Protein AF-A0A820VXM0-F1 (afdb_monomer_lite)

Secondary structure (DSSP, 8-state):
-HHHHTT--TTS-HHHHHHHHHHHTTGGGSTTGGG----EEEEEEETTTTEEEEEEE--HHHHHHHTTTT--GGG---HHHHHHHHHHHHTTS---TTSPPPPTTHHHHHTT---TTHHHHHHHHHHHHHHH-HHHHHHHHHHHHHHHHTSSS---EEEEEEEHHHHT-HHHHHHHTTT-S-GGGHHHHHHHHHH-GGG---SGGGG-EEEEEEEEE-----SSTT--GGGHHHHHHH-HHHHHHHHHHHHHHHHTTPPPSS-HHHHHHHHHHHHHHHTSTTHHHHEEEEEEES-TTT----GGGSHHHHHHHHHHHHH-TT-EEEE--SSS-----TTSTTHHHHHHHHHHHHHHHHHHHHHH-S-EEES--HHHHHHHT----TT-TTHHHHHHHHHHHHHHHTTS-BTTS----------

Sequence (423 aa):
NLAKGLGLKENQPRDMKQAIIEEKLGVYKTRDWEKYTFFKHWIIFDARKQKLHIVYGMQANDLRMLIGGAKPIDQLTDPTQRDARAHIMNAFSMMNADGSEPRSIDFHSFRGNFTPEFDPRRFALKDSIYAQRLDLLAFLLRNVLYRFSTCLPQINYCEFSVGCGDLSRPWVFAVLTTFSNDKKFNKFHYLVNQNFPWLKTNGFEKSIDYRFLAGFNRRVSPISSACSTDKSLDFLNEAPSYAIHLILREFYQSKNQRETIIFTEQVKQLKKLEKASKNTDDFYHWVVGLDLLGDELGYPYCPFVACEFLRFIRDARQANSAFGTRIHSGENVPFARPELPGYHLFAAHMYILYRCLAFLKKELGSNIRVGHGIAFDKLLSIKNYKFRKSSVLVAEIQANAKKVFSSIPFEPGEVKFGTENST

Foldseek 3Di:
DLLLLLPHDPPDDPVVSVVVSCVQLVLVVDPCSVVDPQWDWDWAQQQLVRDTDTDIGGDPVSLCVSLVHPDDLVPDPDPSNQSSVLSVLLLADPAPNSNHRDDPVVVVVVQLVCALSSVCSSCVVVSVCCRRDLLVVLVVLVVVLLVQCPDVVRAQEEEEEDALSLLLDPVSVLSNCLLDPDPVSVVSVVVSCVVPVVSDDPCSSVRHDYAYAHEDELDWDPLDPVADLVCLLVCCLVPLVVVLVLLVVQLVCQVVVHFHDTCVVVLVSVVSSVVSCVVDPCSCVRHQEHEYDHDLLSGLADPCSHNSNLVVQVVSCVVPVLRAYEYAAQRNQDDDALVDSCNLSSLSSNLNNLVSLQSCCVSPPARYEYEQNNRVLVLLPDDDNVPDPSVVSSVVCNVCVCVRCVRYYYPPDPSPPDPPPPD

pLDDT: mean 82.54, std 14.02, range [33.38, 98.56]

Structure (mmCIF, N/CA/C/O backbone):
data_AF-A0A820VXM0-F1
#
_entry.id   AF-A0A820VXM0-F1
#
loop_
_atom_site.group_PDB
_atom_site.id
_atom_site.type_symbol
_atom_site.label_atom_id
_atom_site.label_alt_id
_atom_site.label_comp_id
_atom_site.label_asym_id
_atom_site.label_entity_id
_atom_site.label_seq_id
_atom_site.pdbx_PDB_ins_code
_atom_site.Cartn_x
_atom_site.Cartn_y
_atom_site.Cartn_z
_atom_site.occupancy
_atom_site.B_iso_or_equiv
_atom_site.auth_seq_id
_atom_site.auth_comp_id
_atom_site.auth_asym_id
_atom_site.auth_atom_id
_atom_site.pdbx_PDB_model_num
ATOM 1 N N . ASN A 1 1 ? 15.151 9.382 -9.408 1.00 66.81 1 ASN A N 1
ATOM 2 C CA . ASN A 1 1 ? 14.893 8.107 -8.699 1.00 66.81 1 ASN A CA 1
ATOM 3 C C . ASN A 1 1 ? 16.127 7.520 -8.034 1.00 66.81 1 ASN A C 1
ATOM 5 O O . ASN A 1 1 ? 16.028 7.183 -6.865 1.00 66.81 1 ASN A O 1
ATOM 9 N N . LEU A 1 2 ? 17.287 7.470 -8.699 1.00 71.88 2 LEU A N 1
ATOM 10 C CA . LEU A 1 2 ? 18.528 6.963 -8.093 1.00 71.88 2 LEU A CA 1
ATOM 11 C C . LEU A 1 2 ? 18.945 7.698 -6.814 1.00 71.88 2 LEU A C 1
ATOM 13 O O . LEU A 1 2 ? 19.203 7.040 -5.817 1.00 71.88 2 LEU A O 1
ATOM 17 N N . ALA A 1 3 ? 18.868 9.033 -6.792 1.00 71.94 3 ALA A N 1
ATOM 18 C CA . ALA A 1 3 ? 19.084 9.823 -5.575 1.00 71.94 3 ALA A CA 1
ATOM 19 C C . ALA A 1 3 ? 18.262 9.299 -4.383 1.00 71.94 3 ALA A C 1
ATOM 21 O O . ALA A 1 3 ? 18.796 9.040 -3.309 1.00 71.94 3 ALA A O 1
ATOM 22 N N . LYS A 1 4 ? 16.963 9.075 -4.610 1.00 71.00 4 LYS A N 1
ATOM 23 C CA . LYS A 1 4 ? 16.047 8.540 -3.605 1.00 71.00 4 LYS A CA 1
ATOM 24 C C . LYS A 1 4 ? 16.422 7.111 -3.211 1.00 71.00 4 LYS A C 1
ATOM 26 O O . LYS A 1 4 ? 16.485 6.838 -2.026 1.00 71.00 4 LYS A O 1
ATOM 31 N N . GLY A 1 5 ? 16.744 6.231 -4.162 1.00 69.00 5 GLY A N 1
ATOM 32 C CA . GLY A 1 5 ? 17.221 4.871 -3.864 1.00 69.00 5 GLY A CA 1
ATOM 33 C C . GLY A 1 5 ? 18.511 4.837 -3.035 1.00 69.00 5 GLY A C 1
ATOM 34 O O . GLY A 1 5 ? 18.676 3.964 -2.193 1.00 69.00 5 GLY A O 1
ATOM 35 N N . LEU A 1 6 ? 19.378 5.838 -3.203 1.00 73.56 6 LEU A N 1
ATOM 36 C CA . LEU A 1 6 ? 20.615 6.017 -2.436 1.00 73.56 6 LEU A CA 1
ATOM 37 C C . LEU A 1 6 ? 20.422 6.799 -1.122 1.00 73.56 6 LEU A C 1
ATOM 39 O O . LEU A 1 6 ? 21.407 7.147 -0.464 1.00 73.56 6 LEU A O 1
ATOM 43 N N . GLY A 1 7 ? 19.176 7.079 -0.728 1.00 70.94 7 GLY A N 1
ATOM 44 C CA . GLY A 1 7 ? 18.839 7.722 0.544 1.00 70.94 7 GLY A CA 1
ATOM 45 C C . GLY A 1 7 ? 19.026 9.240 0.585 1.00 70.94 7 GLY A C 1
ATOM 46 O O . GLY A 1 7 ? 19.079 9.806 1.674 1.00 70.94 7 GLY A O 1
ATOM 47 N N . LEU A 1 8 ? 19.122 9.909 -0.567 1.00 76.19 8 LEU A N 1
ATOM 48 C CA . LEU A 1 8 ? 19.232 11.368 -0.639 1.00 76.19 8 LEU A CA 1
ATOM 49 C C . LEU A 1 8 ? 17.885 12.049 -0.394 1.00 76.19 8 LEU A C 1
ATOM 51 O O . LEU A 1 8 ? 16.843 11.575 -0.857 1.00 76.19 8 LEU A O 1
ATOM 55 N N . LYS A 1 9 ? 17.911 13.186 0.310 1.00 76.19 9 LYS A N 1
ATOM 56 C CA . LYS A 1 9 ? 16.701 13.952 0.635 1.00 76.19 9 LYS A CA 1
ATOM 57 C C . LYS A 1 9 ? 16.201 14.704 -0.599 1.00 76.19 9 LYS A C 1
ATOM 59 O O . LYS A 1 9 ? 16.985 15.234 -1.387 1.00 76.19 9 LYS A O 1
ATOM 64 N N . GLU A 1 10 ? 14.882 14.795 -0.766 1.00 70.69 10 GLU A N 1
ATOM 65 C CA . GLU A 1 10 ? 14.274 15.443 -1.938 1.00 70.69 10 GLU A CA 1
ATOM 66 C C . GLU A 1 10 ? 14.559 16.954 -2.010 1.00 70.69 10 GLU A C 1
ATOM 68 O O . GLU A 1 10 ? 14.603 17.500 -3.110 1.00 70.69 10 GLU A O 1
ATOM 73 N N . ASN A 1 11 ? 14.857 17.613 -0.889 1.00 78.38 11 ASN A N 1
ATOM 74 C CA . ASN A 1 11 ? 15.167 19.044 -0.818 1.00 78.38 11 ASN A CA 1
ATOM 75 C C . ASN A 1 11 ? 16.650 19.401 -1.041 1.00 78.38 11 ASN A C 1
ATOM 77 O O . ASN A 1 11 ? 16.975 20.583 -1.088 1.00 78.38 11 ASN A O 1
ATOM 81 N N . GLN A 1 12 ? 17.553 18.424 -1.195 1.00 80.00 12 GLN A N 1
ATOM 82 C CA . GLN A 1 12 ? 18.961 18.733 -1.473 1.00 80.00 12 GLN A CA 1
ATOM 83 C C . GLN A 1 12 ? 19.131 19.383 -2.864 1.00 80.00 12 GLN A C 1
ATOM 85 O O . GLN A 1 12 ? 18.441 18.964 -3.811 1.00 80.00 12 GLN A O 1
ATOM 90 N N . PRO A 1 13 ? 20.055 20.357 -3.010 1.00 85.75 13 PRO A N 1
ATOM 91 C CA . PRO A 1 13 ? 20.428 20.935 -4.299 1.00 85.75 13 PRO A CA 1
ATOM 92 C C . PRO A 1 13 ? 20.813 19.869 -5.336 1.00 85.75 13 PRO A C 1
ATOM 94 O O . PRO A 1 13 ? 21.270 18.775 -4.991 1.00 85.75 13 PRO A O 1
ATOM 97 N N . ARG A 1 14 ? 20.565 20.148 -6.623 1.00 79.19 14 ARG A N 1
ATOM 98 C CA . ARG A 1 14 ? 20.752 19.168 -7.711 1.00 79.19 14 ARG A CA 1
ATOM 99 C C . ARG A 1 14 ? 22.214 18.740 -7.843 1.00 79.19 14 ARG A C 1
ATOM 101 O O . ARG A 1 14 ? 22.479 17.552 -7.980 1.00 79.19 14 ARG A O 1
ATOM 108 N N . ASP A 1 15 ? 23.114 19.706 -7.801 1.00 80.88 15 ASP A N 1
ATOM 109 C CA . ASP A 1 15 ? 24.568 19.556 -7.771 1.00 80.88 15 ASP A CA 1
ATOM 110 C C . ASP A 1 15 ? 25.027 18.724 -6.569 1.00 80.88 15 ASP A C 1
ATOM 112 O O . ASP A 1 15 ? 25.755 17.754 -6.747 1.00 80.88 15 ASP A O 1
ATOM 116 N N . MET A 1 16 ? 24.503 18.996 -5.369 1.00 83.25 16 MET A N 1
ATOM 117 C CA . MET A 1 16 ? 24.815 18.199 -4.177 1.00 83.25 16 MET A CA 1
ATOM 118 C C . MET A 1 16 ? 24.350 16.745 -4.324 1.00 83.25 16 MET A C 1
ATOM 120 O O . MET A 1 16 ? 25.091 15.812 -4.019 1.00 83.25 16 MET A O 1
ATOM 124 N N . LYS A 1 17 ? 23.123 16.524 -4.817 1.00 80.81 17 LYS A N 1
ATOM 125 C CA . LYS A 1 17 ? 22.623 15.164 -5.068 1.00 80.81 17 LYS A CA 1
ATOM 126 C C . LYS A 1 17 ? 23.487 14.434 -6.084 1.00 80.81 17 LYS A C 1
ATOM 128 O O . LYS A 1 17 ? 23.741 13.246 -5.911 1.00 80.81 17 LYS A O 1
ATOM 133 N N . GLN A 1 18 ? 23.891 15.139 -7.137 1.00 80.69 18 GLN A N 1
ATOM 134 C CA . GLN A 1 18 ? 24.733 14.592 -8.185 1.00 80.69 18 GLN A CA 1
ATOM 135 C C . GLN A 1 18 ? 26.096 14.183 -7.626 1.00 80.69 18 GLN A C 1
ATOM 137 O O . GLN A 1 18 ? 26.481 13.031 -7.799 1.00 80.69 18 GLN A O 1
ATOM 142 N N . ALA A 1 19 ? 26.745 15.069 -6.869 1.00 81.44 19 ALA A N 1
ATOM 143 C CA . ALA A 1 19 ? 28.029 14.794 -6.237 1.00 81.44 19 ALA A CA 1
ATOM 144 C C . ALA A 1 19 ? 27.968 13.556 -5.329 1.00 81.44 19 ALA A C 1
ATOM 146 O O . ALA A 1 19 ? 28.808 12.671 -5.446 1.00 81.44 19 ALA A O 1
ATOM 147 N N . ILE A 1 20 ? 26.930 13.429 -4.491 1.00 82.06 20 ILE A N 1
ATOM 148 C CA . ILE A 1 20 ? 26.794 12.265 -3.601 1.00 82.06 20 ILE A CA 1
ATOM 149 C C . ILE A 1 20 ? 26.476 10.980 -4.382 1.00 82.06 20 ILE A C 1
ATOM 151 O O . ILE A 1 20 ? 26.952 9.907 -4.017 1.00 82.06 20 ILE A O 1
ATOM 155 N N . ILE A 1 21 ? 25.655 11.042 -5.441 1.00 81.56 21 ILE A N 1
ATOM 156 C CA . ILE A 1 21 ? 25.411 9.871 -6.303 1.00 81.56 21 ILE A CA 1
ATOM 157 C C . ILE A 1 21 ? 26.732 9.395 -6.902 1.00 81.56 21 ILE A C 1
ATOM 159 O O . ILE A 1 21 ? 27.048 8.211 -6.833 1.00 81.56 21 ILE A O 1
ATOM 163 N N . GLU A 1 22 ? 27.487 10.308 -7.498 1.00 81.81 22 GLU A N 1
ATOM 164 C CA . GLU A 1 22 ? 28.736 9.987 -8.173 1.00 81.81 22 GLU A CA 1
ATOM 165 C C . GLU A 1 22 ? 29.823 9.532 -7.186 1.00 81.81 22 GLU A C 1
ATOM 167 O O . GLU A 1 22 ? 30.558 8.599 -7.498 1.00 81.81 22 GLU A O 1
ATOM 172 N N . GLU A 1 23 ? 29.869 10.083 -5.969 1.00 81.62 23 GLU A N 1
ATOM 173 C CA . GLU A 1 23 ? 30.711 9.587 -4.873 1.00 81.62 23 GLU A CA 1
ATOM 174 C C . GLU A 1 23 ? 30.344 8.146 -4.484 1.00 81.62 23 GLU A C 1
ATOM 176 O O . GLU A 1 23 ? 31.212 7.272 -4.475 1.00 81.62 23 GLU A O 1
ATOM 181 N N . LYS A 1 24 ? 29.057 7.870 -4.223 1.00 80.56 24 LYS A N 1
ATOM 182 C CA . LYS A 1 24 ? 28.563 6.535 -3.829 1.00 80.56 24 LYS A CA 1
ATOM 183 C C . LYS A 1 24 ? 28.749 5.474 -4.906 1.00 80.56 24 LYS A C 1
ATOM 185 O O . LYS A 1 24 ? 28.864 4.294 -4.596 1.00 80.56 24 LYS A O 1
ATOM 190 N N . LEU A 1 25 ? 28.733 5.879 -6.170 1.00 80.69 25 LEU A N 1
ATOM 191 C CA . LEU A 1 25 ? 28.999 4.994 -7.303 1.00 80.69 25 LEU A CA 1
ATOM 192 C C . LEU A 1 25 ? 30.482 4.987 -7.707 1.00 80.69 25 LEU A C 1
ATOM 194 O O . LEU A 1 25 ? 30.841 4.300 -8.657 1.00 80.69 25 LEU A O 1
ATOM 198 N N . GLY A 1 26 ? 31.318 5.771 -7.014 1.00 72.19 26 GLY A N 1
ATOM 199 C CA . GLY A 1 26 ? 32.739 5.989 -7.287 1.00 72.19 26 GLY A CA 1
ATOM 200 C C . GLY A 1 26 ? 33.057 6.421 -8.719 1.00 72.19 26 GLY A C 1
ATOM 201 O O . GLY A 1 26 ? 34.141 6.147 -9.226 1.00 72.19 26 GLY A O 1
ATOM 202 N N . VAL A 1 27 ? 32.134 7.141 -9.354 1.00 73.56 27 VAL A N 1
ATOM 203 C CA . VAL A 1 27 ? 32.252 7.627 -10.735 1.00 73.56 27 VAL A CA 1
ATOM 204 C C . VAL A 1 27 ? 33.364 8.681 -10.881 1.00 73.56 27 VAL A C 1
ATOM 206 O O . VAL A 1 27 ? 33.995 8.757 -11.929 1.00 73.56 27 VAL A O 1
ATOM 209 N N . TYR A 1 28 ? 33.691 9.426 -9.818 1.00 67.81 28 TYR A N 1
ATOM 210 C CA . TYR A 1 28 ? 34.787 10.411 -9.822 1.00 67.81 28 TYR A CA 1
ATOM 211 C C . TYR A 1 28 ? 36.195 9.827 -9.606 1.00 67.81 28 TYR A C 1
ATOM 213 O O . TYR A 1 28 ? 37.180 10.553 -9.724 1.00 67.81 28 TYR A O 1
ATOM 221 N N . LYS A 1 29 ? 36.336 8.547 -9.232 1.00 57.31 29 LYS A N 1
ATOM 222 C CA . LYS A 1 29 ? 37.624 8.007 -8.747 1.00 57.31 29 LYS A CA 1
ATOM 223 C C . LYS A 1 29 ? 38.599 7.576 -9.856 1.00 57.31 29 LYS A C 1
ATOM 225 O O . LYS A 1 29 ? 39.729 7.206 -9.545 1.00 57.31 29 LYS A O 1
ATOM 230 N N . THR A 1 30 ? 38.221 7.625 -11.136 1.00 56.09 30 THR A N 1
ATOM 231 C CA . THR A 1 30 ? 39.072 7.158 -12.252 1.00 56.09 30 THR A CA 1
ATOM 232 C C . THR A 1 30 ? 39.671 8.315 -13.053 1.00 56.09 30 THR A C 1
ATOM 234 O O . THR A 1 30 ? 38.937 9.215 -13.441 1.00 56.09 30 THR A O 1
ATOM 237 N N . ARG A 1 31 ? 40.974 8.266 -13.378 1.00 54.16 31 ARG A N 1
ATOM 238 C CA . ARG A 1 31 ? 41.710 9.318 -14.125 1.00 54.16 31 ARG A CA 1
ATOM 239 C C . ARG A 1 31 ? 41.143 9.663 -15.519 1.00 54.16 31 ARG A C 1
ATOM 241 O O . ARG A 1 31 ? 41.445 10.738 -16.014 1.00 54.16 31 ARG A O 1
ATOM 248 N N . ASP A 1 32 ? 40.303 8.811 -16.112 1.00 57.62 32 ASP A N 1
ATOM 249 C CA . ASP A 1 32 ? 39.728 8.985 -17.462 1.00 57.62 32 ASP A CA 1
ATOM 250 C C . ASP A 1 32 ? 38.279 9.528 -17.483 1.00 57.62 32 ASP A C 1
ATOM 252 O O . ASP A 1 32 ? 37.588 9.437 -18.502 1.00 57.62 32 ASP A O 1
ATOM 256 N N . TRP A 1 33 ? 37.775 10.073 -16.369 1.00 53.28 33 TRP A N 1
ATOM 257 C CA . TRP A 1 33 ? 36.359 10.454 -16.220 1.00 53.28 33 TRP A CA 1
ATOM 258 C C . TRP A 1 33 ? 35.885 11.542 -17.201 1.00 53.28 33 TRP A C 1
ATOM 260 O O . TRP A 1 33 ? 34.719 11.538 -17.593 1.00 53.28 33 TRP A O 1
ATOM 270 N N . GLU A 1 34 ? 36.782 12.407 -17.688 1.00 51.19 34 GLU A N 1
ATOM 271 C CA . GLU A 1 34 ? 36.465 13.412 -18.716 1.00 51.19 34 GLU A CA 1
ATOM 272 C C . GLU A 1 34 ? 35.948 12.784 -20.027 1.00 51.19 34 GLU A C 1
ATOM 274 O O . GLU A 1 34 ? 35.216 13.428 -20.779 1.00 51.19 34 GLU A O 1
ATOM 279 N N . LYS A 1 35 ? 36.261 11.504 -20.291 1.00 55.00 35 LYS A N 1
ATOM 280 C CA . LYS A 1 35 ? 35.782 10.766 -21.473 1.00 55.00 35 LYS A CA 1
ATOM 281 C C . LYS A 1 35 ? 34.439 10.055 -21.266 1.00 55.00 35 LYS A C 1
ATOM 283 O O . LYS A 1 35 ? 33.791 9.715 -22.257 1.00 55.00 35 LYS A O 1
ATOM 288 N N . TYR A 1 36 ? 33.985 9.850 -20.027 1.00 57.88 36 TYR A N 1
ATOM 289 C CA . TYR A 1 36 ? 32.788 9.056 -19.719 1.00 57.88 36 TYR A CA 1
ATOM 290 C C . TYR A 1 36 ? 31.790 9.837 -18.859 1.00 57.88 36 TYR A C 1
ATOM 292 O O . TYR A 1 36 ? 31.763 9.752 -17.636 1.00 57.88 36 TYR A O 1
ATOM 300 N N . THR A 1 37 ? 30.886 10.563 -19.517 1.00 65.00 37 THR A N 1
ATOM 301 C CA . THR A 1 37 ? 29.700 11.126 -18.859 1.00 65.00 37 THR A CA 1
ATOM 302 C C . THR A 1 37 ? 28.669 10.019 -18.612 1.00 65.00 37 THR A C 1
ATOM 304 O O . THR A 1 37 ? 27.859 9.708 -19.482 1.00 65.00 37 THR A O 1
ATOM 307 N N . PHE A 1 38 ? 28.689 9.399 -17.428 1.00 70.44 38 PHE A N 1
ATOM 308 C CA . PHE A 1 38 ? 27.738 8.335 -17.063 1.00 70.44 38 PHE A CA 1
ATOM 309 C C . PHE A 1 38 ? 26.290 8.835 -16.964 1.00 70.44 38 PHE A C 1
ATOM 311 O O . PHE A 1 38 ? 25.352 8.109 -17.293 1.00 70.44 38 PHE A O 1
ATOM 318 N N . PHE A 1 39 ? 26.094 10.082 -16.528 1.00 79.62 39 PHE A N 1
ATOM 319 C CA . PHE A 1 39 ? 24.773 10.691 -16.398 1.00 79.62 39 PHE A CA 1
ATOM 320 C C . PHE A 1 39 ? 24.486 11.660 -17.546 1.00 79.62 39 PHE A C 1
ATOM 322 O O . PHE A 1 39 ? 25.262 12.573 -17.821 1.00 79.62 39 PHE A O 1
ATOM 329 N N . LYS A 1 40 ? 23.346 11.467 -18.216 1.00 84.38 40 LYS A N 1
ATOM 330 C CA . LYS A 1 40 ? 22.876 12.277 -19.350 1.00 84.38 40 LYS A CA 1
ATOM 331 C C . LYS A 1 40 ? 21.362 12.460 -19.292 1.00 84.38 40 LYS A C 1
ATOM 333 O O . LYS A 1 40 ? 20.665 11.784 -18.531 1.00 84.38 40 LYS A O 1
ATOM 338 N N . HIS A 1 41 ? 20.845 13.379 -20.105 1.00 86.19 41 HIS A N 1
ATOM 339 C CA . HIS A 1 41 ? 19.412 13.445 -20.370 1.00 86.19 41 HIS A CA 1
ATOM 340 C C . HIS A 1 41 ? 19.030 12.363 -21.388 1.00 86.19 41 HIS A C 1
ATOM 342 O O . HIS A 1 41 ? 19.664 12.233 -22.431 1.00 86.19 41 HIS A O 1
ATOM 348 N N . TRP A 1 42 ? 17.984 11.606 -21.077 1.00 86.69 42 TRP A N 1
ATOM 349 C CA . TRP A 1 42 ? 17.432 10.530 -21.891 1.00 86.69 42 TRP A CA 1
ATOM 350 C C . TRP A 1 42 ? 15.962 10.797 -22.162 1.00 86.69 42 TRP A C 1
ATOM 352 O O . TRP A 1 42 ? 15.241 11.259 -21.276 1.00 86.69 42 TRP A O 1
ATOM 362 N N . ILE A 1 43 ? 15.509 10.449 -23.362 1.00 89.88 43 ILE A N 1
ATOM 363 C CA . ILE A 1 43 ? 14.085 10.347 -23.664 1.00 89.88 43 ILE A CA 1
ATOM 364 C C . ILE A 1 43 ? 13.676 8.906 -23.382 1.00 89.88 43 ILE A C 1
ATOM 366 O O . ILE A 1 43 ? 14.201 7.976 -23.988 1.00 89.88 43 ILE A O 1
ATOM 370 N N . ILE A 1 44 ? 12.751 8.726 -22.448 1.00 89.00 44 ILE A N 1
ATOM 371 C CA . ILE A 1 44 ? 12.200 7.419 -22.093 1.00 89.00 44 ILE A CA 1
ATOM 372 C C . ILE A 1 44 ? 10.704 7.394 -22.373 1.00 89.00 44 ILE A C 1
ATOM 374 O O . ILE A 1 44 ? 10.028 8.418 -22.270 1.00 89.00 44 ILE A O 1
ATOM 378 N N . PHE A 1 45 ? 10.171 6.214 -22.671 1.00 89.75 45 PHE A N 1
ATOM 379 C CA . PHE A 1 45 ? 8.732 5.984 -22.666 1.00 89.75 45 PHE A CA 1
ATOM 380 C C . PHE A 1 45 ? 8.307 5.455 -21.291 1.00 89.75 45 PHE A C 1
ATOM 382 O O . PHE A 1 45 ? 8.733 4.381 -20.874 1.00 89.75 45 PHE A O 1
ATOM 389 N N . ASP A 1 46 ? 7.482 6.215 -20.569 1.00 90.75 46 ASP A N 1
ATOM 390 C CA . ASP A 1 46 ? 6.822 5.759 -19.342 1.00 90.75 46 ASP A CA 1
ATOM 391 C C . ASP A 1 46 ? 5.588 4.950 -19.754 1.00 90.75 46 ASP A C 1
ATOM 393 O O . ASP A 1 46 ? 4.525 5.501 -20.044 1.00 90.75 46 ASP A O 1
ATOM 397 N N . ALA A 1 47 ? 5.739 3.629 -19.805 1.00 88.94 47 ALA A N 1
ATOM 398 C CA . ALA A 1 47 ? 4.683 2.679 -20.118 1.00 88.94 47 ALA A CA 1
ATOM 399 C C . ALA A 1 47 ? 3.509 2.735 -19.123 1.00 88.94 47 ALA A C 1
ATOM 401 O O . ALA A 1 47 ? 2.374 2.470 -19.515 1.00 88.94 47 ALA A O 1
ATOM 402 N N . ARG A 1 48 ? 3.710 3.127 -17.855 1.00 88.19 48 ARG A N 1
ATOM 403 C CA . ARG A 1 48 ? 2.592 3.331 -16.907 1.00 88.19 48 ARG A CA 1
ATOM 404 C C . ARG A 1 48 ? 1.760 4.566 -17.264 1.00 88.19 48 ARG A C 1
ATOM 406 O O . ARG A 1 48 ? 0.552 4.574 -17.022 1.00 88.19 48 ARG A O 1
ATOM 413 N N . LYS A 1 49 ? 2.375 5.615 -17.813 1.00 89.19 49 LYS A N 1
ATOM 414 C CA . LYS A 1 49 ? 1.695 6.866 -18.202 1.00 89.19 49 LYS A CA 1
ATOM 415 C C . LYS A 1 49 ? 1.355 6.964 -19.687 1.00 89.19 49 LYS A C 1
ATOM 417 O O . LYS A 1 49 ? 0.588 7.856 -20.038 1.00 89.19 49 LYS A O 1
ATOM 422 N N . GLN A 1 50 ? 1.903 6.077 -20.518 1.00 91.50 50 GLN A N 1
ATOM 423 C CA . GLN A 1 50 ? 1.823 6.103 -21.982 1.00 91.50 50 GLN A CA 1
ATOM 424 C C . GLN A 1 50 ? 2.331 7.432 -22.568 1.00 91.50 50 GLN A C 1
ATOM 426 O O . GLN A 1 50 ? 1.687 8.042 -23.418 1.00 91.50 50 GLN A O 1
ATOM 431 N N . LYS A 1 51 ? 3.467 7.929 -22.056 1.00 94.00 51 LYS A N 1
ATOM 432 C CA . LYS A 1 51 ? 4.039 9.232 -22.438 1.00 94.00 51 LYS A CA 1
ATOM 433 C C . LYS A 1 51 ? 5.558 9.188 -22.513 1.00 94.00 51 LYS A C 1
ATOM 435 O O . LYS A 1 51 ? 6.205 8.472 -21.751 1.00 94.00 51 LYS A O 1
ATOM 440 N N . LEU A 1 52 ? 6.120 10.002 -23.404 1.00 93.50 52 LEU A N 1
ATOM 441 C CA . LEU A 1 52 ? 7.555 10.266 -23.437 1.00 93.50 52 LEU A CA 1
ATOM 442 C C . LEU A 1 52 ? 7.931 11.265 -22.335 1.00 93.50 52 LEU A C 1
ATOM 444 O O . LEU A 1 52 ? 7.226 12.248 -22.107 1.00 93.50 52 LEU A O 1
ATOM 448 N N . HIS A 1 53 ? 9.048 11.011 -21.662 1.00 89.81 53 HIS A N 1
ATOM 449 C CA . HIS A 1 53 ? 9.606 11.869 -20.623 1.00 89.81 53 HIS A CA 1
ATOM 450 C C . HIS A 1 53 ? 11.094 12.091 -20.861 1.00 89.81 53 HIS A C 1
ATOM 452 O O . HIS A 1 53 ? 11.818 11.155 -21.196 1.00 89.81 53 HIS A O 1
ATOM 458 N N . ILE A 1 54 ? 11.554 13.316 -20.610 1.00 88.31 54 ILE A N 1
ATOM 459 C CA . ILE A 1 54 ? 12.980 13.605 -20.487 1.00 88.31 54 ILE A CA 1
ATOM 460 C C . ILE A 1 54 ? 13.377 13.341 -19.037 1.00 88.31 54 ILE A C 1
ATOM 462 O O . ILE A 1 54 ? 12.811 13.924 -18.111 1.00 88.31 54 ILE A O 1
ATOM 466 N N . VAL A 1 55 ? 14.342 12.451 -18.835 1.00 84.69 55 VAL A N 1
ATOM 467 C CA . VAL A 1 55 ? 14.882 12.106 -17.517 1.00 84.69 55 VAL A CA 1
ATOM 468 C C . VAL A 1 55 ? 16.389 12.268 -17.503 1.00 84.69 55 VAL A C 1
ATOM 470 O O . VAL A 1 55 ? 17.043 12.089 -18.520 1.00 84.69 55 VAL A O 1
ATOM 473 N N . TYR A 1 56 ? 16.953 12.583 -16.342 1.00 82.50 56 TYR A N 1
ATOM 474 C CA . TYR A 1 56 ? 18.399 12.615 -16.144 1.00 82.50 56 TYR A CA 1
ATOM 475 C C . TYR A 1 56 ? 18.843 11.337 -15.423 1.00 82.50 56 TYR A C 1
ATOM 477 O O . TYR A 1 56 ? 18.330 11.026 -14.343 1.00 82.50 56 TYR A O 1
ATOM 485 N N . GLY A 1 57 ? 19.742 10.568 -16.035 1.00 82.75 57 GLY A N 1
ATOM 486 C CA . GLY A 1 57 ? 20.113 9.235 -15.561 1.00 82.75 57 GLY A CA 1
ATOM 487 C C . GLY A 1 57 ? 21.239 8.595 -16.370 1.00 82.75 57 GLY A C 1
ATOM 488 O O . GLY A 1 57 ? 21.849 9.243 -17.216 1.00 82.75 57 GLY A O 1
ATOM 489 N N . MET A 1 58 ? 21.487 7.313 -16.119 1.00 81.88 58 MET A N 1
ATOM 490 C CA . MET A 1 58 ? 22.511 6.508 -16.794 1.00 81.88 58 MET A CA 1
ATOM 491 C C . MET A 1 58 ? 21.886 5.314 -17.521 1.00 81.88 58 MET A C 1
ATOM 493 O O . MET A 1 58 ? 20.790 4.880 -17.147 1.00 81.88 58 MET A O 1
ATOM 497 N N . GLN A 1 59 ? 22.562 4.763 -18.534 1.00 80.19 59 GLN A N 1
ATOM 498 C CA . GLN A 1 59 ? 22.059 3.561 -19.198 1.00 80.19 59 GLN A CA 1
ATOM 499 C C . GLN A 1 59 ? 22.218 2.324 -18.309 1.00 80.19 59 GLN A C 1
ATOM 501 O O . GLN A 1 59 ? 23.100 2.233 -17.455 1.00 80.19 59 GLN A O 1
ATOM 506 N N . ALA A 1 60 ? 21.381 1.316 -18.556 1.00 76.75 60 ALA A N 1
ATOM 507 C CA . ALA A 1 60 ? 21.473 0.039 -17.854 1.00 76.75 60 ALA A CA 1
ATOM 508 C C . ALA A 1 60 ? 22.808 -0.685 -18.113 1.00 76.75 60 ALA A C 1
ATOM 510 O O . ALA A 1 60 ? 23.292 -1.386 -17.229 1.00 76.75 60 ALA A O 1
ATOM 511 N N . ASN A 1 61 ? 23.406 -0.522 -19.299 1.00 77.19 61 ASN A N 1
ATOM 512 C CA . ASN A 1 61 ? 24.703 -1.122 -19.625 1.00 77.19 61 ASN A CA 1
ATOM 513 C C . ASN A 1 61 ? 25.836 -0.487 -18.817 1.00 77.19 61 ASN A C 1
ATOM 515 O O . ASN A 1 61 ? 26.632 -1.213 -18.228 1.00 77.19 61 ASN A O 1
ATOM 519 N N . ASP A 1 62 ? 25.836 0.840 -18.699 1.00 79.19 62 ASP A N 1
ATOM 520 C CA . ASP A 1 62 ? 26.798 1.565 -17.870 1.00 79.19 62 ASP A CA 1
ATOM 521 C C . ASP A 1 62 ? 26.675 1.142 -16.399 1.00 79.19 62 ASP A C 1
ATOM 523 O O . ASP A 1 62 ? 27.668 0.852 -15.736 1.00 79.19 62 ASP A O 1
ATOM 527 N N . LEU A 1 63 ? 25.439 1.009 -15.901 1.00 78.12 63 LEU A N 1
ATOM 528 C CA . LEU A 1 63 ? 25.175 0.524 -14.545 1.00 78.12 63 LEU A CA 1
ATOM 529 C C . LEU A 1 63 ? 25.697 -0.905 -14.343 1.00 78.12 63 LEU A C 1
ATOM 531 O O . LEU A 1 63 ? 26.291 -1.199 -13.311 1.00 78.12 63 LEU A O 1
ATOM 535 N N . ARG A 1 64 ? 25.501 -1.791 -15.331 1.00 75.81 64 ARG A N 1
ATOM 536 C CA . ARG A 1 64 ? 26.010 -3.174 -15.311 1.00 75.81 64 ARG A CA 1
ATOM 537 C C . ARG A 1 64 ? 27.533 -3.228 -15.282 1.00 75.81 64 ARG A C 1
ATOM 539 O O . ARG A 1 64 ? 28.084 -4.069 -14.576 1.00 75.81 64 ARG A O 1
ATOM 546 N N . MET A 1 65 ? 28.194 -2.355 -16.037 1.00 76.00 65 MET A N 1
ATOM 547 C CA . MET A 1 65 ? 29.649 -2.235 -16.020 1.00 76.00 65 MET A CA 1
ATOM 548 C C . MET A 1 65 ? 30.149 -1.781 -14.645 1.00 76.00 65 MET A C 1
ATOM 550 O O . MET A 1 65 ? 31.054 -2.410 -14.104 1.00 76.00 65 MET A O 1
ATOM 554 N N . LEU A 1 66 ? 29.513 -0.765 -14.045 1.00 73.69 66 LEU A N 1
ATOM 555 C CA . LEU A 1 66 ? 29.893 -0.253 -12.721 1.00 73.69 66 LEU A CA 1
ATOM 556 C C . LEU A 1 66 ? 29.749 -1.293 -11.598 1.00 73.69 66 LEU A C 1
ATOM 558 O O . LEU A 1 66 ? 30.541 -1.286 -10.665 1.00 73.69 66 LEU A O 1
ATOM 562 N N . ILE A 1 67 ? 28.785 -2.214 -11.681 1.00 76.12 67 ILE A N 1
ATOM 563 C CA . ILE A 1 67 ? 28.601 -3.280 -10.671 1.00 76.12 67 ILE A CA 1
ATOM 564 C C . ILE A 1 67 ? 29.418 -4.555 -10.947 1.00 76.12 67 ILE A C 1
ATOM 566 O O . ILE A 1 67 ? 29.172 -5.586 -10.312 1.00 76.12 67 ILE A O 1
ATOM 570 N N . GLY A 1 68 ? 30.339 -4.513 -11.920 1.00 69.88 68 GLY A N 1
ATOM 571 C CA . GLY A 1 68 ? 31.198 -5.641 -12.299 1.00 69.88 68 GLY A CA 1
ATOM 572 C C . GLY A 1 68 ? 30.471 -6.794 -13.008 1.00 69.88 68 GLY A C 1
ATOM 573 O O . GLY A 1 68 ? 30.973 -7.919 -13.052 1.00 69.88 68 GLY A O 1
ATOM 574 N N . GLY A 1 69 ? 29.281 -6.542 -13.565 1.00 67.44 69 GLY A N 1
ATOM 575 C CA . GLY A 1 69 ? 28.471 -7.541 -14.264 1.00 67.44 69 GLY A CA 1
ATOM 576 C C . GLY A 1 69 ? 27.947 -8.665 -13.358 1.00 67.44 69 GLY A C 1
ATOM 577 O O . GLY A 1 69 ? 27.445 -8.429 -12.257 1.00 67.44 69 GLY A O 1
ATOM 578 N N . ALA A 1 70 ? 28.027 -9.909 -13.843 1.00 61.81 70 ALA A N 1
ATOM 579 C CA . ALA A 1 70 ? 27.527 -11.101 -13.146 1.00 61.81 70 ALA A CA 1
ATOM 580 C C . ALA A 1 70 ? 28.469 -11.631 -12.046 1.00 61.81 70 ALA A C 1
ATOM 582 O O . ALA A 1 70 ? 28.158 -12.647 -11.429 1.00 61.81 70 ALA A O 1
ATOM 583 N N . LYS A 1 71 ? 29.607 -10.969 -11.793 1.00 73.00 71 LYS A N 1
ATOM 584 C CA . LYS A 1 71 ? 30.576 -11.424 -10.792 1.00 73.00 71 LYS A CA 1
ATOM 585 C C . LYS A 1 71 ? 29.978 -11.376 -9.372 1.00 73.00 71 LYS A C 1
ATOM 587 O O . LYS A 1 71 ? 29.343 -10.374 -9.022 1.00 73.00 71 LYS A O 1
ATOM 592 N N . PRO A 1 72 ? 30.165 -12.428 -8.558 1.00 72.50 72 PRO A N 1
ATOM 593 C CA . PRO A 1 72 ? 29.931 -12.399 -7.116 1.00 72.50 72 PRO A CA 1
ATOM 594 C C . PRO A 1 72 ? 30.711 -11.270 -6.420 1.00 72.50 72 PRO A C 1
ATOM 596 O O . PRO A 1 72 ? 31.763 -10.852 -6.902 1.00 72.50 72 PRO A O 1
ATOM 599 N N . ILE A 1 73 ? 30.185 -10.746 -5.306 1.00 74.00 73 ILE A N 1
ATOM 600 C CA . ILE A 1 73 ? 30.759 -9.566 -4.628 1.00 74.00 73 ILE A CA 1
ATOM 601 C C . ILE A 1 73 ? 32.157 -9.831 -4.049 1.00 74.00 73 ILE A C 1
ATOM 603 O O . ILE A 1 73 ? 33.012 -8.950 -4.069 1.00 74.00 73 ILE A O 1
ATOM 607 N N . ASP A 1 74 ? 32.403 -11.060 -3.608 1.00 76.06 74 ASP A N 1
ATOM 608 C CA . ASP A 1 74 ? 33.682 -11.598 -3.137 1.00 76.06 74 ASP A CA 1
ATOM 609 C C . ASP A 1 74 ? 34.733 -11.713 -4.253 1.00 76.06 74 ASP A C 1
ATOM 611 O O . ASP A 1 74 ? 35.928 -11.748 -3.976 1.00 76.06 74 ASP A O 1
ATOM 615 N N . GLN A 1 75 ? 34.304 -11.696 -5.519 1.00 80.19 75 GLN A N 1
ATOM 616 C CA . GLN A 1 75 ? 35.179 -11.739 -6.696 1.00 80.19 75 GLN A CA 1
ATOM 617 C C . GLN A 1 75 ? 35.463 -10.352 -7.292 1.00 80.19 75 GLN A C 1
ATOM 619 O O . GLN A 1 75 ? 36.184 -10.234 -8.288 1.00 80.19 75 GLN A O 1
ATOM 624 N N . LEU A 1 76 ? 34.892 -9.287 -6.720 1.00 79.19 76 LEU A N 1
ATOM 625 C CA . LEU A 1 76 ? 35.163 -7.915 -7.138 1.00 79.19 76 LEU A CA 1
ATOM 626 C C . LEU A 1 76 ? 36.400 -7.386 -6.408 1.00 79.19 76 LEU A C 1
ATOM 628 O O . LEU A 1 76 ? 36.370 -7.101 -5.213 1.00 79.19 76 LEU A O 1
ATOM 632 N N . THR A 1 77 ? 37.497 -7.224 -7.144 1.00 81.56 77 THR A N 1
ATOM 633 C CA . THR A 1 77 ? 38.762 -6.709 -6.599 1.00 81.56 77 THR A CA 1
ATOM 634 C C . THR A 1 77 ? 38.765 -5.190 -6.442 1.00 81.56 77 THR A C 1
ATOM 636 O O . THR A 1 77 ? 39.494 -4.668 -5.604 1.00 81.56 77 THR A O 1
ATOM 639 N N . ASP A 1 78 ? 37.946 -4.473 -7.219 1.00 82.25 78 ASP A N 1
ATOM 640 C CA . ASP A 1 78 ? 37.809 -3.018 -7.136 1.00 82.25 78 ASP A CA 1
ATOM 641 C C . ASP A 1 78 ? 36.835 -2.632 -6.000 1.00 82.25 78 ASP A C 1
ATOM 643 O O . ASP A 1 78 ? 35.645 -2.962 -6.076 1.00 82.25 78 ASP A O 1
ATOM 647 N N . PRO A 1 79 ? 37.297 -1.930 -4.943 1.00 80.94 79 PRO A N 1
ATOM 648 C CA . PRO A 1 79 ? 36.431 -1.422 -3.878 1.00 80.94 79 PRO A CA 1
ATOM 649 C C . PRO A 1 79 ? 35.266 -0.573 -4.402 1.00 80.94 79 PRO A C 1
ATOM 651 O O . PRO A 1 79 ? 34.153 -0.694 -3.903 1.00 80.94 79 PRO A O 1
ATOM 654 N N . THR A 1 80 ? 35.485 0.211 -5.459 1.00 76.62 80 THR A N 1
ATOM 655 C CA . THR A 1 80 ? 34.454 1.068 -6.056 1.00 76.62 80 THR A CA 1
ATOM 656 C C . THR A 1 80 ? 33.307 0.249 -6.643 1.00 76.62 80 THR A C 1
ATOM 658 O O . THR A 1 80 ? 32.138 0.565 -6.424 1.00 76.62 80 THR A O 1
ATOM 661 N N . GLN A 1 81 ? 33.623 -0.840 -7.349 1.00 81.75 81 GLN A N 1
ATOM 662 C CA . GLN A 1 81 ? 32.605 -1.735 -7.908 1.00 81.75 81 GLN A CA 1
ATOM 663 C C . GLN A 1 81 ? 31.828 -2.461 -6.806 1.00 81.75 81 GLN A C 1
ATOM 665 O O . GLN A 1 81 ? 30.619 -2.666 -6.943 1.00 81.75 81 GLN A O 1
ATOM 670 N N . ARG A 1 82 ? 32.500 -2.828 -5.703 1.00 82.38 82 ARG A N 1
ATOM 671 C CA . ARG A 1 82 ? 31.851 -3.428 -4.527 1.00 82.38 82 ARG A CA 1
ATOM 672 C C . ARG A 1 82 ? 30.861 -2.465 -3.880 1.00 82.38 82 ARG A C 1
ATOM 674 O O . ARG A 1 82 ? 29.700 -2.836 -3.723 1.00 82.38 82 ARG A O 1
ATOM 681 N N . ASP A 1 83 ? 31.278 -1.233 -3.601 1.00 81.56 83 ASP A N 1
ATOM 682 C CA . ASP A 1 83 ? 30.429 -0.208 -2.980 1.00 81.56 83 ASP A CA 1
ATOM 683 C C . ASP A 1 83 ? 29.232 0.150 -3.875 1.00 81.56 83 ASP A C 1
ATOM 685 O O . ASP A 1 83 ? 28.080 0.164 -3.426 1.00 81.56 83 ASP A O 1
ATOM 689 N N . ALA A 1 84 ? 29.474 0.356 -5.176 1.00 81.44 84 ALA A N 1
ATOM 690 C CA . ALA A 1 84 ? 28.416 0.625 -6.144 1.00 81.44 84 ALA A CA 1
ATOM 691 C C . ALA A 1 84 ? 27.406 -0.532 -6.195 1.00 81.44 84 ALA A C 1
ATOM 693 O O . ALA A 1 84 ? 26.192 -0.311 -6.117 1.00 81.44 84 ALA A O 1
ATOM 694 N N . ARG A 1 85 ? 27.890 -1.781 -6.269 1.00 83.69 85 ARG A N 1
ATOM 695 C CA . ARG A 1 85 ? 27.039 -2.976 -6.245 1.00 83.69 85 ARG A CA 1
ATOM 696 C C . ARG A 1 85 ? 26.231 -3.060 -4.955 1.00 83.69 85 ARG A C 1
ATOM 698 O O . ARG A 1 85 ? 25.026 -3.285 -5.041 1.00 83.69 85 ARG A O 1
ATOM 705 N N . ALA A 1 86 ? 26.847 -2.848 -3.795 1.00 82.38 86 ALA A N 1
ATOM 706 C CA . ALA A 1 86 ? 26.178 -2.870 -2.499 1.00 82.38 86 ALA A CA 1
ATOM 707 C C . ALA A 1 86 ? 25.034 -1.853 -2.429 1.00 82.38 86 ALA A C 1
ATOM 709 O O . ALA A 1 86 ? 23.903 -2.194 -2.073 1.00 82.38 86 ALA A O 1
ATOM 710 N N . HIS A 1 87 ? 25.295 -0.613 -2.842 1.00 80.25 87 HIS A N 1
ATOM 711 C CA . HIS A 1 87 ? 24.296 0.448 -2.872 1.00 80.25 87 HIS A CA 1
ATOM 712 C C . HIS A 1 87 ? 23.143 0.162 -3.838 1.00 80.25 87 HIS A C 1
ATOM 714 O O . HIS A 1 87 ? 21.979 0.376 -3.496 1.00 80.25 87 HIS A O 1
ATOM 720 N N . ILE A 1 88 ? 23.445 -0.351 -5.031 1.00 79.75 88 ILE A N 1
ATOM 721 C CA . ILE A 1 88 ? 22.426 -0.689 -6.027 1.00 79.75 88 ILE A CA 1
ATOM 722 C C . ILE A 1 88 ? 21.604 -1.890 -5.559 1.00 79.75 88 ILE A C 1
ATOM 724 O O . ILE A 1 88 ? 20.379 -1.842 -5.619 1.00 79.75 88 ILE A O 1
ATOM 728 N N . MET A 1 89 ? 22.239 -2.945 -5.044 1.00 79.12 89 MET A N 1
ATOM 729 C CA . MET A 1 89 ? 21.541 -4.125 -4.529 1.00 79.12 89 MET A CA 1
ATOM 730 C C . MET A 1 89 ? 20.644 -3.790 -3.343 1.00 79.12 89 MET A C 1
ATOM 732 O O . MET A 1 89 ? 19.509 -4.257 -3.318 1.00 79.12 89 MET A O 1
ATOM 736 N N . ASN A 1 90 ? 21.072 -2.907 -2.440 1.00 75.31 90 ASN A N 1
ATOM 737 C CA . ASN A 1 90 ? 20.226 -2.411 -1.350 1.00 75.31 90 ASN A CA 1
ATOM 738 C C . ASN A 1 90 ? 19.010 -1.599 -1.827 1.00 75.31 90 ASN A C 1
ATOM 740 O O . ASN A 1 90 ? 17.990 -1.530 -1.143 1.00 75.31 90 ASN A O 1
ATOM 744 N N . ALA A 1 91 ? 19.062 -1.036 -3.035 1.00 73.25 91 ALA A N 1
ATOM 745 C CA . ALA A 1 91 ? 17.899 -0.422 -3.665 1.00 73.25 91 ALA A CA 1
ATOM 746 C C . ALA A 1 91 ? 16.952 -1.445 -4.331 1.00 73.25 91 ALA A C 1
ATOM 748 O O . ALA A 1 91 ? 15.891 -1.057 -4.817 1.00 73.25 91 ALA A O 1
ATOM 749 N N . PHE A 1 92 ? 17.294 -2.742 -4.353 1.00 71.81 92 PHE A N 1
ATOM 750 C CA . PHE A 1 92 ? 16.436 -3.823 -4.862 1.00 71.81 92 PHE A CA 1
ATOM 751 C C . PHE A 1 92 ? 16.059 -4.875 -3.801 1.00 71.81 92 PHE A C 1
ATOM 753 O O . PHE A 1 92 ? 14.954 -5.428 -3.837 1.00 71.81 92 PHE A O 1
ATOM 760 N N . SER A 1 93 ? 16.919 -5.121 -2.822 1.00 74.31 93 SER A N 1
ATOM 761 C CA . SER A 1 93 ? 16.810 -6.190 -1.827 1.00 74.31 93 SER A CA 1
ATOM 762 C C . SER A 1 93 ? 17.240 -5.680 -0.454 1.00 74.31 93 SER A C 1
ATOM 764 O O . SER A 1 93 ? 17.922 -4.670 -0.361 1.00 74.31 93 SER A O 1
ATOM 766 N N . MET A 1 94 ? 16.810 -6.354 0.616 1.00 74.06 94 MET A N 1
ATOM 767 C CA . MET A 1 94 ? 17.365 -6.091 1.948 1.00 74.06 94 MET A CA 1
ATOM 768 C C . MET A 1 94 ? 18.702 -6.820 2.006 1.00 74.06 94 MET A C 1
ATOM 770 O O . MET A 1 94 ? 18.695 -8.044 2.056 1.00 74.06 94 MET A O 1
ATOM 774 N N . MET A 1 95 ? 19.807 -6.088 1.902 1.00 77.31 95 MET A N 1
ATOM 775 C CA . MET A 1 95 ? 21.164 -6.612 2.045 1.00 77.31 95 MET A CA 1
ATOM 776 C C . MET A 1 95 ? 21.822 -5.912 3.239 1.00 77.31 95 MET A C 1
ATOM 778 O O . MET A 1 95 ? 21.298 -4.928 3.770 1.00 77.31 95 MET A O 1
ATOM 782 N N . ASN A 1 96 ? 22.973 -6.402 3.675 1.00 77.25 96 ASN A N 1
ATOM 783 C CA . ASN A 1 96 ? 23.813 -5.649 4.601 1.00 77.25 96 ASN A CA 1
ATOM 784 C C . ASN A 1 96 ? 24.381 -4.395 3.911 1.00 77.25 96 ASN A C 1
ATOM 786 O O . ASN A 1 96 ? 24.288 -4.239 2.689 1.00 77.25 96 ASN A O 1
ATOM 790 N N . ALA A 1 97 ? 24.968 -3.476 4.684 1.00 77.38 97 ALA A N 1
ATOM 791 C CA . ALA A 1 97 ? 25.517 -2.222 4.152 1.00 77.38 97 ALA A CA 1
ATOM 792 C C . ALA A 1 97 ? 26.574 -2.447 3.052 1.00 77.38 97 ALA A C 1
ATOM 794 O O . ALA A 1 97 ? 26.673 -1.650 2.123 1.00 77.38 97 ALA A O 1
ATOM 795 N N . ASP A 1 98 ? 27.299 -3.561 3.134 1.00 79.12 98 ASP A N 1
ATOM 796 C CA . ASP A 1 98 ? 28.303 -4.019 2.173 1.00 79.12 98 ASP A CA 1
ATOM 797 C C . ASP A 1 98 ? 27.720 -4.814 0.990 1.00 79.12 98 ASP A C 1
ATOM 799 O O . ASP A 1 98 ? 28.467 -5.268 0.132 1.00 79.12 98 ASP A O 1
ATOM 803 N N . GLY A 1 99 ? 26.398 -4.999 0.916 1.00 77.38 99 GLY A N 1
ATOM 804 C CA . GLY A 1 99 ? 25.735 -5.745 -0.153 1.00 77.38 99 GLY A CA 1
ATOM 805 C C . GLY A 1 99 ? 25.733 -7.264 0.019 1.00 77.38 99 GLY A C 1
ATOM 806 O O . GLY A 1 99 ? 25.261 -7.949 -0.888 1.00 77.38 99 GLY A O 1
ATOM 807 N N . SER A 1 100 ? 26.226 -7.795 1.142 1.00 80.44 100 SER A N 1
ATOM 808 C CA . SER A 1 100 ? 26.123 -9.221 1.479 1.00 80.44 100 SER A CA 1
ATOM 809 C C . SER A 1 100 ? 24.696 -9.617 1.881 1.00 80.44 100 SER A C 1
ATOM 811 O O . SER A 1 100 ? 23.885 -8.773 2.278 1.00 80.44 100 SER A O 1
ATOM 813 N N . GLU A 1 101 ? 24.353 -10.901 1.733 1.00 79.00 101 GLU A N 1
ATOM 814 C CA . GLU A 1 101 ? 23.025 -11.403 2.106 1.00 79.00 101 GLU A CA 1
ATOM 815 C C . GLU A 1 101 ? 22.772 -11.239 3.615 1.00 79.00 101 GLU A C 1
ATOM 817 O O . GLU A 1 101 ? 23.664 -11.517 4.424 1.00 79.00 101 GLU A O 1
ATOM 822 N N . PRO A 1 102 ? 21.566 -10.800 4.020 1.00 75.94 102 PRO A N 1
ATOM 823 C CA . PRO A 1 102 ? 21.246 -10.645 5.429 1.00 75.94 102 PRO A CA 1
ATOM 824 C C . PRO A 1 102 ? 21.112 -12.021 6.087 1.00 75.94 102 PRO A C 1
ATOM 826 O O . PRO A 1 102 ? 20.473 -12.933 5.558 1.00 75.94 102 PRO A O 1
ATOM 829 N N . ARG A 1 103 ? 21.665 -12.166 7.287 1.00 77.69 103 ARG A N 1
ATOM 830 C CA . ARG A 1 103 ? 21.468 -13.347 8.132 1.00 77.69 103 ARG A CA 1
ATOM 831 C C . ARG A 1 103 ? 20.158 -13.223 8.905 1.00 77.69 103 ARG A C 1
ATOM 833 O O . ARG A 1 103 ? 19.583 -12.143 9.034 1.00 77.69 103 ARG A O 1
ATOM 840 N N . SER A 1 104 ? 19.713 -14.330 9.501 1.00 70.31 104 SER A N 1
ATOM 841 C CA . SER A 1 104 ? 18.530 -14.366 10.378 1.00 70.31 104 SER A CA 1
ATOM 842 C C . SER A 1 104 ? 18.552 -13.266 11.453 1.00 70.31 104 SER A C 1
ATOM 844 O O . SER A 1 104 ? 17.535 -12.618 11.695 1.00 70.31 104 SER A O 1
ATOM 846 N N . ILE A 1 105 ? 19.725 -13.007 12.042 1.00 70.62 105 ILE A N 1
ATOM 847 C CA . ILE A 1 105 ? 19.925 -11.970 13.061 1.00 70.62 105 ILE A CA 1
ATOM 848 C C . ILE A 1 105 ? 19.786 -10.543 12.513 1.00 70.62 105 ILE A C 1
ATOM 850 O O . ILE A 1 105 ? 19.284 -9.664 13.210 1.00 70.62 105 ILE A O 1
ATOM 854 N N . ASP A 1 106 ? 20.141 -10.324 11.246 1.00 64.44 106 ASP A N 1
ATOM 855 C CA . ASP A 1 106 ? 20.085 -9.009 10.605 1.00 64.44 106 ASP A CA 1
ATOM 856 C C . ASP A 1 106 ? 18.621 -8.595 10.343 1.00 64.44 106 ASP A C 1
ATOM 858 O O . ASP A 1 106 ? 18.285 -7.411 10.367 1.00 64.44 106 ASP A O 1
ATOM 862 N N . PHE A 1 107 ? 17.694 -9.558 10.225 1.00 60.88 107 PHE A N 1
ATOM 863 C CA . PHE A 1 107 ? 16.257 -9.262 10.154 1.00 60.88 107 PHE A CA 1
ATOM 864 C C . PHE A 1 107 ? 15.693 -8.637 11.426 1.00 60.88 107 PHE A C 1
ATOM 866 O O . PHE A 1 107 ? 14.741 -7.861 11.331 1.00 60.88 107 PHE A O 1
ATOM 873 N N . HIS A 1 108 ? 16.274 -8.899 12.600 1.00 58.56 108 HIS A N 1
ATOM 874 C CA . HIS A 1 108 ? 15.892 -8.176 13.815 1.00 58.56 108 HIS A CA 1
ATOM 875 C C . HIS A 1 108 ? 16.297 -6.703 13.743 1.00 58.56 108 HIS A C 1
ATOM 877 O O . HIS A 1 108 ? 15.547 -5.854 14.214 1.00 58.56 108 HIS A O 1
ATOM 883 N N . SER A 1 109 ? 17.413 -6.399 13.078 1.00 56.19 109 SER A N 1
ATOM 884 C CA . SER A 1 109 ? 17.862 -5.033 12.803 1.00 56.19 109 SER A CA 1
ATOM 885 C C . SER A 1 109 ? 16.998 -4.325 11.754 1.00 56.19 109 SER A C 1
ATOM 887 O O . SER A 1 109 ? 16.967 -3.101 11.733 1.00 56.19 109 SER A O 1
ATOM 889 N N . PHE A 1 110 ? 16.270 -5.051 10.898 1.00 57.84 110 PHE A N 1
ATOM 890 C CA . PHE A 1 110 ? 15.283 -4.451 9.987 1.00 57.84 110 PHE A CA 1
ATOM 891 C C . PHE A 1 110 ? 13.903 -4.279 10.645 1.00 57.84 110 PHE A C 1
ATOM 893 O O . PHE A 1 110 ? 13.204 -3.299 10.382 1.00 57.84 110 PHE A O 1
ATOM 900 N N . ARG A 1 111 ? 13.504 -5.197 11.536 1.00 52.59 111 ARG A N 1
ATOM 901 C CA . ARG A 1 111 ? 12.223 -5.139 12.260 1.00 52.59 111 ARG A CA 1
ATOM 902 C C . ARG A 1 111 ? 12.173 -3.920 13.188 1.00 52.59 111 ARG A C 1
ATOM 904 O O . ARG A 1 111 ? 12.931 -3.820 14.143 1.00 52.59 111 ARG A O 1
ATOM 911 N N . GLY A 1 112 ? 11.241 -3.005 12.919 1.00 48.72 112 GLY A N 1
ATOM 912 C CA . GLY A 1 112 ? 11.086 -1.750 13.668 1.00 48.72 112 GLY A CA 1
ATOM 913 C C . GLY A 1 112 ? 11.953 -0.587 13.169 1.00 48.72 112 GLY A C 1
ATOM 914 O O . GLY A 1 112 ? 11.794 0.519 13.671 1.00 48.72 112 GLY A O 1
ATOM 915 N N . ASN A 1 113 ? 12.803 -0.812 12.158 1.00 52.41 113 ASN A N 1
ATOM 916 C CA . ASN A 1 113 ? 13.603 0.220 11.483 1.00 52.41 113 ASN A CA 1
ATOM 917 C C . ASN A 1 113 ? 13.100 0.529 10.061 1.00 52.41 113 ASN A C 1
ATOM 919 O O . ASN A 1 113 ? 13.783 1.199 9.285 1.00 52.41 113 ASN A O 1
ATOM 923 N N . PHE A 1 114 ? 11.892 0.073 9.715 1.00 56.00 114 PHE A N 1
ATOM 924 C CA . PHE A 1 114 ? 11.164 0.539 8.536 1.00 56.00 114 PHE A CA 1
ATOM 925 C C . PHE A 1 114 ? 10.717 1.981 8.782 1.00 56.00 114 PHE A C 1
ATOM 927 O O . PHE A 1 114 ? 9.583 2.249 9.177 1.00 56.00 114 PHE A O 1
ATOM 934 N N . THR A 1 115 ? 11.645 2.918 8.603 1.00 55.03 115 THR A N 1
ATOM 935 C CA . THR A 1 115 ? 11.320 4.337 8.674 1.00 55.03 115 THR A CA 1
ATOM 936 C C . THR A 1 115 ? 10.404 4.709 7.501 1.00 55.03 115 THR A C 1
ATOM 938 O O . THR A 1 115 ? 10.430 4.028 6.464 1.00 55.03 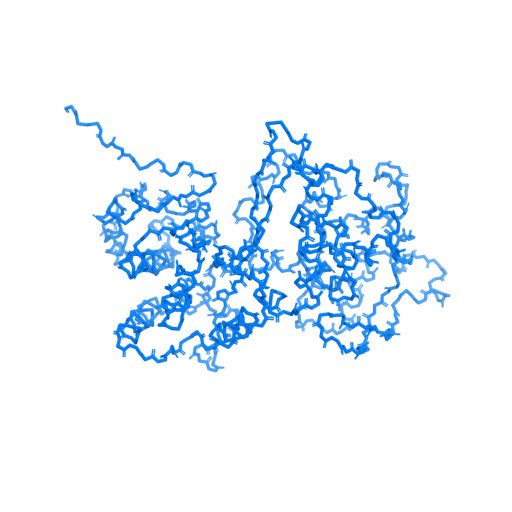115 THR A O 1
ATOM 941 N N . PRO A 1 116 ? 9.629 5.803 7.605 1.00 51.47 116 PRO A N 1
ATOM 942 C CA . PRO A 1 116 ? 8.847 6.333 6.487 1.00 51.47 116 PRO A CA 1
ATOM 943 C C . PRO A 1 116 ? 9.671 6.515 5.204 1.00 51.47 116 PRO A C 1
ATOM 945 O O . PRO A 1 116 ? 9.130 6.479 4.102 1.00 51.47 116 PRO A O 1
ATOM 948 N N . GLU A 1 117 ? 10.992 6.681 5.324 1.00 53.28 117 GLU A N 1
ATOM 949 C CA . GLU A 1 117 ? 11.923 6.779 4.208 1.00 53.28 117 GLU A CA 1
ATOM 950 C C . GLU A 1 117 ? 12.468 5.428 3.725 1.00 53.28 117 GLU A C 1
ATOM 952 O O . GLU A 1 117 ? 12.795 5.323 2.544 1.00 53.28 117 GLU A O 1
ATOM 957 N N . PHE A 1 118 ? 12.584 4.404 4.575 1.00 56.28 118 PHE A N 1
ATOM 958 C CA . PHE A 1 118 ? 13.171 3.106 4.215 1.00 56.28 118 PHE A CA 1
ATOM 959 C C . PHE A 1 118 ? 12.409 2.425 3.069 1.00 56.28 118 PHE A C 1
ATOM 961 O O . PHE A 1 118 ? 13.005 2.031 2.062 1.00 56.28 118 PHE A O 1
ATOM 968 N N . ASP A 1 119 ? 11.085 2.348 3.183 1.00 58.41 119 ASP A N 1
ATOM 969 C CA . ASP A 1 119 ? 10.252 1.633 2.215 1.00 58.41 119 ASP A CA 1
ATOM 970 C C . ASP A 1 119 ? 10.212 2.349 0.842 1.00 58.41 119 ASP A C 1
ATOM 972 O O . ASP A 1 119 ? 10.537 1.732 -0.180 1.00 58.41 119 ASP A O 1
ATOM 976 N N . PRO A 1 120 ? 9.999 3.684 0.760 1.00 59.69 120 PRO A N 1
ATOM 977 C CA . PRO A 1 120 ? 10.106 4.412 -0.505 1.00 59.69 120 PRO A CA 1
ATOM 978 C C . PRO A 1 120 ? 11.498 4.374 -1.143 1.00 59.69 120 PRO A C 1
ATOM 980 O O . PRO A 1 120 ? 11.590 4.482 -2.367 1.00 59.69 120 PRO A O 1
ATOM 983 N N . ARG A 1 121 ? 12.585 4.253 -0.363 1.00 64.44 121 ARG A N 1
ATOM 984 C CA . ARG A 1 121 ? 13.954 4.134 -0.903 1.00 64.44 121 ARG A CA 1
ATOM 985 C C . ARG A 1 121 ? 14.127 2.820 -1.663 1.00 64.44 121 ARG A C 1
ATOM 987 O O . ARG A 1 121 ? 14.571 2.841 -2.811 1.00 64.44 121 ARG A O 1
ATOM 994 N N . ARG A 1 122 ? 13.694 1.700 -1.073 1.00 66.62 122 ARG A N 1
ATOM 995 C CA . ARG A 1 122 ? 13.797 0.351 -1.661 1.00 66.62 122 ARG A CA 1
ATOM 996 C C . ARG A 1 122 ? 12.975 0.179 -2.940 1.00 66.62 122 ARG A C 1
ATOM 998 O O . ARG A 1 122 ? 13.302 -0.646 -3.791 1.00 66.62 122 ARG A O 1
ATOM 1005 N N . PHE A 1 123 ? 11.899 0.945 -3.094 1.00 68.69 123 PHE A N 1
ATOM 1006 C CA . PHE A 1 123 ? 11.078 0.898 -4.304 1.00 68.69 123 PHE A CA 1
ATOM 1007 C C . PHE A 1 123 ? 11.410 1.995 -5.317 1.00 68.69 123 PHE A C 1
ATOM 1009 O O . PHE A 1 123 ? 11.061 1.847 -6.481 1.00 68.69 123 PHE A O 1
ATOM 1016 N N . ALA A 1 124 ? 12.152 3.045 -4.953 1.00 70.56 124 ALA A N 1
ATOM 1017 C CA . ALA A 1 124 ? 12.394 4.182 -5.845 1.00 70.56 124 ALA A CA 1
ATOM 1018 C C . ALA A 1 124 ? 13.056 3.800 -7.180 1.00 70.56 124 ALA A C 1
ATOM 1020 O O . ALA A 1 124 ? 12.659 4.302 -8.236 1.00 70.56 124 ALA A O 1
ATOM 1021 N N . LEU A 1 125 ? 14.072 2.930 -7.156 1.00 73.38 125 LEU A N 1
ATOM 1022 C CA . LEU A 1 125 ? 14.721 2.464 -8.387 1.00 73.38 125 LEU A CA 1
ATOM 1023 C C . LEU A 1 125 ? 13.846 1.482 -9.158 1.00 73.38 125 LEU A C 1
ATOM 1025 O O . LEU A 1 125 ? 13.687 1.627 -10.372 1.00 73.38 125 LEU A O 1
ATOM 1029 N N . LYS A 1 126 ? 13.237 0.537 -8.441 1.00 76.50 126 LYS A N 1
ATOM 1030 C CA . LYS A 1 126 ? 12.277 -0.426 -8.981 1.00 76.50 126 LYS A CA 1
ATOM 1031 C C . LYS A 1 126 ? 11.148 0.263 -9.740 1.00 76.50 126 LYS A C 1
ATOM 1033 O O . LYS A 1 126 ? 10.950 -0.022 -10.913 1.00 76.50 126 LYS A O 1
ATOM 1038 N N . ASP A 1 127 ? 10.489 1.237 -9.122 1.00 76.31 127 ASP A N 1
ATOM 1039 C CA . ASP A 1 127 ? 9.387 1.990 -9.716 1.00 76.31 127 ASP A CA 1
ATOM 1040 C C . ASP A 1 127 ? 9.795 2.722 -10.987 1.00 76.31 127 ASP A C 1
ATOM 1042 O O . ASP A 1 127 ? 9.029 2.757 -11.948 1.00 76.31 127 ASP A O 1
ATOM 1046 N N . SER A 1 128 ? 11.011 3.271 -11.023 1.00 76.00 128 SER A N 1
ATOM 1047 C CA . SER A 1 128 ? 11.544 3.921 -12.221 1.00 76.00 128 SER A CA 1
ATOM 1048 C C . SER A 1 128 ? 11.670 2.958 -13.394 1.00 76.00 128 SER A C 1
ATOM 1050 O O . SER A 1 128 ? 11.434 3.344 -14.537 1.00 76.00 128 SER A O 1
ATOM 1052 N N . ILE A 1 129 ? 12.087 1.725 -13.114 1.00 78.00 129 ILE A N 1
ATOM 1053 C CA . ILE A 1 129 ? 12.290 0.680 -14.113 1.00 78.00 129 ILE A CA 1
ATOM 1054 C C . ILE A 1 129 ? 10.933 0.109 -14.539 1.00 78.00 129 ILE A C 1
ATOM 1056 O O . ILE A 1 129 ? 10.652 0.035 -15.733 1.00 78.00 129 ILE A O 1
ATOM 1060 N N . TYR A 1 130 ? 10.056 -0.206 -13.583 1.00 78.31 130 TYR A N 1
ATOM 1061 C CA . TYR A 1 130 ? 8.714 -0.742 -13.839 1.00 78.31 130 TYR A CA 1
ATOM 1062 C C . TYR A 1 130 ? 7.834 0.240 -14.603 1.00 78.31 130 TYR A C 1
ATOM 1064 O O . TYR A 1 130 ? 7.037 -0.173 -15.440 1.00 78.31 130 TYR A O 1
ATOM 1072 N N . ALA A 1 131 ? 8.006 1.543 -14.361 1.00 80.81 131 ALA A N 1
ATOM 1073 C CA . ALA A 1 131 ? 7.314 2.570 -15.124 1.00 80.81 131 ALA A CA 1
ATOM 1074 C C . ALA A 1 131 ? 7.658 2.522 -16.618 1.00 80.81 131 ALA A C 1
ATOM 1076 O O . ALA A 1 131 ? 6.798 2.840 -17.426 1.00 80.81 131 ALA A O 1
ATOM 1077 N N . GLN A 1 132 ? 8.870 2.104 -16.991 1.00 81.81 132 GLN A N 1
ATOM 1078 C CA . GLN A 1 132 ? 9.335 2.068 -18.383 1.00 81.81 132 GLN A CA 1
ATOM 1079 C C . GLN A 1 132 ? 9.136 0.708 -19.061 1.00 81.81 132 GLN A C 1
ATOM 1081 O O . GLN A 1 132 ? 8.950 0.640 -20.272 1.00 81.81 132 GLN A O 1
ATOM 1086 N N . ARG A 1 133 ? 9.229 -0.384 -18.296 1.00 82.88 133 ARG A N 1
ATOM 1087 C CA . ARG A 1 133 ? 9.438 -1.741 -18.816 1.00 82.88 133 ARG A CA 1
ATOM 1088 C C . ARG A 1 133 ? 8.470 -2.732 -18.182 1.00 82.88 133 ARG A C 1
ATOM 1090 O O . ARG A 1 133 ? 8.756 -3.329 -17.146 1.00 82.88 133 ARG A O 1
ATOM 1097 N N . LEU A 1 134 ? 7.312 -2.913 -18.813 1.00 85.12 134 LEU A N 1
ATOM 1098 C CA . LEU A 1 134 ? 6.306 -3.871 -18.337 1.00 85.12 134 LEU A CA 1
ATOM 1099 C C . LEU A 1 134 ? 6.736 -5.331 -18.543 1.00 85.12 134 LEU A C 1
ATOM 1101 O O . LEU A 1 134 ? 6.326 -6.211 -17.797 1.00 85.12 134 LEU A O 1
ATOM 1105 N N . ASP A 1 135 ? 7.617 -5.597 -19.499 1.00 81.50 135 ASP A N 1
ATOM 1106 C CA . ASP A 1 135 ? 8.253 -6.904 -19.677 1.00 81.50 135 ASP A CA 1
ATOM 1107 C C . ASP A 1 135 ? 9.096 -7.312 -18.456 1.00 81.50 135 ASP A C 1
ATOM 1109 O O . ASP A 1 135 ? 9.114 -8.482 -18.072 1.00 81.50 135 ASP A O 1
ATOM 1113 N N . LEU A 1 136 ? 9.725 -6.348 -17.774 1.00 82.62 136 LEU A N 1
ATOM 1114 C CA . LEU A 1 136 ? 10.411 -6.610 -16.507 1.00 82.62 136 LEU A CA 1
ATOM 1115 C C . LEU A 1 136 ? 9.432 -6.930 -15.373 1.00 82.62 136 LEU A C 1
ATOM 1117 O O . LEU A 1 136 ? 9.754 -7.754 -14.519 1.00 82.62 136 LEU A O 1
ATOM 1121 N N . LEU A 1 137 ? 8.236 -6.333 -15.372 1.00 85.19 137 LEU A N 1
ATOM 1122 C CA . LEU A 1 137 ? 7.180 -6.702 -14.426 1.00 85.19 137 LEU A CA 1
ATOM 1123 C C . LEU A 1 137 ? 6.748 -8.163 -14.633 1.00 85.19 137 LEU A C 1
ATOM 1125 O O . LEU A 1 137 ? 6.676 -8.910 -13.659 1.00 85.19 137 LEU A O 1
ATOM 1129 N N . ALA A 1 138 ? 6.550 -8.591 -15.886 1.00 84.50 138 ALA A N 1
ATOM 1130 C CA . ALA A 1 138 ? 6.250 -9.988 -16.211 1.00 84.50 138 ALA A CA 1
ATOM 1131 C C . ALA A 1 138 ? 7.374 -10.933 -15.756 1.00 84.50 138 ALA A C 1
ATOM 1133 O O . ALA A 1 138 ? 7.120 -11.932 -15.086 1.00 84.50 138 ALA A O 1
ATOM 1134 N N . PHE A 1 139 ? 8.631 -10.598 -16.055 1.00 83.88 139 PHE A N 1
ATOM 1135 C CA . PHE A 1 139 ? 9.770 -11.404 -15.618 1.00 83.88 139 PHE A CA 1
ATOM 1136 C C . PHE A 1 139 ? 9.821 -11.563 -14.098 1.00 83.88 139 PHE A C 1
ATOM 1138 O O . PHE A 1 139 ? 10.022 -12.669 -13.599 1.00 83.88 139 PHE A O 1
ATOM 1145 N N . LEU A 1 140 ? 9.633 -10.479 -13.347 1.00 85.38 140 LEU A N 1
ATOM 1146 C CA . LEU A 1 140 ? 9.683 -10.527 -11.889 1.00 85.38 140 LEU A CA 1
ATOM 1147 C C . LEU A 1 140 ? 8.527 -11.323 -11.298 1.00 85.38 140 LEU A C 1
ATOM 1149 O O . LEU A 1 140 ? 8.762 -12.132 -10.404 1.00 85.38 140 LEU A O 1
ATOM 1153 N N . LEU A 1 141 ? 7.313 -11.144 -11.823 1.00 87.38 141 LEU A N 1
ATOM 1154 C CA . LEU A 1 141 ? 6.162 -11.942 -11.413 1.00 87.38 141 LEU A CA 1
ATOM 1155 C C . LEU A 1 141 ? 6.442 -13.433 -11.629 1.00 87.38 141 LEU A C 1
ATOM 1157 O O . LEU A 1 141 ? 6.331 -14.215 -10.690 1.00 87.38 141 LEU A O 1
ATOM 1161 N N . ARG A 1 142 ? 6.925 -13.811 -12.818 1.00 85.81 142 ARG A N 1
ATOM 1162 C CA . ARG A 1 142 ? 7.322 -15.190 -13.125 1.00 85.81 142 ARG A CA 1
ATOM 1163 C C . ARG A 1 142 ? 8.372 -15.729 -12.156 1.00 85.81 142 ARG A C 1
ATOM 1165 O O . ARG A 1 142 ? 8.238 -16.851 -11.685 1.00 85.81 142 ARG A O 1
ATOM 1172 N N . ASN A 1 143 ? 9.406 -14.946 -11.844 1.00 85.62 143 ASN A N 1
ATOM 1173 C CA . ASN A 1 143 ? 10.443 -15.359 -10.893 1.00 85.62 143 ASN A CA 1
ATOM 1174 C C . ASN A 1 143 ? 9.873 -15.604 -9.493 1.00 85.62 143 ASN A C 1
ATOM 1176 O O . ASN A 1 143 ? 10.270 -16.558 -8.830 1.00 85.62 143 ASN A O 1
ATOM 1180 N N . VAL A 1 144 ? 8.956 -14.755 -9.024 1.00 87.06 144 VAL A N 1
ATOM 1181 C CA . VAL A 1 144 ? 8.335 -14.943 -7.707 1.00 87.06 144 VAL A CA 1
ATOM 1182 C C . VAL A 1 144 ? 7.429 -16.172 -7.701 1.00 87.06 144 VAL A C 1
ATOM 1184 O O . VAL A 1 144 ? 7.527 -16.978 -6.779 1.00 87.06 144 VAL A O 1
ATOM 1187 N N . LEU A 1 145 ? 6.624 -16.369 -8.750 1.00 88.19 145 LEU A N 1
ATOM 1188 C CA . LEU A 1 145 ? 5.814 -17.578 -8.913 1.00 88.19 145 LEU A CA 1
ATOM 1189 C C . LEU A 1 145 ? 6.696 -18.833 -8.968 1.00 88.19 145 LEU A C 1
ATOM 1191 O O . LEU A 1 145 ? 6.423 -19.803 -8.275 1.00 88.19 145 LEU A O 1
ATOM 1195 N N . TYR A 1 146 ? 7.814 -18.803 -9.695 1.00 85.62 146 TYR A N 1
ATOM 1196 C CA . TYR A 1 146 ? 8.767 -19.914 -9.712 1.00 85.62 146 TYR A CA 1
ATOM 1197 C C . TYR A 1 146 ? 9.248 -20.254 -8.303 1.00 85.62 146 TYR A C 1
ATOM 1199 O O . TYR A 1 146 ? 9.125 -21.394 -7.862 1.00 85.62 146 TYR A O 1
ATOM 1207 N N . ARG A 1 147 ? 9.714 -19.247 -7.559 1.00 86.44 147 ARG A N 1
ATOM 1208 C CA . ARG A 1 147 ? 10.201 -19.437 -6.189 1.00 86.44 147 ARG A CA 1
ATOM 1209 C C . ARG A 1 147 ? 9.146 -20.071 -5.292 1.00 86.44 147 ARG A C 1
ATOM 1211 O O . ARG A 1 147 ? 9.461 -21.034 -4.604 1.00 86.44 147 ARG A O 1
ATOM 1218 N N . PHE A 1 148 ? 7.915 -19.567 -5.333 1.00 87.69 148 PHE A N 1
ATOM 1219 C CA . PHE A 1 148 ? 6.800 -20.116 -4.561 1.00 87.69 148 PHE A CA 1
ATOM 1220 C C . PHE A 1 148 ? 6.467 -21.565 -4.952 1.00 87.69 148 PHE A C 1
ATOM 1222 O O . PHE A 1 148 ? 6.153 -22.367 -4.074 1.00 87.69 148 PHE A O 1
ATOM 1229 N N . SER A 1 149 ? 6.619 -21.930 -6.230 1.00 85.69 149 SER A N 1
ATOM 1230 C CA . SER A 1 149 ? 6.338 -23.291 -6.715 1.00 85.69 149 SER A CA 1
ATOM 1231 C C . SER A 1 149 ? 7.398 -24.287 -6.256 1.00 85.69 149 SER A C 1
ATOM 1233 O O . SER A 1 149 ? 7.115 -25.465 -6.083 1.00 85.69 149 SER A O 1
ATOM 1235 N N . THR A 1 150 ? 8.616 -23.797 -6.023 1.00 85.25 150 THR A N 1
ATOM 1236 C CA . THR A 1 150 ? 9.751 -24.592 -5.547 1.00 85.25 150 THR A CA 1
ATOM 1237 C C . THR A 1 150 ? 9.927 -24.557 -4.027 1.00 85.25 150 THR A C 1
ATOM 1239 O O . THR A 1 150 ? 10.849 -25.184 -3.509 1.00 85.25 150 THR A O 1
ATOM 1242 N N . CYS A 1 151 ? 9.099 -23.799 -3.297 1.00 85.81 151 CYS A N 1
ATOM 1243 C CA . CYS A 1 151 ? 9.141 -23.776 -1.835 1.00 85.81 151 CYS A CA 1
ATOM 1244 C C . CYS A 1 151 ? 8.719 -25.132 -1.248 1.00 85.81 151 CYS A C 1
ATOM 1246 O O . CYS A 1 151 ? 7.947 -25.874 -1.851 1.00 85.81 151 CYS A O 1
ATOM 1248 N N . LEU A 1 152 ? 9.208 -25.434 -0.043 1.00 86.44 152 LEU A N 1
ATOM 1249 C CA . LEU A 1 152 ? 8.799 -26.598 0.742 1.00 86.44 152 LEU A CA 1
ATOM 1250 C C . LEU A 1 152 ? 8.263 -26.113 2.104 1.00 86.44 152 LEU A C 1
ATOM 1252 O O . LEU A 1 152 ? 9.044 -25.559 2.880 1.00 86.44 152 LEU A O 1
ATOM 1256 N N . PRO A 1 153 ? 6.962 -26.292 2.407 1.00 86.81 153 PRO A N 1
ATOM 1257 C CA . PRO A 1 153 ? 5.926 -26.837 1.524 1.00 86.81 153 PRO A CA 1
ATOM 1258 C C . PRO A 1 153 ? 5.638 -25.923 0.321 1.00 86.81 153 PRO A C 1
ATOM 1260 O O . PRO A 1 153 ? 5.878 -24.713 0.371 1.00 86.81 153 PRO A O 1
ATOM 1263 N N . GLN A 1 154 ? 5.118 -26.515 -0.756 1.00 85.44 154 GLN A N 1
ATOM 1264 C CA . GLN A 1 154 ? 4.759 -25.778 -1.964 1.00 85.44 154 GLN A CA 1
ATOM 1265 C C . GLN A 1 154 ? 3.627 -24.791 -1.674 1.00 85.44 154 GLN A C 1
ATOM 1267 O O . GLN A 1 154 ? 2.636 -25.124 -1.020 1.00 85.44 154 GLN A O 1
ATOM 1272 N N . ILE A 1 155 ? 3.774 -23.569 -2.182 1.00 88.69 155 ILE A N 1
ATOM 1273 C CA . ILE A 1 155 ? 2.741 -22.542 -2.096 1.00 88.69 155 ILE A CA 1
ATOM 1274 C C . ILE A 1 155 ? 1.835 -22.687 -3.317 1.00 88.69 155 ILE A C 1
ATOM 1276 O O . ILE A 1 155 ? 2.255 -22.413 -4.437 1.00 88.69 155 ILE A O 1
ATOM 1280 N N . ASN A 1 156 ? 0.585 -23.085 -3.087 1.00 89.75 156 ASN A N 1
ATOM 1281 C CA . ASN A 1 156 ? -0.406 -23.269 -4.155 1.00 89.75 156 ASN A CA 1
ATOM 1282 C C . ASN A 1 156 ? -1.287 -22.032 -4.374 1.00 89.75 156 ASN A C 1
ATOM 1284 O O . ASN A 1 156 ? -1.988 -21.958 -5.379 1.00 89.75 156 ASN A O 1
ATOM 1288 N N . TYR A 1 157 ? -1.265 -21.074 -3.439 1.00 92.69 157 TYR A N 1
ATOM 1289 C CA . TYR A 1 157 ? -2.027 -19.832 -3.527 1.00 92.69 157 TYR A CA 1
ATOM 1290 C C . TYR A 1 157 ? -1.233 -18.640 -2.993 1.00 92.69 157 TYR A C 1
ATOM 1292 O O . TYR A 1 157 ? -0.618 -18.739 -1.928 1.00 92.69 157 TYR A O 1
ATOM 1300 N N . CYS A 1 158 ? -1.271 -17.503 -3.688 1.00 92.56 158 CYS A N 1
ATOM 1301 C CA . CYS A 1 158 ? -0.711 -16.257 -3.171 1.00 92.56 158 CYS A CA 1
ATOM 1302 C C . CYS A 1 158 ? -1.482 -15.005 -3.609 1.00 92.56 158 CYS A C 1
ATOM 1304 O O . CYS A 1 158 ? -2.078 -14.938 -4.682 1.00 92.56 158 CYS A O 1
ATOM 1306 N N . GLU A 1 159 ? -1.427 -13.970 -2.773 1.00 94.75 159 GLU A N 1
ATOM 1307 C CA . GLU A 1 159 ? -1.997 -12.655 -3.059 1.00 94.75 159 GLU A CA 1
ATOM 1308 C C . GLU A 1 159 ? -0.879 -11.616 -3.138 1.00 94.75 159 GLU A C 1
ATOM 1310 O O . GLU A 1 159 ? -0.044 -11.511 -2.238 1.00 94.75 159 GLU A O 1
ATOM 1315 N N . PHE A 1 160 ? -0.865 -10.829 -4.212 1.00 94.00 160 PHE A N 1
ATOM 1316 C CA . PHE A 1 160 ? 0.080 -9.736 -4.400 1.00 94.00 160 PHE A CA 1
ATOM 1317 C C . PHE A 1 160 ? -0.596 -8.386 -4.182 1.00 94.00 160 PHE A C 1
ATOM 1319 O O . PHE A 1 160 ? -1.572 -8.042 -4.851 1.00 94.00 160 PHE A O 1
ATOM 1326 N N . SER A 1 161 ? -0.021 -7.572 -3.305 1.00 92.94 161 SER A N 1
ATOM 1327 C CA . SER A 1 161 ? -0.407 -6.171 -3.156 1.00 92.94 161 SER A CA 1
ATOM 1328 C C . SER A 1 161 ? 0.107 -5.367 -4.348 1.00 92.94 161 SER A C 1
ATOM 1330 O O . SER A 1 161 ? 1.315 -5.222 -4.544 1.00 92.94 161 SER A O 1
ATOM 1332 N N . VAL A 1 162 ? -0.806 -4.829 -5.155 1.00 93.25 162 VAL A N 1
ATOM 1333 C CA . VAL A 1 162 ? -0.481 -4.020 -6.336 1.00 93.25 162 VAL A CA 1
ATOM 1334 C C . VAL A 1 162 ? -1.154 -2.669 -6.199 1.00 93.25 162 VAL A C 1
ATOM 1336 O O . VAL A 1 162 ? -2.353 -2.597 -5.946 1.00 93.25 162 VAL A O 1
ATOM 1339 N N . GLY A 1 163 ? -0.403 -1.582 -6.391 1.00 92.69 163 GLY A N 1
ATOM 1340 C CA . GLY A 1 163 ? -0.957 -0.232 -6.305 1.00 92.69 163 GLY A CA 1
ATOM 1341 C C . GLY A 1 163 ? -2.210 -0.087 -7.173 1.00 92.69 163 GLY A C 1
ATOM 1342 O O . GLY A 1 163 ? -2.190 -0.415 -8.359 1.00 92.69 163 GLY A O 1
ATOM 1343 N N . CYS A 1 164 ? -3.298 0.430 -6.600 1.00 94.75 164 CYS A N 1
ATOM 1344 C CA . CYS A 1 164 ? -4.603 0.521 -7.264 1.00 94.75 164 CYS A CA 1
ATOM 1345 C C . CYS A 1 164 ? -4.542 1.217 -8.635 1.00 94.75 164 CYS A C 1
ATOM 1347 O O . CYS A 1 164 ? -5.271 0.853 -9.556 1.00 94.75 164 CYS A O 1
ATOM 1349 N N . GLY A 1 165 ? -3.632 2.181 -8.806 1.00 92.75 165 GLY A N 1
ATOM 1350 C CA . GLY A 1 165 ? -3.404 2.849 -10.083 1.00 92.75 165 GLY A CA 1
ATOM 1351 C C . GLY A 1 165 ? -2.922 1.906 -11.189 1.00 92.75 165 GLY A C 1
ATOM 1352 O O . GLY A 1 165 ? -3.316 2.095 -12.333 1.00 92.75 165 GLY A O 1
ATOM 1353 N N . ASP A 1 166 ? -2.102 0.903 -10.869 1.00 92.88 166 ASP A N 1
ATOM 1354 C CA . ASP A 1 166 ? -1.627 -0.095 -11.835 1.00 92.88 166 ASP A CA 1
ATOM 1355 C C . ASP A 1 166 ? -2.729 -1.092 -12.196 1.00 92.88 166 ASP A C 1
ATOM 1357 O O . ASP A 1 166 ? -2.925 -1.365 -13.376 1.00 92.88 166 ASP A O 1
ATOM 1361 N N . LEU A 1 167 ? -3.531 -1.531 -11.221 1.00 95.69 167 LEU A N 1
ATOM 1362 C CA . LEU A 1 167 ? -4.721 -2.352 -11.491 1.00 95.69 167 LEU A CA 1
ATOM 1363 C C . LEU A 1 167 ? -5.793 -1.599 -12.291 1.00 95.69 167 LEU A C 1
ATOM 1365 O O . LEU A 1 167 ? -6.591 -2.210 -12.991 1.00 95.69 167 LEU A O 1
ATOM 1369 N N . SER A 1 168 ? -5.794 -0.265 -12.228 1.00 96.19 168 SER A N 1
ATOM 1370 C CA . SER A 1 168 ? -6.709 0.578 -13.007 1.00 96.19 168 SER A CA 1
ATOM 1371 C C . SER A 1 168 ? -6.262 0.797 -14.461 1.00 96.19 168 SER A C 1
ATOM 1373 O O . SER A 1 168 ? -6.970 1.455 -15.224 1.00 96.19 168 SER A O 1
ATOM 1375 N N . ARG A 1 169 ? -5.069 0.325 -14.851 1.00 93.56 169 ARG A N 1
ATOM 1376 C CA . ARG A 1 169 ? -4.503 0.499 -16.197 1.00 93.56 169 ARG A CA 1
ATOM 1377 C C . ARG A 1 169 ? -4.636 -0.807 -16.980 1.00 93.56 169 ARG A C 1
ATOM 1379 O O . ARG A 1 169 ? -3.904 -1.746 -16.667 1.00 93.56 169 ARG A O 1
ATOM 1386 N N . PRO A 1 170 ? -5.460 -0.868 -18.042 1.00 91.69 170 PRO A N 1
ATOM 1387 C CA . PRO A 1 170 ? -5.705 -2.116 -18.767 1.00 91.69 170 PRO A CA 1
ATOM 1388 C C . PRO A 1 170 ? 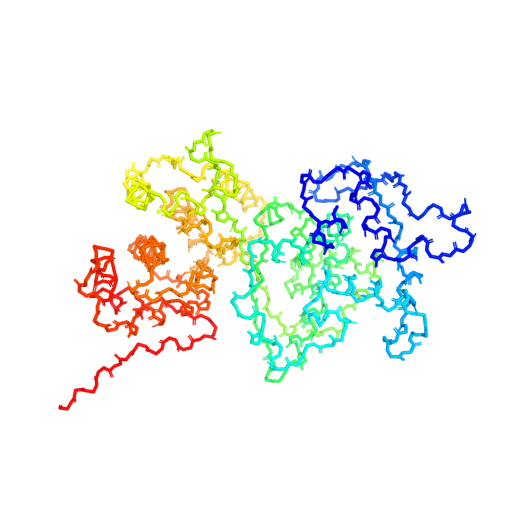-4.431 -2.807 -19.273 1.00 91.69 170 PRO A C 1
ATOM 1390 O O . PRO A 1 170 ? -4.293 -4.018 -19.154 1.00 91.69 170 PRO A O 1
ATOM 1393 N N . TRP A 1 171 ? -3.452 -2.045 -19.772 1.00 89.62 171 TRP A N 1
ATOM 1394 C CA . TRP A 1 171 ? -2.195 -2.605 -20.283 1.00 89.62 171 TRP A CA 1
ATOM 1395 C C . TRP A 1 171 ? -1.253 -3.125 -19.184 1.00 89.62 171 TRP A C 1
ATOM 1397 O O . TRP A 1 171 ? -0.489 -4.050 -19.436 1.00 89.62 171 TRP A O 1
ATOM 1407 N N . VAL A 1 172 ? -1.293 -2.562 -17.969 1.00 91.81 172 VAL A N 1
ATOM 1408 C CA . VAL A 1 172 ? -0.526 -3.097 -16.826 1.00 91.81 172 VAL A CA 1
ATOM 1409 C C . VAL A 1 172 ? -1.236 -4.326 -16.265 1.00 91.81 172 VAL A C 1
ATOM 1411 O O . VAL A 1 172 ? -0.598 -5.338 -15.993 1.00 91.81 172 VAL A O 1
ATOM 1414 N N . PHE A 1 173 ? -2.562 -4.264 -16.154 1.00 92.06 173 PHE A N 1
ATOM 1415 C CA . PHE A 1 173 ? -3.391 -5.375 -15.702 1.00 92.06 173 PHE A CA 1
ATOM 1416 C C . PHE A 1 173 ? -3.268 -6.609 -16.613 1.00 92.06 173 PHE A C 1
ATOM 1418 O O . PHE A 1 173 ? -3.108 -7.725 -16.122 1.00 92.06 173 PHE A O 1
ATOM 1425 N N . ALA A 1 174 ? -3.229 -6.417 -17.936 1.00 88.50 174 ALA A N 1
ATOM 1426 C CA . ALA A 1 174 ? -2.963 -7.489 -18.899 1.00 88.50 174 ALA A CA 1
ATOM 1427 C C . ALA A 1 174 ? -1.617 -8.187 -18.638 1.00 88.50 174 ALA A C 1
ATOM 1429 O O . ALA A 1 174 ? -1.530 -9.410 -18.657 1.00 88.50 174 ALA A O 1
ATOM 1430 N N . VAL A 1 175 ? -0.572 -7.418 -18.317 1.00 88.69 175 VAL A N 1
ATOM 1431 C CA . VAL A 1 175 ? 0.750 -7.966 -17.986 1.00 88.69 175 VAL A CA 1
ATOM 1432 C C . VAL A 1 175 ? 0.703 -8.776 -16.691 1.00 88.69 175 VAL A C 1
ATOM 1434 O O . VAL A 1 175 ? 1.220 -9.891 -16.645 1.00 88.69 175 VAL A O 1
ATOM 1437 N N . LEU A 1 176 ? 0.043 -8.256 -15.658 1.00 91.38 176 LEU A N 1
ATOM 1438 C CA . LEU A 1 176 ? -0.102 -8.920 -14.361 1.00 91.38 176 LEU A CA 1
ATOM 1439 C C . LEU A 1 176 ? -0.866 -10.254 -14.451 1.00 91.38 176 LEU A C 1
ATOM 1441 O O . LEU A 1 176 ? -0.580 -11.187 -13.705 1.00 91.38 176 LEU A O 1
ATOM 1445 N N . THR A 1 177 ? -1.790 -10.386 -15.398 1.00 90.69 177 THR A N 1
ATOM 1446 C CA . THR A 1 177 ? -2.619 -11.591 -15.592 1.00 90.69 177 THR A CA 1
ATOM 1447 C C . THR A 1 177 ? -2.037 -12.589 -16.606 1.00 90.69 177 THR A C 1
ATOM 1449 O O . THR A 1 177 ? -2.632 -13.634 -16.860 1.00 90.69 177 THR A O 1
ATOM 1452 N N . THR A 1 178 ? -0.844 -12.320 -17.154 1.00 86.31 178 THR A N 1
ATOM 1453 C CA . THR A 1 178 ? -0.237 -13.103 -18.254 1.00 86.31 178 THR A CA 1
ATOM 1454 C C . THR A 1 178 ? 0.016 -14.573 -17.920 1.00 86.31 178 THR A C 1
ATOM 1456 O O . THR A 1 178 ? -0.067 -15.413 -18.812 1.00 86.31 178 THR A O 1
ATOM 1459 N N . PHE A 1 179 ? 0.352 -14.896 -16.668 1.00 85.81 179 PHE A N 1
ATOM 1460 C CA . PHE A 1 179 ? 0.716 -16.260 -16.257 1.00 85.81 179 PHE A CA 1
ATOM 1461 C C . PHE A 1 179 ? -0.467 -17.044 -15.689 1.00 85.81 179 PHE A C 1
ATOM 1463 O O . PHE A 1 179 ? -0.276 -18.042 -14.999 1.00 85.81 179 PHE A O 1
ATOM 1470 N N . SER A 1 180 ? -1.691 -16.593 -15.970 1.00 82.56 180 SER A N 1
ATOM 1471 C CA . SER A 1 180 ? -2.892 -17.315 -15.581 1.00 82.56 180 SER A CA 1
ATOM 1472 C C . SER A 1 180 ? -2.982 -18.692 -16.220 1.00 82.56 180 SER A C 1
ATOM 1474 O O . SER A 1 180 ? -2.656 -18.882 -17.392 1.00 82.56 180 SER A O 1
ATOM 1476 N N . ASN A 1 181 ? -3.570 -19.621 -15.474 1.00 72.38 181 ASN A N 1
ATOM 1477 C CA . ASN A 1 181 ? -4.082 -20.871 -16.018 1.00 72.38 181 ASN A CA 1
ATOM 1478 C C . ASN A 1 181 ? -5.385 -20.714 -16.804 1.00 72.38 181 ASN A C 1
ATOM 1480 O O . ASN A 1 181 ? -5.772 -21.634 -17.531 1.00 72.38 181 ASN A O 1
ATOM 1484 N N . ASP A 1 182 ? -6.077 -19.586 -16.655 1.00 73.25 182 ASP A N 1
ATOM 1485 C CA . ASP A 1 182 ? -7.350 -19.368 -17.317 1.00 73.25 182 ASP A CA 1
ATOM 1486 C C . ASP A 1 182 ? -7.139 -19.124 -18.818 1.00 73.25 182 ASP A C 1
ATOM 1488 O O . ASP A 1 182 ? -6.522 -18.149 -19.263 1.00 73.25 182 ASP A O 1
ATOM 1492 N N . LYS A 1 183 ? -7.703 -20.040 -19.617 1.00 67.56 183 LYS A N 1
ATOM 1493 C CA . LYS A 1 183 ? -7.610 -20.033 -21.077 1.00 67.56 183 LYS A CA 1
ATOM 1494 C C . LYS A 1 183 ? -8.145 -18.742 -21.700 1.00 67.56 183 LYS A C 1
ATOM 1496 O O . LYS A 1 183 ? -7.724 -18.419 -22.812 1.00 67.56 183 LYS A O 1
ATOM 1501 N N . LYS A 1 184 ? -9.020 -18.001 -21.011 1.00 69.12 184 LYS A N 1
ATOM 1502 C CA . LYS A 1 184 ? -9.543 -16.705 -21.467 1.00 69.12 184 LYS A CA 1
ATOM 1503 C C . LYS A 1 184 ? -8.447 -15.647 -21.636 1.00 69.12 184 LYS A C 1
ATOM 1505 O O . LYS A 1 184 ? -8.529 -14.821 -22.542 1.00 69.12 184 LYS A O 1
ATOM 1510 N N . PHE A 1 185 ? -7.376 -15.713 -20.843 1.00 65.62 185 PHE A N 1
ATOM 1511 C CA . PHE A 1 185 ? -6.289 -14.724 -20.854 1.00 65.62 185 PHE A CA 1
ATOM 1512 C C . PHE A 1 185 ? -5.129 -15.095 -21.801 1.00 65.62 185 PHE A C 1
ATOM 1514 O O . PHE A 1 185 ? -4.138 -14.367 -21.914 1.00 65.62 185 PHE A O 1
ATOM 1521 N N . ASN A 1 186 ? -5.272 -16.178 -22.580 1.00 59.81 186 ASN A N 1
ATOM 1522 C CA . ASN A 1 186 ? -4.219 -16.695 -23.464 1.00 59.81 186 ASN A CA 1
ATOM 1523 C C . ASN A 1 186 ? -3.781 -15.738 -24.585 1.00 59.81 186 ASN A C 1
ATOM 1525 O O . ASN A 1 186 ? -2.673 -15.883 -25.102 1.00 59.81 186 ASN A O 1
ATOM 1529 N N . LYS A 1 187 ? -4.605 -14.759 -24.987 1.00 65.25 187 LYS A N 1
ATOM 1530 C CA . LYS A 1 187 ? -4.261 -13.858 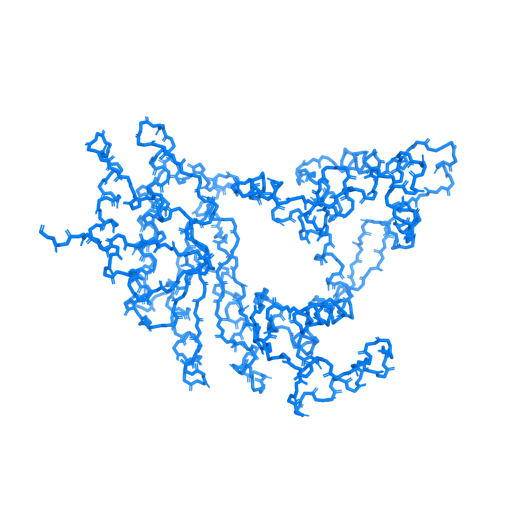-26.104 1.00 65.25 187 LYS A CA 1
ATOM 1531 C C . LYS A 1 187 ? -3.036 -12.993 -25.792 1.00 65.25 187 LYS A C 1
ATOM 1533 O O . LYS A 1 187 ? -2.179 -12.811 -26.654 1.00 65.25 187 LYS A O 1
ATOM 1538 N N . PHE A 1 188 ? -2.924 -12.498 -24.559 1.00 64.31 188 PHE A N 1
ATOM 1539 C CA . PHE A 1 188 ? -1.756 -11.722 -24.141 1.00 64.31 188 PHE A CA 1
ATOM 1540 C C . PHE A 1 188 ? -0.553 -12.631 -23.868 1.00 64.31 188 PHE A C 1
ATOM 1542 O O . PHE A 1 188 ? 0.555 -12.318 -24.292 1.00 64.31 188 PHE A O 1
ATOM 1549 N N . HIS A 1 189 ? -0.782 -13.809 -23.280 1.00 65.56 189 HIS A N 1
ATOM 1550 C CA . HIS A 1 189 ? 0.242 -14.843 -23.1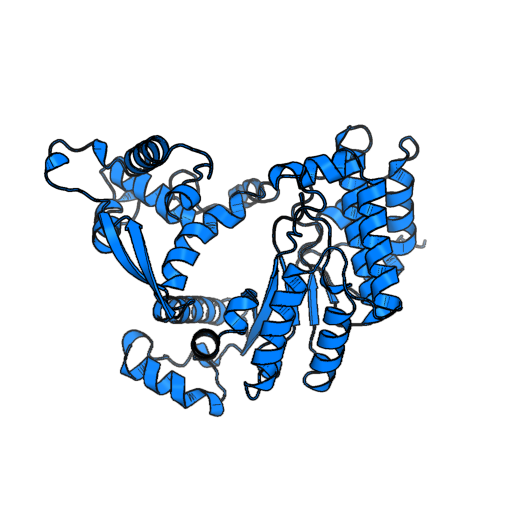22 1.00 65.56 189 HIS A CA 1
ATOM 1551 C C . HIS A 1 189 ? 0.896 -15.226 -24.463 1.00 65.56 189 HIS A C 1
ATOM 1553 O O . HIS A 1 189 ? 2.116 -15.345 -24.547 1.00 65.56 189 HIS A O 1
ATOM 1559 N N . TYR A 1 190 ? 0.114 -15.338 -25.541 1.00 67.06 190 TYR A N 1
ATOM 1560 C CA . TYR A 1 190 ? 0.636 -15.576 -26.888 1.00 67.06 190 TYR A CA 1
ATOM 1561 C C . TYR A 1 190 ? 1.545 -14.437 -27.372 1.00 67.06 190 TYR A C 1
ATOM 1563 O O . TYR A 1 190 ? 2.669 -14.694 -27.799 1.00 67.06 190 TYR A O 1
ATOM 1571 N N . LEU A 1 191 ? 1.103 -13.181 -27.247 1.00 66.56 191 LEU A N 1
ATOM 1572 C CA . LEU A 1 191 ? 1.896 -12.011 -27.642 1.00 66.56 191 LEU A CA 1
ATOM 1573 C C . LEU A 1 191 ? 3.183 -11.880 -26.821 1.00 66.56 191 LEU A C 1
ATOM 1575 O O . LEU A 1 191 ? 4.234 -11.565 -27.377 1.00 66.56 191 LEU A O 1
ATOM 1579 N N . VAL A 1 192 ? 3.126 -12.143 -25.515 1.00 66.88 192 VAL A N 1
ATOM 1580 C CA . VAL A 1 192 ? 4.311 -12.130 -24.651 1.00 66.88 192 VAL A CA 1
ATOM 1581 C C . VAL A 1 192 ? 5.271 -13.246 -25.048 1.00 66.88 192 VAL A C 1
ATOM 1583 O O . VAL A 1 192 ? 6.453 -12.978 -25.222 1.00 66.88 192 VAL A O 1
ATOM 1586 N N . ASN A 1 193 ? 4.788 -14.465 -25.287 1.00 67.62 193 ASN A N 1
ATOM 1587 C CA . ASN A 1 193 ? 5.643 -15.584 -25.690 1.00 67.62 193 ASN A CA 1
ATOM 1588 C C . ASN A 1 193 ? 6.262 -15.418 -27.084 1.00 67.62 193 ASN A C 1
ATOM 1590 O O . ASN A 1 193 ? 7.360 -15.924 -27.319 1.00 67.62 193 ASN A O 1
ATOM 1594 N N . GLN A 1 194 ? 5.580 -14.730 -28.003 1.00 71.50 194 GLN A N 1
ATOM 1595 C CA . GLN A 1 194 ? 6.139 -14.402 -29.315 1.00 71.50 194 GLN A CA 1
ATOM 1596 C C . GLN A 1 194 ? 7.223 -13.328 -29.225 1.00 71.50 194 GLN A C 1
ATOM 1598 O O . GLN A 1 194 ? 8.304 -13.504 -29.780 1.00 71.50 194 GLN A O 1
ATOM 1603 N N . ASN A 1 195 ? 6.947 -12.233 -28.515 1.00 71.50 195 ASN A N 1
ATOM 1604 C CA . ASN A 1 195 ? 7.869 -11.098 -28.434 1.00 71.50 195 ASN A CA 1
ATOM 1605 C C . ASN A 1 195 ? 9.009 -11.326 -27.430 1.00 71.50 195 ASN A C 1
ATOM 1607 O O . ASN A 1 195 ? 10.074 -10.722 -27.547 1.00 71.50 195 ASN A O 1
ATOM 1611 N N . PHE A 1 196 ? 8.815 -12.224 -26.462 1.00 70.62 196 PHE A N 1
ATOM 1612 C CA . PHE A 1 196 ? 9.784 -12.554 -25.420 1.00 70.62 196 PHE A CA 1
ATOM 1613 C C . PHE A 1 196 ? 9.901 -14.078 -25.252 1.00 70.62 196 PHE A C 1
ATOM 1615 O O . PHE A 1 196 ? 9.439 -14.632 -24.255 1.00 70.62 196 PHE A O 1
ATOM 1622 N N . PRO A 1 197 ? 10.561 -14.790 -26.185 1.00 70.69 197 PRO A N 1
ATOM 1623 C CA . PRO A 1 197 ? 10.675 -16.252 -26.135 1.00 70.69 197 PRO A CA 1
ATOM 1624 C C . PRO A 1 197 ? 11.323 -16.795 -24.852 1.00 70.69 197 PRO A C 1
ATOM 1626 O O . PRO A 1 197 ? 11.059 -17.925 -24.457 1.00 70.69 197 PRO A O 1
ATOM 1629 N N . TRP A 1 198 ? 12.146 -15.991 -24.175 1.00 66.12 198 TRP A N 1
ATOM 1630 C CA . TRP A 1 198 ? 12.759 -16.323 -22.884 1.00 66.12 198 TRP A CA 1
ATOM 1631 C C . TRP A 1 198 ? 11.762 -16.303 -21.707 1.00 66.12 198 TRP A C 1
ATOM 1633 O O . TRP A 1 198 ? 12.066 -16.836 -20.639 1.00 66.12 198 TRP A O 1
ATOM 1643 N N . LEU A 1 199 ? 10.562 -15.737 -21.892 1.00 65.94 199 LEU A N 1
ATOM 1644 C CA . LEU A 1 199 ? 9.438 -15.830 -20.955 1.00 65.94 199 LEU A CA 1
ATOM 1645 C C . LEU A 1 199 ? 8.582 -17.087 -21.155 1.00 65.94 199 LEU A C 1
ATOM 1647 O O . LEU A 1 199 ? 7.665 -17.290 -20.361 1.00 65.94 199 LEU A O 1
ATOM 1651 N N . LYS A 1 200 ? 8.889 -17.944 -22.145 1.00 66.75 200 LYS A N 1
ATOM 1652 C CA . LYS A 1 200 ? 8.159 -19.202 -22.359 1.00 66.75 200 LYS A CA 1
ATOM 1653 C C . LYS A 1 200 ? 8.083 -20.002 -21.062 1.00 66.75 200 LYS A C 1
ATOM 1655 O O . LYS A 1 200 ? 9.101 -20.319 -20.442 1.00 66.75 200 LYS A O 1
ATOM 1660 N N . THR A 1 201 ? 6.851 -20.292 -20.665 1.00 62.06 201 THR A N 1
ATOM 1661 C CA . THR A 1 201 ? 6.497 -21.000 -19.437 1.00 62.06 201 THR A CA 1
ATOM 1662 C C . THR A 1 201 ? 6.922 -22.462 -19.531 1.00 62.06 201 THR A C 1
ATOM 1664 O O . THR A 1 201 ? 6.548 -23.137 -20.491 1.00 62.06 201 THR A O 1
ATOM 1667 N N . ASN A 1 202 ? 7.632 -22.973 -18.522 1.00 64.31 202 ASN A N 1
ATOM 1668 C CA . ASN A 1 202 ? 7.969 -24.404 -18.421 1.00 64.31 202 ASN A CA 1
ATOM 1669 C C . ASN A 1 202 ? 6.859 -25.198 -17.704 1.00 64.31 202 ASN A C 1
ATOM 1671 O O . ASN A 1 202 ? 7.065 -26.337 -17.302 1.00 64.31 202 ASN A O 1
ATOM 1675 N N . GLY A 1 203 ? 5.684 -24.590 -17.509 1.00 64.25 203 GLY A N 1
ATOM 1676 C CA . GLY A 1 203 ? 4.515 -25.223 -16.904 1.00 64.25 203 GLY A CA 1
ATOM 1677 C C . GLY A 1 203 ? 4.450 -25.105 -15.381 1.00 64.25 203 GLY A C 1
ATOM 1678 O O . GLY A 1 203 ? 3.384 -25.345 -14.825 1.00 64.25 203 GLY A O 1
ATOM 1679 N N . PHE A 1 204 ? 5.522 -24.676 -14.705 1.00 65.50 204 PHE A N 1
ATOM 1680 C CA . PHE A 1 204 ? 5.511 -24.472 -13.249 1.00 65.50 204 PHE A CA 1
ATOM 1681 C C . PHE A 1 204 ? 4.577 -23.332 -12.837 1.00 65.50 204 PHE A C 1
ATOM 1683 O O . PHE A 1 204 ? 3.985 -23.381 -11.762 1.00 65.50 204 PHE A O 1
ATOM 1690 N N . GLU A 1 205 ? 4.401 -22.325 -13.699 1.00 62.53 205 GLU A N 1
ATOM 1691 C CA . GLU A 1 205 ? 3.505 -21.194 -13.454 1.00 62.53 205 GLU A CA 1
ATOM 1692 C C . GLU A 1 205 ? 2.063 -21.675 -13.245 1.00 62.53 205 GLU A C 1
ATOM 1694 O O . GLU A 1 205 ? 1.291 -21.043 -12.533 1.00 62.53 205 GLU A O 1
ATOM 1699 N N . LYS A 1 206 ? 1.733 -22.856 -13.786 1.00 63.88 206 LYS A N 1
ATOM 1700 C CA . LYS A 1 206 ? 0.421 -23.479 -13.646 1.00 63.88 206 LYS A CA 1
ATOM 1701 C C . LYS A 1 206 ? 0.158 -24.097 -12.278 1.00 63.88 206 LYS A C 1
ATOM 1703 O O . LYS A 1 206 ? -0.974 -24.487 -12.009 1.00 63.88 206 LYS A O 1
ATOM 1708 N N . SER A 1 207 ? 1.177 -24.212 -11.432 1.00 76.75 207 SER A N 1
ATOM 1709 C CA . SER A 1 207 ? 1.051 -24.835 -10.113 1.00 76.75 207 SER A CA 1
ATOM 1710 C C . SER A 1 207 ? 0.597 -23.874 -9.011 1.00 76.75 207 SER A C 1
ATOM 1712 O O . SER A 1 207 ? 0.266 -24.334 -7.923 1.00 76.75 207 SER A O 1
ATOM 1714 N N . ILE A 1 208 ? 0.556 -22.562 -9.282 1.00 88.44 208 ILE A N 1
ATOM 1715 C CA . ILE A 1 208 ? 0.197 -21.546 -8.286 1.00 88.44 208 ILE A CA 1
ATOM 1716 C C . ILE A 1 208 ? -0.982 -20.729 -8.769 1.00 88.44 208 ILE A C 1
ATOM 1718 O O . ILE A 1 208 ? -0.924 -20.082 -9.815 1.00 88.44 208 ILE A O 1
ATOM 1722 N N . ASP A 1 209 ? -2.022 -20.689 -7.951 1.00 91.12 209 ASP A N 1
ATOM 1723 C CA . ASP A 1 209 ? -3.115 -19.756 -8.127 1.00 91.12 209 ASP A CA 1
ATOM 1724 C C . ASP A 1 209 ? -2.757 -18.408 -7.490 1.00 91.12 209 ASP A C 1
ATOM 1726 O O . ASP A 1 209 ? -2.510 -18.324 -6.291 1.00 91.12 209 ASP A O 1
ATOM 1730 N N . TYR A 1 210 ? -2.682 -17.334 -8.276 1.00 94.44 210 TYR A N 1
ATOM 1731 C CA . TYR A 1 210 ? -2.301 -16.027 -7.741 1.00 94.44 210 TYR A CA 1
ATOM 1732 C C . TYR A 1 210 ? -3.339 -14.950 -8.017 1.00 94.44 210 TYR A C 1
ATOM 1734 O O . TYR A 1 210 ? -3.982 -14.926 -9.069 1.00 94.44 210 TYR A O 1
ATOM 1742 N N . ARG A 1 211 ? -3.501 -14.041 -7.056 1.00 96.31 211 ARG A N 1
ATOM 1743 C CA . ARG A 1 211 ? -4.493 -12.961 -7.074 1.00 96.31 211 ARG A CA 1
ATOM 1744 C C . ARG A 1 211 ? -3.895 -11.642 -6.618 1.00 96.31 211 ARG A C 1
ATOM 1746 O O . ARG A 1 211 ? -2.747 -11.579 -6.182 1.00 96.31 211 ARG A O 1
ATOM 1753 N N . PHE A 1 212 ? -4.674 -10.575 -6.735 1.00 97.38 212 PHE A N 1
ATOM 1754 C CA . PHE A 1 212 ? -4.243 -9.224 -6.417 1.00 97.38 212 PHE A CA 1
ATOM 1755 C C . PHE A 1 212 ? -5.100 -8.586 -5.336 1.00 97.38 212 PHE A C 1
ATOM 1757 O O . PHE A 1 212 ? -6.327 -8.687 -5.347 1.00 97.38 212 PHE A O 1
ATOM 1764 N N . LEU A 1 213 ? -4.438 -7.842 -4.457 1.00 98.06 213 LEU A N 1
ATOM 1765 C CA . LEU A 1 213 ? -5.078 -6.871 -3.586 1.00 98.06 213 LEU A CA 1
ATOM 1766 C C . LEU A 1 213 ? -4.770 -5.468 -4.107 1.00 98.06 213 LEU A C 1
ATOM 1768 O O . LEU A 1 213 ? -3.613 -5.129 -4.373 1.00 98.06 213 LEU A O 1
ATOM 1772 N N . ALA A 1 214 ? -5.802 -4.640 -4.249 1.00 98.19 214 ALA A N 1
ATOM 1773 C CA . ALA A 1 214 ? -5.642 -3.257 -4.667 1.00 98.19 214 ALA A CA 1
ATOM 1774 C C . ALA A 1 214 ? -5.061 -2.420 -3.525 1.00 98.19 214 ALA A C 1
ATOM 1776 O O . ALA A 1 214 ? -5.763 -2.059 -2.584 1.00 98.19 214 ALA A O 1
ATOM 1777 N N . GLY A 1 215 ? -3.774 -2.102 -3.636 1.00 96.88 215 GLY A N 1
ATOM 1778 C CA . GLY A 1 215 ? -3.006 -1.321 -2.678 1.00 96.88 215 GLY A CA 1
ATOM 1779 C C . GLY A 1 215 ? -3.363 0.164 -2.710 1.00 96.88 215 GLY A C 1
ATOM 1780 O O . GLY A 1 215 ? -3.192 0.836 -3.734 1.00 96.88 215 GLY A O 1
ATOM 1781 N N . PHE A 1 216 ? -3.803 0.688 -1.573 1.00 95.38 216 PHE A N 1
ATOM 1782 C CA . PHE A 1 216 ? -4.032 2.105 -1.323 1.00 95.38 216 PHE A CA 1
ATOM 1783 C C . PHE A 1 216 ? -2.997 2.628 -0.336 1.00 95.38 216 PHE A C 1
ATOM 1785 O O . PHE A 1 216 ? -2.728 2.018 0.696 1.00 95.38 216 PHE A O 1
ATOM 1792 N N . ASN A 1 217 ? -2.430 3.791 -0.648 1.00 90.19 217 ASN A N 1
ATOM 1793 C CA . ASN A 1 217 ? -1.554 4.486 0.281 1.00 90.19 217 ASN A CA 1
ATOM 1794 C C . ASN A 1 217 ? -2.404 5.234 1.319 1.00 90.19 217 ASN A C 1
ATOM 1796 O O . ASN A 1 217 ? -3.325 5.970 0.953 1.00 90.19 217 ASN A O 1
ATOM 1800 N N . ARG A 1 218 ? -2.080 5.072 2.602 1.00 90.06 218 ARG A N 1
ATOM 1801 C CA . ARG A 1 218 ? -2.774 5.738 3.715 1.00 90.06 218 ARG A CA 1
ATOM 1802 C C . ARG A 1 218 ? -2.462 7.229 3.886 1.00 90.06 218 ARG A C 1
ATOM 1804 O O . ARG A 1 218 ? -3.124 7.899 4.672 1.00 90.06 218 ARG A O 1
ATOM 1811 N N . ARG A 1 219 ? -1.475 7.763 3.159 1.00 86.88 219 ARG A N 1
ATOM 1812 C CA . ARG A 1 219 ? -1.102 9.182 3.194 1.00 86.88 219 ARG A CA 1
ATOM 1813 C C . ARG A 1 219 ? -2.277 10.048 2.760 1.00 86.88 219 ARG A C 1
ATOM 1815 O O . ARG A 1 219 ? -2.645 10.062 1.587 1.00 86.88 219 ARG A O 1
ATOM 1822 N N . VAL A 1 220 ? -2.846 10.785 3.701 1.00 82.94 220 VAL A N 1
ATOM 1823 C CA . VAL A 1 220 ? -3.875 11.787 3.418 1.00 82.94 220 VAL A CA 1
ATOM 1824 C C . VAL A 1 220 ? -3.221 13.089 2.966 1.00 82.94 220 VAL A C 1
ATOM 1826 O O . VAL A 1 220 ? -2.081 13.386 3.341 1.00 82.94 220 VAL A O 1
ATOM 1829 N N . SER A 1 221 ? -3.925 13.864 2.141 1.00 76.25 221 SER A N 1
ATOM 1830 C CA . SER A 1 221 ? -3.505 15.234 1.842 1.00 76.25 221 SER A CA 1
ATOM 1831 C C . SER A 1 221 ? -3.383 16.031 3.144 1.00 76.25 221 SER A C 1
ATOM 1833 O O . SER A 1 221 ? -4.132 15.753 4.085 1.00 76.25 221 SER A O 1
ATOM 1835 N N . PRO A 1 222 ? -2.464 17.011 3.223 1.00 66.25 222 PRO A N 1
ATOM 1836 C CA . PRO A 1 222 ? -2.337 17.871 4.389 1.00 66.25 222 PRO A CA 1
ATOM 1837 C C . PRO A 1 222 ? -3.696 18.377 4.870 1.00 66.25 222 PRO A C 1
ATOM 1839 O O . PRO A 1 222 ? -4.419 19.038 4.127 1.00 66.25 222 PRO A O 1
ATOM 1842 N N . ILE A 1 223 ? -4.036 18.054 6.119 1.00 63.91 223 ILE A N 1
ATOM 1843 C CA . ILE A 1 223 ? -5.303 18.456 6.748 1.00 63.91 223 ILE A CA 1
ATOM 1844 C C . ILE A 1 223 ? -5.349 19.987 6.931 1.00 63.91 223 ILE A C 1
ATOM 1846 O O . ILE A 1 223 ? -6.422 20.578 7.016 1.00 63.91 223 ILE A O 1
ATOM 1850 N N . SER A 1 224 ? -4.186 20.649 6.919 1.00 55.84 224 SER A N 1
ATOM 1851 C CA . SER A 1 224 ? -4.053 22.100 6.810 1.00 55.84 224 SER A CA 1
ATOM 1852 C C . SER A 1 224 ? -2.888 22.474 5.889 1.00 55.84 224 SER A C 1
ATOM 1854 O O . SER A 1 224 ? -1.895 21.750 5.798 1.00 55.84 224 SER A O 1
ATOM 1856 N N . SER A 1 225 ? -2.974 23.639 5.243 1.00 53.06 225 SER A N 1
ATOM 1857 C CA . SER A 1 225 ? -1.897 24.209 4.414 1.00 53.06 225 SER A CA 1
ATOM 1858 C C . SER A 1 225 ? -0.586 24.446 5.182 1.00 53.06 225 SER A C 1
ATOM 1860 O O . SER A 1 225 ? 0.464 24.594 4.564 1.00 53.06 225 SER A O 1
ATOM 1862 N N . ALA A 1 226 ? -0.625 24.444 6.519 1.00 45.34 226 ALA A N 1
ATOM 1863 C CA . ALA A 1 226 ? 0.539 24.606 7.389 1.00 45.34 226 ALA A CA 1
ATOM 1864 C C . ALA A 1 226 ? 1.285 23.287 7.685 1.00 45.34 226 ALA A C 1
ATOM 1866 O O . ALA A 1 226 ? 2.408 23.313 8.209 1.00 45.34 226 ALA A O 1
ATOM 1867 N N . CYS A 1 227 ? 0.684 22.138 7.359 1.00 49.28 227 CYS A N 1
ATOM 1868 C CA . CYS A 1 227 ? 1.225 20.814 7.647 1.00 49.28 227 CYS A CA 1
ATOM 1869 C C . CYS A 1 227 ? 1.943 20.245 6.409 1.00 49.28 227 CYS A C 1
ATOM 1871 O O . CYS A 1 227 ? 1.325 19.644 5.535 1.00 49.28 227 CYS A O 1
ATOM 1873 N N . SER A 1 228 ? 3.262 20.433 6.298 1.00 55.16 228 SER A N 1
ATOM 1874 C CA . SER A 1 228 ? 4.057 19.632 5.359 1.00 55.16 228 SER A CA 1
ATOM 1875 C C . SER A 1 228 ? 4.006 18.158 5.769 1.00 55.16 228 SER A C 1
ATOM 1877 O O . SER A 1 228 ? 3.621 17.811 6.881 1.00 55.16 228 SER A O 1
ATOM 1879 N N . THR A 1 229 ? 4.389 17.251 4.880 1.00 52.50 229 THR A N 1
ATOM 1880 C CA . THR A 1 229 ? 4.231 15.814 5.140 1.00 52.50 229 THR A CA 1
ATOM 1881 C C . THR A 1 229 ? 5.185 15.226 6.170 1.00 52.50 229 THR A C 1
ATOM 1883 O O . THR A 1 229 ? 4.906 14.135 6.650 1.00 52.50 229 THR A O 1
ATOM 1886 N N . ASP A 1 230 ? 6.226 15.968 6.552 1.00 58.62 230 ASP A N 1
ATOM 1887 C CA . ASP A 1 230 ? 7.065 15.656 7.717 1.00 58.62 230 ASP A CA 1
ATOM 1888 C C . ASP A 1 230 ? 6.355 16.002 9.042 1.00 58.62 230 ASP A C 1
ATOM 1890 O O . ASP A 1 230 ? 6.707 15.472 10.088 1.00 58.62 230 ASP A O 1
ATOM 1894 N N . LYS A 1 231 ? 5.300 16.830 9.001 1.00 70.94 231 LYS A N 1
ATOM 1895 C CA . LYS A 1 231 ? 4.551 17.285 10.181 1.00 70.94 231 LYS A CA 1
ATOM 1896 C C . LYS A 1 231 ? 3.352 16.411 10.535 1.00 70.94 231 LYS A C 1
ATOM 1898 O O . LYS A 1 231 ? 2.619 16.747 11.458 1.00 70.94 231 LYS A O 1
ATOM 1903 N N . SER A 1 232 ? 3.080 15.316 9.823 1.00 75.25 232 SER A N 1
ATOM 1904 C CA . SER A 1 232 ? 1.927 14.472 10.175 1.00 75.25 232 SER A CA 1
ATOM 1905 C C . SER A 1 232 ? 2.150 13.734 11.502 1.00 75.25 232 SER A C 1
ATOM 1907 O O . SER A 1 232 ? 1.216 13.581 12.292 1.00 75.25 232 SER A O 1
ATOM 1909 N N . LEU A 1 233 ? 3.404 13.367 11.786 1.00 81.38 233 LEU A N 1
ATOM 1910 C CA . LEU A 1 233 ? 3.829 12.869 13.089 1.00 81.38 233 LEU A CA 1
ATOM 1911 C C . LEU A 1 233 ? 3.704 13.950 14.170 1.00 81.38 233 LEU A C 1
ATOM 1913 O O . LEU A 1 233 ? 3.115 13.692 15.221 1.00 81.38 233 LEU A O 1
ATOM 1917 N N . ASP A 1 234 ? 4.192 15.160 13.883 1.00 84.12 234 ASP A N 1
ATOM 1918 C CA . ASP A 1 234 ? 4.084 16.314 14.784 1.00 84.12 234 ASP A CA 1
ATOM 1919 C C . ASP A 1 234 ? 2.620 16.619 15.101 1.00 84.12 234 ASP A C 1
ATOM 1921 O O . ASP A 1 234 ? 2.255 16.772 16.258 1.00 84.12 234 ASP A O 1
ATOM 1925 N N . PHE A 1 235 ? 1.743 16.581 14.101 1.00 84.69 235 PHE A N 1
ATOM 1926 C CA . PHE A 1 235 ? 0.309 16.778 14.268 1.00 84.69 235 PHE A CA 1
ATOM 1927 C C . PHE A 1 235 ? -0.325 15.744 15.204 1.00 84.69 235 PHE A C 1
ATOM 1929 O O . PHE A 1 235 ? -1.106 16.103 16.087 1.00 84.69 235 PHE A O 1
ATOM 1936 N N . LEU A 1 236 ? 0.002 14.458 15.038 1.00 85.44 236 LEU A N 1
ATOM 1937 C CA . LEU A 1 236 ? -0.514 13.413 15.922 1.00 85.44 236 LEU A CA 1
ATOM 1938 C C . LEU A 1 236 ? 0.036 13.558 17.351 1.00 85.44 236 LEU A C 1
ATOM 1940 O O . LEU A 1 236 ? -0.656 13.230 18.315 1.00 85.44 236 LEU A O 1
ATOM 1944 N N . ASN A 1 237 ? 1.261 14.068 17.483 1.00 86.19 237 ASN A N 1
ATOM 1945 C CA . ASN A 1 237 ? 1.920 14.326 18.756 1.00 86.19 237 ASN A CA 1
ATOM 1946 C C . ASN A 1 237 ? 1.350 15.562 19.482 1.00 86.19 237 ASN A C 1
ATOM 1948 O O . ASN A 1 237 ? 1.101 15.501 20.684 1.00 86.19 237 ASN A O 1
ATOM 1952 N N . GLU A 1 238 ? 1.121 16.659 18.761 1.00 88.44 238 GLU A N 1
ATOM 1953 C CA . GLU A 1 238 ? 0.658 17.953 19.278 1.00 88.44 238 GLU A CA 1
ATOM 1954 C C . GLU A 1 238 ? -0.859 17.987 19.504 1.00 88.44 238 GLU A C 1
ATOM 1956 O O . GLU A 1 238 ? -1.334 18.585 20.471 1.00 88.44 238 GLU A O 1
ATOM 1961 N N . ALA A 1 239 ? -1.636 17.331 18.635 1.00 89.94 239 ALA A N 1
ATOM 1962 C CA . ALA A 1 239 ? -3.096 17.399 18.631 1.00 89.94 239 ALA A CA 1
ATOM 1963 C C . ALA A 1 239 ? -3.784 16.016 18.535 1.00 89.94 239 ALA A C 1
ATOM 1965 O O . ALA A 1 239 ? -4.689 15.827 17.710 1.00 89.94 239 ALA A O 1
ATOM 1966 N N . PRO A 1 240 ? -3.456 15.040 19.410 1.00 90.81 240 PRO A N 1
ATOM 1967 C CA . PRO A 1 240 ? -3.995 13.678 19.331 1.00 90.81 240 PRO A CA 1
ATOM 1968 C C . PRO A 1 240 ? -5.527 13.624 19.429 1.00 90.81 240 PRO A C 1
ATOM 1970 O O . PRO A 1 240 ? -6.171 12.861 18.712 1.00 90.81 240 PRO A O 1
ATOM 1973 N N . SER A 1 241 ? -6.143 14.465 20.267 1.00 91.88 241 SER A N 1
ATOM 1974 C CA . SER A 1 241 ? -7.607 14.538 20.382 1.00 91.88 241 SER A CA 1
ATOM 1975 C C . SER A 1 241 ? -8.268 14.991 19.082 1.00 91.88 241 SER A C 1
ATOM 1977 O O . SER A 1 241 ? -9.338 14.497 18.728 1.00 91.88 241 SER A O 1
ATOM 1979 N N . TYR A 1 242 ? -7.632 15.911 18.353 1.00 92.06 242 TYR A N 1
ATOM 1980 C CA . TYR A 1 242 ? -8.142 16.385 17.071 1.00 92.06 242 TYR A CA 1
ATOM 1981 C C . TYR A 1 242 ? -7.949 15.326 15.977 1.00 92.06 242 TYR A C 1
ATOM 1983 O O . TYR A 1 242 ? -8.879 15.072 15.218 1.00 92.06 242 TYR A O 1
ATOM 1991 N N . ALA A 1 243 ? -6.817 14.615 15.965 1.00 92.19 243 ALA A N 1
ATOM 1992 C CA . ALA A 1 243 ? -6.611 13.452 15.099 1.00 92.19 243 ALA A CA 1
ATOM 1993 C C . ALA A 1 243 ? -7.687 12.365 15.307 1.00 92.19 243 ALA A C 1
ATOM 1995 O O . ALA A 1 243 ? -8.281 11.867 14.349 1.00 92.19 243 ALA A O 1
ATOM 1996 N N . ILE A 1 244 ? -8.017 12.049 16.566 1.00 95.44 244 ILE A N 1
ATOM 1997 C CA . ILE A 1 244 ? -9.121 11.137 16.901 1.00 95.44 244 ILE A CA 1
ATOM 1998 C C . ILE A 1 244 ? -10.462 11.718 16.430 1.00 95.44 244 ILE A C 1
ATOM 2000 O O . ILE A 1 244 ? -11.267 11.013 15.825 1.00 95.44 244 ILE A O 1
ATOM 2004 N N . HIS A 1 245 ? -10.716 13.007 16.662 1.00 95.38 245 HIS A N 1
ATOM 2005 C CA . HIS A 1 245 ? -11.950 13.650 16.217 1.00 95.38 245 HIS A CA 1
ATOM 2006 C C . HIS A 1 245 ? -12.141 13.565 14.694 1.00 95.38 245 HIS A C 1
ATOM 2008 O O . HIS A 1 245 ? -13.254 13.294 14.246 1.00 95.38 245 HIS A O 1
ATOM 2014 N N . LEU A 1 246 ? -11.076 13.728 13.901 1.00 94.06 246 LEU A N 1
ATOM 2015 C CA . LEU A 1 246 ? -11.141 13.614 12.441 1.00 94.06 246 LEU A CA 1
ATOM 2016 C C . LEU A 1 246 ? -11.653 12.243 11.999 1.00 94.06 246 LEU A C 1
ATOM 2018 O O . LEU A 1 246 ? -12.591 12.176 11.207 1.00 94.06 246 LEU A O 1
ATOM 2022 N N . ILE A 1 247 ? -11.113 11.154 12.553 1.00 96.06 247 ILE A N 1
ATOM 2023 C CA . ILE A 1 247 ? -11.571 9.814 12.170 1.00 96.06 247 ILE A CA 1
ATOM 2024 C C . ILE A 1 247 ? -13.000 9.527 12.657 1.00 96.06 247 ILE A C 1
ATOM 2026 O O . ILE A 1 247 ? -13.790 8.903 11.952 1.00 96.06 247 ILE A O 1
ATOM 2030 N N . LEU A 1 248 ? -13.389 10.039 13.830 1.00 97.25 248 LEU A N 1
ATOM 2031 C CA . LEU A 1 248 ? -14.770 9.922 14.310 1.00 97.25 248 LEU A CA 1
ATOM 2032 C C . LEU A 1 248 ? -15.748 10.698 13.421 1.00 97.25 248 LEU A C 1
ATOM 2034 O O . LEU A 1 248 ? -16.865 10.234 13.177 1.00 97.25 248 LEU A O 1
ATOM 2038 N N . ARG A 1 249 ? -15.324 11.856 12.909 1.00 96.56 249 ARG A N 1
ATOM 2039 C CA . ARG A 1 249 ? -16.091 12.642 11.946 1.00 96.56 249 ARG A CA 1
ATOM 2040 C C . ARG A 1 249 ? -16.245 11.891 10.625 1.00 96.56 249 ARG A C 1
ATOM 2042 O O . ARG A 1 249 ? -17.355 11.862 10.106 1.00 96.56 249 ARG A O 1
ATOM 2049 N N . GLU A 1 250 ? -15.207 11.214 10.133 1.00 97.00 250 GLU A N 1
ATOM 2050 C CA . GLU A 1 250 ? -15.311 10.327 8.959 1.00 97.00 250 GLU A CA 1
ATOM 2051 C C . GLU A 1 250 ? -16.326 9.196 9.166 1.00 97.00 250 GLU A C 1
ATOM 2053 O O . GLU A 1 250 ? -17.126 8.915 8.273 1.00 97.00 250 GLU A O 1
ATOM 2058 N N . PHE A 1 251 ? -16.373 8.581 10.354 1.00 98.19 251 PHE A N 1
ATOM 2059 C CA . PHE A 1 251 ? -17.395 7.569 10.654 1.00 98.19 251 PHE A CA 1
ATOM 2060 C C . PHE A 1 251 ? -18.805 8.153 10.604 1.00 98.19 251 PHE A C 1
ATOM 2062 O O . PHE A 1 251 ? -19.729 7.502 10.114 1.00 98.19 251 PHE A O 1
ATOM 2069 N N . TYR A 1 252 ? -18.984 9.371 11.123 1.00 98.00 252 TYR A N 1
ATOM 2070 C CA . TYR A 1 252 ? -20.262 10.068 11.051 1.00 98.00 252 TYR A CA 1
ATOM 2071 C C . TYR A 1 252 ? -20.646 10.373 9.600 1.00 98.00 252 TYR A C 1
ATOM 2073 O O . TYR A 1 252 ? -21.769 10.061 9.209 1.00 98.00 252 TYR A O 1
ATOM 2081 N N . GLN A 1 253 ? -19.731 10.910 8.784 1.00 97.62 253 GLN A N 1
ATOM 2082 C CA . GLN A 1 253 ? -20.003 11.154 7.362 1.00 97.62 253 GLN A CA 1
ATOM 2083 C C . GLN A 1 253 ? -20.407 9.863 6.654 1.00 97.62 253 GLN A C 1
ATOM 2085 O O . GLN A 1 253 ? -21.433 9.818 5.977 1.00 97.62 253 GLN A O 1
ATOM 2090 N N . SER A 1 254 ? -19.672 8.784 6.910 1.00 97.25 254 SER A N 1
ATOM 2091 C CA . SER A 1 254 ? -19.873 7.515 6.219 1.00 97.25 254 SER A CA 1
ATOM 2092 C C . SER A 1 254 ? -21.216 6.866 6.546 1.00 97.25 254 SER A C 1
ATOM 2094 O O . SER A 1 254 ? -21.912 6.410 5.642 1.00 97.25 254 SER A O 1
ATOM 2096 N N . LYS A 1 255 ? -21.640 6.901 7.818 1.00 97.50 255 LYS A N 1
ATOM 2097 C CA . LYS A 1 255 ? -22.976 6.434 8.236 1.00 97.50 255 LYS A CA 1
ATOM 2098 C C . LYS A 1 255 ? -24.116 7.232 7.608 1.00 97.50 255 LYS A C 1
ATOM 2100 O O . LYS A 1 255 ? -25.185 6.681 7.380 1.00 97.50 255 LYS A O 1
ATOM 2105 N N . ASN A 1 256 ? -23.885 8.514 7.339 1.00 97.62 256 ASN A N 1
ATOM 2106 C CA . ASN A 1 256 ? -24.857 9.401 6.705 1.00 97.62 256 ASN A CA 1
ATOM 2107 C C . ASN A 1 256 ? -24.691 9.464 5.176 1.00 97.62 256 ASN A C 1
ATOM 2109 O O . ASN A 1 256 ? -25.281 10.341 4.552 1.00 97.62 256 ASN A O 1
ATOM 2113 N N . GLN A 1 257 ? -23.891 8.565 4.582 1.00 96.44 257 GLN A N 1
ATOM 2114 C CA . GLN A 1 257 ? -23.619 8.500 3.139 1.00 96.44 257 GLN A CA 1
ATOM 2115 C C . GLN A 1 257 ? -23.116 9.829 2.550 1.00 96.44 257 GLN A C 1
ATOM 2117 O O . GLN A 1 257 ? -23.461 10.208 1.433 1.00 96.44 257 GLN A O 1
ATOM 2122 N N . ARG A 1 258 ? -22.312 10.559 3.326 1.00 96.69 258 ARG A N 1
ATOM 2123 C CA . ARG A 1 258 ? -21.690 11.819 2.917 1.00 96.69 258 ARG A CA 1
ATOM 2124 C C . ARG A 1 258 ? -20.259 11.578 2.457 1.00 96.69 258 ARG A C 1
ATOM 2126 O O . ARG A 1 258 ? -19.598 10.656 2.937 1.00 96.69 258 ARG A O 1
ATOM 2133 N N . GLU A 1 259 ? -19.800 12.437 1.552 1.00 93.94 259 GLU A N 1
ATOM 2134 C CA . GLU A 1 259 ? -18.434 12.397 1.030 1.00 93.94 259 GLU A CA 1
ATOM 2135 C C . GLU A 1 259 ? -17.397 12.499 2.156 1.00 93.94 259 GLU A C 1
ATOM 2137 O O . GLU A 1 259 ? -17.608 13.162 3.182 1.00 93.94 259 GLU A O 1
ATOM 2142 N N . THR A 1 260 ? -16.264 11.833 1.947 1.00 94.88 260 THR A N 1
ATOM 2143 C CA . THR A 1 260 ? -15.118 11.906 2.858 1.00 94.88 260 THR A CA 1
ATOM 2144 C C . THR A 1 260 ? -14.544 13.323 2.956 1.00 94.88 260 THR A C 1
ATOM 2146 O O . THR A 1 260 ? -14.555 14.090 1.994 1.00 94.88 260 THR A O 1
ATOM 2149 N N . ILE A 1 261 ? -13.997 13.668 4.121 1.00 90.06 261 ILE A N 1
ATOM 2150 C CA . ILE A 1 261 ? -13.331 14.947 4.382 1.00 90.06 261 ILE A CA 1
ATOM 2151 C C . ILE A 1 261 ? -11.821 14.811 4.160 1.00 90.06 261 ILE A C 1
ATOM 2153 O O . ILE A 1 261 ? -11.204 15.715 3.600 1.00 90.06 261 ILE A O 1
ATOM 2157 N N . ILE A 1 262 ? -11.217 13.699 4.599 1.00 92.50 262 ILE A N 1
ATOM 2158 C CA . ILE A 1 262 ? -9.752 13.526 4.594 1.00 92.50 262 ILE A CA 1
ATOM 2159 C C . ILE A 1 262 ? -9.231 12.523 3.551 1.00 92.50 262 ILE A C 1
ATOM 2161 O O . ILE A 1 262 ? -8.029 12.506 3.288 1.00 92.50 262 ILE A O 1
ATOM 2165 N N . PHE A 1 263 ? -10.096 11.716 2.920 1.00 95.62 263 PHE A N 1
ATOM 2166 C CA . PHE A 1 263 ? -9.687 10.648 1.989 1.00 95.62 263 PHE A CA 1
ATOM 2167 C C . PHE A 1 263 ? -9.938 10.963 0.505 1.00 95.62 263 PHE A C 1
ATOM 2169 O O . PHE A 1 263 ? -10.056 10.056 -0.322 1.00 95.62 263 PHE A O 1
ATOM 2176 N N . THR A 1 264 ? -10.009 12.243 0.133 1.00 94.50 264 THR A N 1
ATOM 2177 C CA . THR A 1 264 ? -10.358 12.687 -1.229 1.00 94.50 264 THR A CA 1
ATOM 2178 C C . THR A 1 264 ? -9.462 12.080 -2.315 1.00 94.50 264 THR A C 1
ATOM 2180 O O . THR A 1 264 ? -9.953 11.660 -3.365 1.00 94.50 264 THR A O 1
ATOM 2183 N N . GLU A 1 265 ? -8.149 11.987 -2.085 1.00 93.38 265 GLU A N 1
ATOM 2184 C CA . GLU A 1 265 ? -7.221 11.403 -3.065 1.00 93.38 265 GLU A CA 1
ATOM 2185 C C . GLU A 1 265 ? -7.390 9.884 -3.197 1.00 93.38 265 GLU A C 1
ATOM 2187 O O . GLU A 1 265 ? -7.367 9.349 -4.309 1.00 93.38 265 GLU A O 1
ATOM 2192 N N . GLN A 1 266 ? -7.640 9.183 -2.091 1.00 96.19 266 GLN A N 1
ATOM 2193 C CA . GLN A 1 266 ? -7.931 7.750 -2.091 1.00 96.19 266 GLN A CA 1
ATOM 2194 C C . GLN A 1 266 ? -9.256 7.458 -2.800 1.00 96.19 266 GLN A C 1
ATOM 2196 O O . GLN A 1 266 ? -9.320 6.536 -3.611 1.00 96.19 266 GLN A O 1
ATOM 2201 N N . VAL A 1 267 ? -10.291 8.276 -2.589 1.00 97.44 267 VAL A N 1
ATOM 2202 C CA . VAL A 1 267 ? -11.571 8.151 -3.305 1.00 97.44 267 VAL A CA 1
ATOM 2203 C C . VAL A 1 267 ? -11.398 8.418 -4.805 1.00 97.44 267 VAL A C 1
ATOM 2205 O O . VAL A 1 267 ? -11.969 7.701 -5.628 1.00 97.44 267 VAL A O 1
ATOM 2208 N N . LYS A 1 268 ? -10.558 9.382 -5.211 1.00 96.88 268 LYS A N 1
ATOM 2209 C CA . LYS A 1 268 ? -10.210 9.576 -6.635 1.00 96.88 268 LYS A CA 1
ATOM 2210 C C . LYS A 1 268 ? -9.539 8.339 -7.235 1.00 96.88 268 LYS A C 1
ATOM 2212 O O . LYS A 1 268 ? -9.796 8.010 -8.394 1.00 96.88 268 LYS A O 1
ATOM 2217 N N . GLN A 1 269 ? -8.674 7.663 -6.481 1.00 96.62 269 GLN A N 1
ATOM 2218 C CA . GLN A 1 269 ? -8.054 6.408 -6.910 1.00 96.62 269 GLN A CA 1
ATOM 2219 C C . GLN A 1 269 ? -9.077 5.266 -6.991 1.00 96.62 269 GLN A C 1
ATOM 2221 O O . GLN A 1 269 ? -9.091 4.543 -7.986 1.00 96.62 269 GLN A O 1
ATOM 2226 N N . LEU A 1 270 ? -9.985 5.162 -6.017 1.00 98.31 270 LEU A N 1
ATOM 2227 C CA . LEU A 1 270 ? -11.064 4.175 -6.006 1.00 98.31 270 LEU A CA 1
ATOM 2228 C C . LEU A 1 270 ? -11.970 4.310 -7.234 1.00 98.31 270 LEU A C 1
ATOM 2230 O O . LEU A 1 270 ? -12.246 3.318 -7.898 1.00 98.31 270 LEU A O 1
ATOM 2234 N N . LYS A 1 271 ? -12.356 5.536 -7.606 1.00 98.31 271 LYS A N 1
ATOM 2235 C CA . LYS A 1 271 ? -13.169 5.796 -8.810 1.00 98.31 271 LYS A CA 1
ATOM 2236 C C . LYS A 1 271 ? -12.489 5.308 -10.098 1.00 98.31 271 LYS A C 1
ATOM 2238 O O . LYS A 1 271 ? -13.163 4.861 -11.024 1.00 98.31 271 LYS A O 1
ATOM 2243 N N . LYS A 1 272 ? -11.153 5.373 -10.179 1.00 97.69 272 LYS A N 1
ATOM 2244 C CA . LYS A 1 272 ? -10.395 4.816 -11.317 1.00 97.69 272 LYS A CA 1
ATOM 2245 C C . LYS A 1 272 ? -10.433 3.289 -11.318 1.00 97.69 272 LYS A C 1
ATOM 2247 O O . LYS A 1 272 ? -10.619 2.707 -12.384 1.00 97.69 272 LYS A O 1
ATOM 2252 N N . LEU A 1 273 ? -10.313 2.673 -10.143 1.00 97.88 273 LEU A N 1
ATOM 2253 C CA . LEU A 1 273 ? -10.403 1.224 -9.971 1.00 97.88 273 LEU A CA 1
ATOM 2254 C C . LEU A 1 273 ? -11.799 0.705 -10.334 1.00 97.88 273 LEU A C 1
ATOM 2256 O O . LEU A 1 273 ? -11.915 -0.255 -11.083 1.00 97.88 273 LEU A O 1
ATOM 2260 N N . GLU A 1 274 ? -12.852 1.389 -9.885 1.00 98.00 274 GLU A N 1
ATOM 2261 C CA . GLU A 1 274 ? -14.246 1.072 -10.214 1.00 98.00 274 GLU A CA 1
ATOM 2262 C C . GLU A 1 274 ? -14.525 1.197 -11.719 1.00 98.00 274 GLU A C 1
ATOM 2264 O O . GLU A 1 274 ? -15.213 0.371 -12.314 1.00 98.00 274 GLU A O 1
ATOM 2269 N N . LYS A 1 275 ? -13.955 2.210 -12.382 1.00 97.88 275 LYS A N 1
ATOM 2270 C CA . LYS A 1 275 ? -14.040 2.310 -13.844 1.00 97.88 275 LYS A CA 1
ATOM 2271 C C . LYS A 1 275 ? -13.331 1.139 -14.528 1.00 97.88 275 LYS A C 1
ATOM 2273 O O . LYS A 1 275 ? -13.827 0.639 -15.533 1.00 97.88 275 LYS A O 1
ATOM 2278 N N . ALA A 1 276 ? -12.174 0.721 -14.021 1.00 96.00 276 ALA A N 1
ATOM 2279 C CA . ALA A 1 276 ? -11.443 -0.412 -14.576 1.00 96.00 276 ALA A CA 1
ATOM 2280 C C . ALA A 1 276 ? -12.194 -1.735 -14.373 1.00 96.00 276 ALA A C 1
ATOM 2282 O O . ALA A 1 276 ? -12.242 -2.531 -15.310 1.00 96.00 276 ALA A O 1
ATOM 2283 N N . SER A 1 277 ? -12.837 -1.932 -13.215 1.00 96.75 277 SER A N 1
ATOM 2284 C CA . SER A 1 277 ? -13.608 -3.146 -12.930 1.00 96.75 277 SER A CA 1
ATOM 2285 C C . SER A 1 277 ? -14.825 -3.305 -13.835 1.00 96.75 277 SER A C 1
ATOM 2287 O O . SER A 1 277 ? -15.113 -4.412 -14.268 1.00 96.75 277 SER A O 1
ATOM 2289 N N . LYS A 1 278 ? -15.488 -2.202 -14.206 1.00 96.19 278 LYS A N 1
ATOM 2290 C CA . LYS A 1 278 ? -16.608 -2.216 -15.166 1.00 96.19 278 LYS A CA 1
ATOM 2291 C C . LYS A 1 278 ? -16.186 -2.519 -16.607 1.00 96.19 278 LYS A C 1
ATOM 2293 O O . LYS A 1 278 ? -17.011 -2.965 -17.392 1.00 96.19 278 LYS A O 1
ATOM 2298 N N . ASN A 1 279 ? -14.928 -2.251 -16.959 1.00 93.62 279 ASN A N 1
ATOM 2299 C CA . ASN A 1 279 ? -14.405 -2.408 -18.322 1.00 93.62 279 ASN A CA 1
ATOM 2300 C C . ASN A 1 279 ? -13.590 -3.694 -18.519 1.00 93.62 279 ASN A C 1
ATOM 2302 O O . ASN A 1 279 ? -13.016 -3.884 -19.590 1.00 93.62 279 ASN A O 1
ATOM 2306 N N . THR A 1 280 ? -13.462 -4.521 -17.483 1.00 89.94 280 THR A N 1
ATOM 2307 C CA . THR A 1 280 ? -12.608 -5.708 -17.506 1.00 89.94 280 THR A CA 1
ATOM 2308 C C . THR A 1 280 ? -13.416 -6.905 -17.045 1.00 89.94 280 THR A C 1
ATOM 2310 O O . THR A 1 280 ? -13.771 -7.003 -15.870 1.00 89.94 280 THR A O 1
ATOM 2313 N N . ASP A 1 281 ? -13.680 -7.825 -17.967 1.00 86.44 281 ASP A N 1
ATOM 2314 C CA . ASP A 1 281 ? -14.311 -9.097 -17.633 1.00 86.44 281 ASP A CA 1
ATOM 2315 C C . ASP A 1 281 ? -13.462 -9.840 -16.595 1.00 86.44 281 ASP A C 1
ATOM 2317 O O . ASP A 1 281 ? -12.229 -9.769 -16.606 1.00 86.44 281 ASP A O 1
ATOM 2321 N N . ASP A 1 282 ? -14.123 -10.528 -15.665 1.00 89.06 282 ASP A N 1
ATOM 2322 C CA . ASP A 1 282 ? -13.466 -11.278 -14.593 1.00 89.06 282 ASP A CA 1
ATOM 2323 C C . ASP A 1 282 ? -12.539 -10.406 -13.700 1.00 89.06 282 ASP A C 1
ATOM 2325 O O . ASP A 1 282 ? -11.644 -10.916 -13.026 1.00 89.06 282 ASP A O 1
ATOM 2329 N N . PHE A 1 283 ? -12.748 -9.082 -13.618 1.00 95.12 283 PHE A N 1
ATOM 2330 C CA . PHE A 1 283 ? -11.925 -8.211 -12.761 1.00 95.12 283 PHE A CA 1
ATOM 2331 C C . PHE A 1 283 ? -11.872 -8.693 -11.305 1.00 95.12 283 PHE A C 1
ATOM 2333 O O . PHE A 1 283 ? -10.792 -8.806 -10.729 1.00 95.12 283 PHE A O 1
ATOM 2340 N N . TYR A 1 284 ? -13.029 -9.015 -10.718 1.00 96.25 284 TYR A N 1
ATOM 2341 C CA . TYR A 1 284 ? -13.134 -9.490 -9.333 1.00 96.25 284 TYR A CA 1
ATOM 2342 C C . TYR A 1 284 ? -12.689 -10.945 -9.144 1.00 96.25 284 TYR A C 1
ATOM 2344 O O . TYR A 1 284 ? -12.540 -11.390 -8.004 1.00 96.25 284 TYR A O 1
ATOM 2352 N N . HIS A 1 285 ? -12.447 -11.680 -10.237 1.00 94.25 285 HIS A N 1
ATOM 2353 C CA . HIS A 1 285 ? -11.738 -12.953 -10.169 1.00 94.25 285 HIS A CA 1
ATOM 2354 C C . HIS A 1 285 ? -10.268 -12.711 -9.834 1.00 94.25 285 HIS A C 1
ATOM 2356 O O . HIS A 1 285 ? -9.726 -13.426 -9.006 1.00 94.25 285 HIS A O 1
ATOM 2362 N N . TRP A 1 286 ? -9.652 -11.684 -10.427 1.00 95.88 286 TRP A N 1
ATOM 2363 C CA . TRP A 1 286 ? -8.238 -11.348 -10.256 1.00 95.88 286 TRP A CA 1
ATOM 2364 C C . TRP A 1 286 ? -7.946 -10.451 -9.062 1.00 95.88 286 TRP A C 1
ATOM 2366 O O . TRP A 1 286 ? -6.977 -10.680 -8.339 1.00 95.88 286 TRP A O 1
ATOM 2376 N N . VAL A 1 287 ? -8.753 -9.410 -8.873 1.00 97.88 287 VAL A N 1
ATOM 2377 C CA . VAL A 1 287 ? -8.635 -8.465 -7.766 1.00 97.88 287 VAL A CA 1
ATOM 2378 C C . VAL A 1 287 ? -9.602 -8.907 -6.679 1.00 97.88 287 VAL A C 1
ATOM 2380 O O . VAL A 1 287 ? -10.806 -8.684 -6.779 1.00 97.88 287 VAL A O 1
ATOM 2383 N N . VAL A 1 288 ? -9.066 -9.555 -5.648 1.00 98.06 288 VAL A N 1
ATOM 2384 C CA . VAL A 1 288 ? -9.840 -10.246 -4.600 1.00 98.06 288 VAL A CA 1
ATOM 2385 C C . VAL A 1 288 ? -9.938 -9.449 -3.303 1.00 98.06 288 VAL A C 1
ATOM 2387 O O . VAL A 1 288 ? -10.481 -9.923 -2.309 1.00 98.06 288 VAL A O 1
ATOM 2390 N N . GLY A 1 289 ? -9.420 -8.226 -3.281 1.00 98.25 289 GLY A N 1
ATOM 2391 C CA . GLY A 1 289 ? -9.559 -7.372 -2.117 1.00 98.25 289 GLY A CA 1
ATOM 2392 C C . GLY A 1 289 ? -8.865 -6.031 -2.241 1.00 98.25 289 GLY A C 1
ATOM 2393 O O . GLY A 1 289 ? -8.256 -5.702 -3.262 1.00 98.25 289 GLY A O 1
ATOM 2394 N N . LEU A 1 290 ? -8.964 -5.254 -1.169 1.00 98.56 290 LEU A N 1
ATOM 2395 C CA . LEU A 1 290 ? -8.221 -4.011 -0.978 1.00 98.56 290 LEU A CA 1
ATOM 2396 C C . LEU A 1 290 ? -7.100 -4.224 0.035 1.00 98.56 290 LEU A C 1
ATOM 2398 O O . LEU A 1 290 ? -7.277 -4.979 0.986 1.00 98.56 290 LEU A O 1
ATOM 2402 N N . ASP A 1 291 ? -5.988 -3.520 -0.132 1.00 97.69 291 ASP A N 1
ATOM 2403 C CA . ASP A 1 291 ? -4.877 -3.534 0.817 1.00 97.69 291 ASP A CA 1
ATOM 2404 C C . ASP A 1 291 ? -4.501 -2.109 1.223 1.00 97.69 291 ASP A C 1
ATOM 2406 O O . ASP A 1 291 ? -4.294 -1.249 0.365 1.00 97.69 291 ASP A O 1
ATOM 2410 N N . LEU A 1 292 ? -4.451 -1.830 2.524 1.00 95.50 292 LEU A N 1
ATOM 2411 C CA . LEU A 1 292 ? -4.005 -0.542 3.044 1.00 95.50 292 LEU A CA 1
ATOM 2412 C C . LEU A 1 292 ? -2.540 -0.629 3.455 1.00 95.50 292 LEU A C 1
ATOM 2414 O O . LEU A 1 292 ? -2.205 -1.326 4.410 1.00 95.50 292 LEU A O 1
ATOM 2418 N N . LEU A 1 293 ? -1.706 0.163 2.786 1.00 89.25 293 LEU A N 1
ATOM 2419 C CA . LEU A 1 293 ? -0.256 0.180 2.953 1.00 89.25 293 LEU A CA 1
ATOM 2420 C C . LEU A 1 293 ? 0.294 1.610 3.080 1.00 89.25 293 LEU A C 1
ATOM 2422 O O . LEU A 1 293 ? -0.425 2.602 2.912 1.00 89.25 293 LEU A O 1
ATOM 2426 N N . GLY A 1 294 ? 1.588 1.724 3.374 1.00 83.94 294 GLY A N 1
ATOM 2427 C CA . GLY A 1 294 ? 2.313 2.991 3.502 1.00 83.94 294 GLY A CA 1
ATOM 2428 C C . GLY A 1 294 ? 2.757 3.296 4.933 1.00 83.94 294 GLY A C 1
ATOM 2429 O O . GLY A 1 294 ? 2.631 2.457 5.821 1.00 83.94 294 GLY A O 1
ATOM 2430 N N . ASP A 1 295 ? 3.290 4.502 5.135 1.00 80.88 295 ASP A N 1
ATOM 2431 C CA . ASP A 1 295 ? 3.807 4.958 6.429 1.00 80.88 295 ASP A CA 1
ATOM 2432 C C . ASP A 1 295 ? 2.698 5.005 7.483 1.00 80.88 295 ASP A C 1
ATOM 2434 O O . ASP A 1 295 ? 1.858 5.905 7.477 1.00 80.88 295 ASP A O 1
ATOM 2438 N N . GLU A 1 296 ? 2.703 4.023 8.384 1.00 83.06 296 GLU A N 1
ATOM 2439 C CA . GLU A 1 296 ? 1.752 3.963 9.485 1.00 83.06 296 GLU A CA 1
ATOM 2440 C C . GLU A 1 296 ? 1.960 5.132 10.432 1.00 83.06 296 GLU A C 1
ATOM 2442 O O . GLU A 1 296 ? 0.989 5.805 10.771 1.00 83.06 296 GLU A O 1
ATOM 2447 N N . LEU A 1 297 ? 3.213 5.376 10.834 1.00 81.06 297 LEU A N 1
ATOM 2448 C CA . LEU A 1 297 ? 3.591 6.238 11.950 1.00 81.06 297 LEU A CA 1
ATOM 2449 C C . LEU A 1 297 ? 3.024 7.649 11.792 1.00 81.06 297 LEU A C 1
ATOM 2451 O O . LEU A 1 297 ? 2.405 8.168 12.723 1.00 81.06 297 LEU A O 1
ATOM 2455 N N . GLY A 1 298 ? 3.187 8.229 10.603 1.00 82.19 298 GLY A N 1
ATOM 2456 C CA . GLY A 1 298 ? 2.668 9.550 10.279 1.00 82.19 298 GLY A CA 1
ATOM 2457 C C . GLY A 1 298 ? 1.183 9.583 9.906 1.00 82.19 298 GLY A C 1
ATOM 2458 O O . GLY A 1 298 ? 0.603 10.667 9.872 1.00 82.19 298 GLY A O 1
ATOM 2459 N N . TYR A 1 299 ? 0.554 8.447 9.596 1.00 88.31 299 TYR A N 1
ATOM 2460 C CA . TYR A 1 299 ? -0.787 8.397 9.008 1.00 88.31 299 TYR A CA 1
ATOM 2461 C C . TYR A 1 299 ? -1.594 7.216 9.577 1.00 88.31 299 TYR A C 1
ATOM 2463 O O . TYR A 1 299 ? -1.790 6.210 8.895 1.00 88.31 299 TYR A O 1
ATOM 2471 N N . PRO A 1 300 ? -2.145 7.322 10.800 1.00 92.75 300 PRO A N 1
ATOM 2472 C CA . PRO A 1 300 ? -2.879 6.228 11.449 1.00 92.75 300 PRO A CA 1
ATOM 2473 C C . PRO A 1 300 ? -4.274 5.965 10.848 1.00 92.75 300 PRO A C 1
ATOM 2475 O O . PRO A 1 300 ? -5.058 5.202 11.405 1.00 92.75 300 PRO A O 1
ATOM 2478 N N . TYR A 1 301 ? -4.635 6.625 9.747 1.00 94.56 301 TYR A N 1
ATOM 2479 C CA . TYR A 1 301 ? -5.991 6.634 9.206 1.00 94.56 301 TYR A CA 1
ATOM 2480 C C . TYR A 1 301 ? -6.224 5.528 8.175 1.00 94.56 301 TYR A C 1
ATOM 2482 O O . TYR A 1 301 ? -5.349 5.201 7.374 1.00 94.56 301 TYR A O 1
ATOM 2490 N N . CYS A 1 302 ? -7.447 4.993 8.152 1.00 96.44 302 CYS A N 1
ATOM 2491 C CA . CYS A 1 302 ? -7.868 3.975 7.197 1.00 96.44 302 CYS A CA 1
ATOM 2492 C C . CYS A 1 302 ? -8.936 4.541 6.244 1.00 96.44 302 CYS A C 1
ATOM 2494 O O . CYS A 1 302 ? -10.062 4.753 6.687 1.00 96.44 302 CYS A O 1
ATOM 2496 N N . PRO A 1 303 ? -8.647 4.744 4.943 1.00 97.25 303 PRO A N 1
ATOM 2497 C CA . PRO A 1 303 ? -9.620 5.272 3.985 1.00 97.25 303 PRO A CA 1
ATOM 2498 C C . PRO A 1 303 ? -10.811 4.337 3.751 1.00 97.25 303 PRO A C 1
ATOM 2500 O O . PRO A 1 303 ? -11.857 4.782 3.291 1.00 97.25 303 PRO A O 1
ATOM 2503 N N . PHE A 1 304 ? -10.694 3.050 4.096 1.00 98.12 304 PHE A N 1
ATOM 2504 C CA . PHE A 1 304 ? -11.761 2.070 3.868 1.00 98.12 304 PHE A CA 1
ATOM 2505 C C . PHE A 1 304 ? -13.014 2.335 4.705 1.00 98.12 304 PHE A C 1
ATOM 2507 O O . PHE A 1 304 ? -14.063 1.759 4.432 1.00 98.12 304 PHE A O 1
ATOM 2514 N N . VAL A 1 305 ? -12.917 3.206 5.714 1.00 98.06 305 VAL A N 1
ATOM 2515 C CA . VAL A 1 305 ? -14.056 3.618 6.540 1.00 98.06 305 VAL A CA 1
ATOM 2516 C C . VAL A 1 305 ? -14.981 4.590 5.806 1.00 98.06 305 VAL A C 1
ATOM 2518 O O . VAL A 1 305 ? -16.122 4.733 6.231 1.00 98.06 305 VAL A O 1
ATOM 2521 N N . ALA A 1 306 ? -14.511 5.231 4.727 1.00 98.12 306 ALA A N 1
ATOM 2522 C CA . ALA A 1 306 ? -15.297 6.158 3.915 1.00 98.12 306 ALA A CA 1
ATOM 2523 C C . ALA A 1 306 ? -16.454 5.442 3.194 1.00 98.12 306 ALA A C 1
ATOM 2525 O O . ALA A 1 306 ? -16.306 4.297 2.751 1.00 98.12 306 ALA A O 1
ATOM 2526 N N . CYS A 1 307 ? -17.603 6.112 3.033 1.00 98.25 307 CYS A N 1
ATOM 2527 C CA . CYS A 1 307 ? -18.798 5.484 2.455 1.00 98.25 307 CYS A CA 1
ATOM 2528 C C . CYS A 1 307 ? -18.578 4.947 1.035 1.00 98.25 307 CYS A C 1
ATOM 2530 O O . CYS A 1 307 ? -19.138 3.909 0.681 1.00 98.25 307 CYS A O 1
ATOM 2532 N N . GLU A 1 308 ? -17.735 5.604 0.238 1.00 98.38 308 GLU A N 1
ATOM 2533 C CA . GLU A 1 308 ? -17.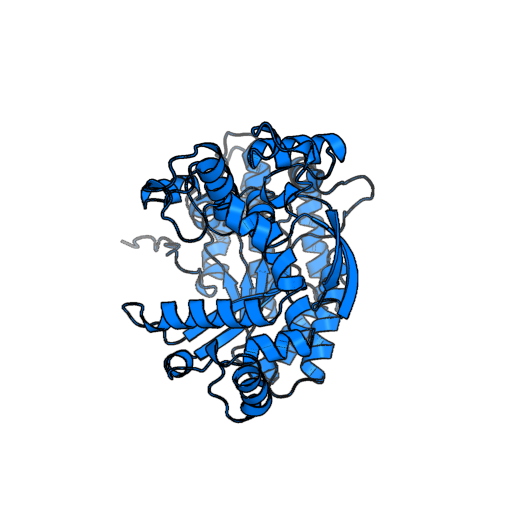418 5.193 -1.125 1.00 98.38 308 GLU A CA 1
ATOM 2534 C C . GLU A 1 308 ? -16.695 3.844 -1.142 1.00 98.38 308 GLU A C 1
ATOM 2536 O O . GLU A 1 308 ? -17.034 2.975 -1.947 1.00 98.38 308 GLU A O 1
ATOM 2541 N N . PHE A 1 309 ? -15.751 3.639 -0.218 1.00 98.56 309 PHE A N 1
ATOM 2542 C CA . PHE A 1 309 ? -15.054 2.364 -0.062 1.00 98.56 309 PHE A CA 1
ATOM 2543 C C . PHE A 1 309 ? -15.991 1.274 0.455 1.00 98.56 309 PHE A C 1
ATOM 2545 O O . PHE A 1 309 ? -15.989 0.172 -0.089 1.00 98.56 309 PHE A O 1
ATOM 2552 N N . LEU A 1 310 ? -16.828 1.576 1.454 1.00 98.56 310 LEU A N 1
ATOM 2553 C CA . LEU A 1 310 ? -17.812 0.618 1.966 1.00 98.56 310 LEU A CA 1
ATOM 2554 C C . LEU A 1 310 ? -18.769 0.144 0.866 1.00 98.56 310 LEU A C 1
ATOM 2556 O O . LEU A 1 310 ? -19.032 -1.054 0.763 1.00 98.56 310 LEU A O 1
ATOM 2560 N N . ARG A 1 311 ? -19.274 1.068 0.036 1.00 98.38 311 ARG A N 1
ATOM 2561 C CA . ARG A 1 311 ? -20.133 0.739 -1.109 1.00 98.38 311 ARG A CA 1
ATOM 2562 C C . ARG A 1 311 ? -19.387 -0.136 -2.111 1.00 98.38 311 ARG A C 1
ATOM 2564 O O . ARG A 1 311 ? -19.861 -1.223 -2.412 1.00 98.38 311 ARG A O 1
ATOM 2571 N N . PHE A 1 312 ? -18.189 0.277 -2.526 1.00 98.31 312 PHE A N 1
ATOM 2572 C CA . PHE A 1 312 ? -17.377 -0.501 -3.461 1.00 98.31 312 PHE A CA 1
ATOM 2573 C C . PHE A 1 312 ? -17.114 -1.930 -2.965 1.00 98.31 312 PHE A C 1
ATOM 2575 O O . PHE A 1 312 ? -17.235 -2.872 -3.739 1.00 98.31 312 PHE A O 1
ATOM 2582 N N . ILE A 1 313 ? -16.779 -2.114 -1.683 1.00 98.50 313 ILE A N 1
ATOM 2583 C CA . ILE A 1 313 ? -16.528 -3.446 -1.110 1.00 98.50 313 ILE A CA 1
ATOM 2584 C C . ILE A 1 313 ? -17.806 -4.294 -1.117 1.00 98.50 313 ILE A C 1
ATOM 2586 O O . ILE A 1 313 ? -17.746 -5.481 -1.428 1.00 98.50 313 ILE A O 1
ATOM 2590 N N . ARG A 1 314 ? -18.962 -3.711 -0.777 1.00 98.12 314 ARG A N 1
ATOM 2591 C CA . ARG A 1 314 ? -20.253 -4.419 -0.807 1.00 98.12 314 ARG A CA 1
ATOM 2592 C C . ARG A 1 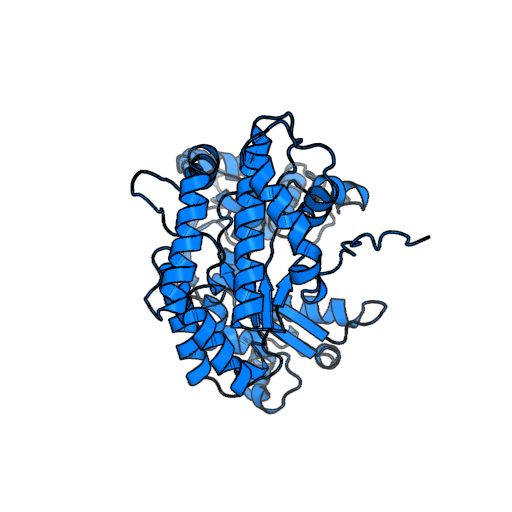314 ? -20.614 -4.851 -2.228 1.00 98.12 314 ARG A C 1
ATOM 2594 O O . ARG A 1 314 ? -20.975 -6.009 -2.412 1.00 98.12 314 ARG A O 1
ATOM 2601 N N . ASP A 1 315 ? -20.435 -3.973 -3.210 1.00 97.56 315 ASP A N 1
ATOM 2602 C CA . ASP A 1 315 ? -20.683 -4.274 -4.624 1.00 97.56 315 ASP A CA 1
ATOM 2603 C C . ASP A 1 315 ? -19.709 -5.351 -5.135 1.00 97.56 315 ASP A C 1
ATOM 2605 O O . ASP A 1 315 ? -20.119 -6.336 -5.745 1.00 97.56 315 ASP A O 1
ATOM 2609 N N . ALA A 1 316 ? -18.420 -5.239 -4.797 1.00 97.94 316 ALA A N 1
ATOM 2610 C CA . ALA A 1 316 ? -17.414 -6.245 -5.130 1.00 97.94 316 ALA A CA 1
ATOM 2611 C C . ALA A 1 316 ? -17.748 -7.620 -4.530 1.00 97.94 316 ALA A C 1
ATOM 2613 O O . ALA A 1 316 ? -17.517 -8.643 -5.172 1.00 97.94 316 ALA A O 1
ATOM 2614 N N . ARG A 1 317 ? -18.350 -7.660 -3.333 1.00 97.81 317 ARG A N 1
ATOM 2615 C CA . ARG A 1 317 ? -18.790 -8.906 -2.689 1.00 97.81 317 ARG A CA 1
ATOM 2616 C C . ARG A 1 317 ? -19.988 -9.573 -3.350 1.00 97.81 317 ARG A C 1
ATOM 2618 O O . ARG A 1 317 ? -20.157 -10.776 -3.181 1.00 97.81 317 ARG A O 1
ATOM 2625 N N . GLN A 1 318 ? -20.789 -8.828 -4.108 1.00 96.88 318 GLN A N 1
ATOM 2626 C CA . GLN A 1 318 ? -21.842 -9.420 -4.935 1.00 96.88 318 GLN A CA 1
ATOM 2627 C C . GLN A 1 318 ? -21.243 -10.202 -6.111 1.00 96.88 318 GLN A C 1
ATOM 2629 O O . GLN A 1 318 ? -21.781 -11.237 -6.489 1.00 96.88 318 GLN A O 1
ATOM 2634 N N . ALA A 1 319 ? -20.111 -9.740 -6.655 1.00 96.12 319 ALA A N 1
ATOM 2635 C CA . ALA A 1 319 ? -19.388 -10.425 -7.728 1.00 96.12 319 ALA A CA 1
ATOM 2636 C C . ALA A 1 319 ? -18.432 -11.519 -7.214 1.00 96.12 319 ALA A C 1
ATOM 2638 O O . ALA A 1 319 ? -18.223 -12.529 -7.880 1.00 96.12 319 ALA A O 1
ATOM 2639 N N . ASN A 1 320 ? -17.841 -11.324 -6.035 1.00 97.00 320 ASN A N 1
ATOM 2640 C CA . ASN A 1 320 ? -16.936 -12.266 -5.386 1.00 97.00 320 ASN A CA 1
ATOM 2641 C C . ASN A 1 320 ? -17.162 -12.231 -3.869 1.00 97.00 320 ASN A C 1
ATOM 2643 O O . ASN A 1 320 ? -16.637 -11.360 -3.178 1.00 97.00 320 ASN A O 1
ATOM 2647 N N . SER A 1 321 ? -17.895 -13.201 -3.321 1.00 96.69 321 SER A N 1
ATOM 2648 C CA . SER A 1 321 ? -18.230 -13.249 -1.888 1.00 96.69 321 SER A CA 1
ATOM 2649 C C . SER A 1 321 ? -17.009 -13.306 -0.958 1.00 96.69 321 SER A C 1
ATOM 2651 O O . SER A 1 321 ? -17.114 -12.941 0.215 1.00 96.69 321 SER A O 1
ATOM 2653 N N . ALA A 1 322 ? -15.845 -13.727 -1.465 1.00 96.06 322 ALA A N 1
ATOM 2654 C CA . ALA A 1 322 ? -14.581 -13.748 -0.735 1.00 96.06 322 ALA A CA 1
ATOM 2655 C C . ALA A 1 322 ? -13.825 -12.407 -0.779 1.00 96.06 322 ALA A C 1
ATOM 2657 O O . ALA A 1 322 ? -12.772 -12.292 -0.151 1.00 96.06 322 ALA A O 1
ATOM 2658 N N . PHE A 1 323 ? -14.348 -11.385 -1.472 1.00 98.06 323 PHE A N 1
ATOM 2659 C CA . PHE A 1 323 ? -13.675 -10.097 -1.614 1.00 98.06 323 PHE A CA 1
ATOM 2660 C C . PHE A 1 323 ? -13.400 -9.458 -0.244 1.00 98.06 323 PHE A C 1
ATOM 2662 O O . PHE A 1 323 ? -14.318 -9.145 0.533 1.00 98.06 323 PHE A O 1
ATOM 2669 N N . GLY A 1 324 ? -12.113 -9.293 0.059 1.00 97.12 324 GLY A N 1
ATOM 2670 C CA . GLY A 1 324 ? -11.627 -8.950 1.390 1.00 97.12 324 GLY A CA 1
ATOM 2671 C C . GLY A 1 324 ? -10.993 -7.569 1.505 1.00 97.12 324 GLY A C 1
ATOM 2672 O O . GLY A 1 324 ? -10.819 -6.832 0.534 1.00 97.12 324 GLY A O 1
ATOM 2673 N N . THR A 1 325 ? -10.618 -7.220 2.729 1.00 97.50 325 THR A N 1
ATOM 2674 C CA . THR A 1 325 ? -9.745 -6.086 3.020 1.00 97.50 325 THR A CA 1
ATOM 2675 C C . THR A 1 325 ? -8.594 -6.537 3.901 1.00 97.50 325 THR A C 1
ATOM 2677 O O . THR A 1 325 ? -8.784 -7.226 4.902 1.00 97.50 325 THR A O 1
ATOM 2680 N N . ARG A 1 326 ? -7.386 -6.135 3.527 1.00 97.06 326 ARG A N 1
ATOM 2681 C CA . ARG A 1 326 ? -6.178 -6.279 4.325 1.00 97.06 326 ARG A CA 1
ATOM 2682 C C . ARG A 1 326 ? -5.756 -4.899 4.801 1.00 97.06 326 ARG A C 1
ATOM 2684 O O . ARG A 1 326 ? -5.732 -3.941 4.032 1.00 97.06 326 ARG A O 1
ATOM 2691 N N . ILE A 1 327 ? -5.482 -4.778 6.090 1.00 95.50 327 ILE A N 1
ATOM 2692 C CA . ILE A 1 327 ? -5.033 -3.532 6.695 1.00 95.50 327 ILE A CA 1
ATOM 2693 C C . ILE A 1 327 ? -3.697 -3.813 7.358 1.00 95.50 327 ILE A C 1
ATOM 2695 O O . ILE A 1 327 ? -3.632 -4.501 8.378 1.00 95.50 327 ILE A O 1
ATOM 2699 N N . HIS A 1 328 ? -2.619 -3.258 6.808 1.00 91.06 328 HIS A N 1
ATOM 2700 C CA . HIS A 1 328 ? -1.402 -3.130 7.593 1.00 91.06 328 HIS A CA 1
ATOM 2701 C C . HIS A 1 328 ? -1.731 -2.168 8.741 1.00 91.06 328 HIS A C 1
ATOM 2703 O O . HIS A 1 328 ? -2.204 -1.048 8.519 1.00 91.06 328 HIS A O 1
ATOM 2709 N N . SER A 1 329 ? -1.601 -2.640 9.975 1.00 89.94 329 SER A N 1
ATOM 2710 C CA . SER A 1 329 ? -1.849 -1.830 11.164 1.00 89.94 329 SER A CA 1
ATOM 2711 C C . SER A 1 329 ? -1.008 -2.341 12.311 1.00 89.94 329 SER A C 1
ATOM 2713 O O . SER A 1 329 ? -1.080 -3.527 12.626 1.00 89.94 329 SER A O 1
ATOM 2715 N N . GLY A 1 330 ? -0.264 -1.451 12.962 1.00 86.94 330 GLY A N 1
ATOM 2716 C CA . GLY A 1 330 ? 0.542 -1.789 14.128 1.00 86.94 330 GLY A CA 1
ATOM 2717 C C . GLY A 1 330 ? 1.854 -2.495 13.783 1.00 86.94 330 GLY A C 1
ATOM 2718 O O . GLY A 1 330 ? 2.429 -3.144 14.646 1.00 86.94 330 GLY A O 1
ATOM 2719 N N . GLU A 1 331 ? 2.329 -2.411 12.543 1.00 82.38 331 GLU A N 1
ATOM 2720 C CA . GLU A 1 331 ? 3.604 -3.005 12.130 1.00 82.38 331 GLU A CA 1
ATOM 2721 C C . GLU A 1 331 ? 4.775 -2.060 12.425 1.00 82.38 331 GLU A C 1
ATOM 2723 O O . GLU A 1 331 ? 5.763 -2.472 13.030 1.00 82.38 331 GLU A O 1
ATOM 2728 N N . ASN A 1 332 ? 4.622 -0.773 12.093 1.00 79.12 332 ASN A N 1
ATOM 2729 C CA . ASN A 1 332 ? 5.684 0.240 12.195 1.00 79.12 332 ASN A CA 1
ATOM 2730 C C . ASN A 1 332 ? 5.383 1.316 13.247 1.00 79.12 332 ASN A C 1
ATOM 2732 O O . ASN A 1 332 ? 5.805 2.465 13.126 1.00 79.12 332 ASN A O 1
ATOM 2736 N N . VAL A 1 333 ? 4.634 0.949 14.288 1.00 84.81 333 VAL A N 1
ATOM 2737 C CA . VAL A 1 333 ? 4.299 1.850 15.397 1.00 84.81 333 VAL A CA 1
ATOM 2738 C C . VAL A 1 333 ? 5.248 1.558 16.564 1.00 84.81 333 VAL A C 1
ATOM 2740 O O . VAL A 1 333 ? 5.124 0.503 17.197 1.00 84.81 333 VAL A O 1
ATOM 2743 N N . PRO A 1 334 ? 6.215 2.446 16.865 1.00 85.19 334 PRO A N 1
ATOM 2744 C CA . PRO A 1 334 ? 7.174 2.212 17.929 1.00 85.19 334 PRO A CA 1
ATOM 2745 C C . PRO A 1 334 ? 6.441 2.196 19.267 1.00 85.19 334 PRO A C 1
ATOM 2747 O O . PRO A 1 334 ? 5.758 3.147 19.648 1.00 85.19 334 PRO A O 1
ATOM 2750 N N . PHE A 1 335 ? 6.587 1.090 19.989 1.00 87.94 335 PHE A N 1
ATOM 2751 C CA . PHE A 1 335 ? 6.064 0.989 21.339 1.00 87.94 335 PHE A CA 1
ATOM 2752 C C . PHE A 1 335 ? 6.803 1.969 22.250 1.00 87.94 335 PHE A C 1
ATOM 2754 O O . PHE A 1 335 ? 8.025 1.899 22.391 1.00 87.94 335 PHE A O 1
ATOM 2761 N N . ALA A 1 336 ? 6.047 2.846 22.900 1.00 87.81 336 ALA A N 1
ATOM 2762 C CA . ALA A 1 336 ? 6.540 3.703 23.962 1.00 87.81 336 ALA A CA 1
ATOM 2763 C C . ALA A 1 336 ? 5.989 3.201 25.299 1.00 87.81 336 ALA A C 1
ATOM 2765 O O . ALA A 1 336 ? 4.808 2.877 25.406 1.00 87.81 336 ALA A O 1
ATOM 2766 N N . ARG A 1 337 ? 6.842 3.134 26.324 1.00 88.00 337 ARG A N 1
ATOM 2767 C CA . ARG A 1 337 ? 6.402 2.778 27.679 1.00 88.00 337 ARG A CA 1
ATOM 2768 C C . ARG A 1 337 ? 5.539 3.900 28.281 1.00 88.00 337 ARG A C 1
ATOM 2770 O O . ARG A 1 337 ? 5.822 5.058 27.970 1.00 88.00 337 ARG A O 1
ATOM 2777 N N . PRO A 1 338 ? 4.555 3.601 29.155 1.00 89.62 338 PRO A N 1
ATOM 2778 C CA . PRO A 1 338 ? 3.648 4.599 29.745 1.00 89.62 338 PRO A CA 1
ATOM 2779 C C . PRO A 1 338 ? 4.325 5.801 30.420 1.00 89.62 338 PRO A C 1
ATOM 2781 O O . PRO A 1 338 ? 3.763 6.901 30.480 1.00 89.62 338 PRO A O 1
ATOM 2784 N N . GLU A 1 339 ? 5.538 5.609 30.929 1.00 88.25 339 GLU A N 1
ATOM 2785 C CA . GLU A 1 339 ? 6.309 6.638 31.622 1.00 88.25 339 GLU A CA 1
ATOM 2786 C C . GLU A 1 339 ? 6.923 7.645 30.640 1.00 88.25 339 GLU A C 1
ATOM 2788 O O . GLU A 1 339 ? 7.153 8.797 31.009 1.00 88.25 339 GLU A O 1
ATOM 2793 N N . LEU A 1 340 ? 7.144 7.249 29.383 1.00 89.44 340 LEU A N 1
ATOM 2794 C CA . LEU A 1 340 ? 7.837 8.055 28.383 1.00 89.44 340 LEU A CA 1
ATOM 2795 C C . LEU A 1 340 ? 6.897 9.047 27.677 1.00 89.44 340 LEU A C 1
ATOM 2797 O O . LEU A 1 340 ? 5.732 8.725 27.431 1.00 89.44 340 LEU A O 1
ATOM 2801 N N . PRO A 1 341 ? 7.402 10.226 27.256 1.00 85.00 341 PRO A N 1
ATOM 2802 C CA . PRO A 1 341 ? 6.612 11.201 26.506 1.00 85.00 341 PRO A CA 1
ATOM 2803 C C . PRO A 1 341 ? 5.994 10.635 25.225 1.00 85.00 341 PRO A C 1
ATOM 2805 O O . PRO A 1 341 ? 4.874 10.978 24.905 1.00 85.00 341 PRO A O 1
ATOM 2808 N N . GLY A 1 342 ? 6.651 9.709 24.521 1.00 87.88 342 GLY A N 1
ATOM 2809 C CA . GLY A 1 342 ? 6.098 9.113 23.294 1.00 87.88 342 GLY A CA 1
ATOM 2810 C C . GLY A 1 342 ? 4.836 8.255 23.493 1.00 87.88 342 GLY A C 1
ATOM 2811 O O . GLY A 1 342 ? 4.237 7.811 22.514 1.00 87.88 342 GLY A O 1
ATOM 2812 N N . TYR A 1 343 ? 4.414 7.993 24.735 1.00 90.19 343 TYR A N 1
ATOM 2813 C CA . TYR A 1 343 ? 3.283 7.110 25.013 1.00 90.19 343 TYR A CA 1
ATOM 2814 C C . TYR A 1 343 ? 1.943 7.636 24.504 1.00 90.19 343 TYR A C 1
ATOM 2816 O O . TYR A 1 343 ? 1.119 6.846 24.043 1.00 90.19 343 TYR A O 1
ATOM 2824 N N . HIS A 1 344 ? 1.683 8.947 24.572 1.00 88.69 344 HIS A N 1
ATOM 2825 C CA . HIS A 1 344 ? 0.404 9.476 24.082 1.00 88.69 344 HIS A CA 1
ATOM 2826 C C . HIS A 1 344 ? 0.276 9.327 22.568 1.00 88.69 344 HIS A C 1
ATOM 2828 O O . HIS A 1 344 ? -0.814 9.008 22.101 1.00 88.69 344 HIS A O 1
ATOM 2834 N N . LEU A 1 345 ? 1.379 9.486 21.831 1.00 89.69 345 LEU A N 1
ATOM 2835 C CA . LEU A 1 345 ? 1.433 9.275 20.388 1.00 89.69 345 LEU A CA 1
ATOM 2836 C C . LEU A 1 345 ? 1.089 7.820 20.055 1.00 89.69 345 LEU A C 1
ATOM 2838 O O . LEU A 1 345 ? 0.182 7.567 19.265 1.00 89.69 345 LEU A O 1
ATOM 2842 N N . PHE A 1 346 ? 1.759 6.874 20.720 1.00 92.19 346 PHE A N 1
ATOM 2843 C CA . PHE A 1 346 ? 1.474 5.446 20.590 1.00 92.19 346 PHE A CA 1
ATOM 2844 C C . PHE A 1 346 ? -0.000 5.132 20.895 1.00 92.19 346 PHE A C 1
ATOM 2846 O O . PHE A 1 346 ? -0.688 4.518 20.081 1.00 92.19 346 PHE A O 1
ATOM 2853 N N . ALA A 1 347 ? -0.515 5.595 22.037 1.00 93.94 347 ALA A N 1
ATOM 2854 C CA . ALA A 1 347 ? -1.885 5.328 22.464 1.00 93.94 347 ALA A CA 1
ATOM 2855 C C . ALA A 1 347 ? -2.930 5.914 21.499 1.00 93.94 347 ALA A C 1
ATOM 2857 O O . ALA A 1 347 ? -3.868 5.215 21.124 1.00 93.94 347 ALA A O 1
ATOM 2858 N N . ALA A 1 348 ? -2.767 7.170 21.067 1.00 94.38 348 ALA A N 1
ATOM 2859 C CA . ALA A 1 348 ? -3.679 7.819 20.126 1.00 94.38 348 ALA A CA 1
ATOM 2860 C C . ALA A 1 348 ? -3.661 7.131 18.757 1.00 94.38 348 ALA A C 1
ATOM 2862 O O . ALA A 1 348 ? -4.716 6.855 18.189 1.00 94.38 348 ALA A O 1
ATOM 2863 N N . HIS A 1 349 ? -2.471 6.794 18.259 1.00 94.75 349 HIS A N 1
ATOM 2864 C CA . HIS A 1 349 ? -2.305 6.066 17.009 1.00 94.75 349 HIS A CA 1
ATOM 2865 C C . HIS A 1 349 ? -3.033 4.718 17.049 1.00 94.75 349 HIS A C 1
ATOM 2867 O O . HIS A 1 349 ? -3.886 4.434 16.206 1.00 94.75 349 HIS A O 1
ATOM 2873 N N . MET A 1 350 ? -2.720 3.890 18.048 1.00 95.44 350 MET A N 1
ATOM 2874 C CA . MET A 1 350 ? -3.315 2.561 18.177 1.00 95.44 350 MET A CA 1
ATOM 2875 C C . MET A 1 350 ? -4.827 2.632 18.396 1.00 95.44 350 MET A C 1
ATOM 2877 O O . MET A 1 350 ? -5.559 1.774 17.905 1.00 95.44 350 MET A O 1
ATOM 2881 N N . TYR A 1 351 ? -5.308 3.679 19.068 1.00 96.75 351 TYR A N 1
ATOM 2882 C CA . TYR A 1 351 ? -6.732 3.942 19.215 1.00 96.75 351 TYR A CA 1
ATOM 2883 C C . TYR A 1 351 ? -7.416 4.231 17.879 1.00 96.75 351 TYR A C 1
ATOM 2885 O O . TYR A 1 351 ? -8.445 3.626 17.590 1.00 96.75 351 TYR A O 1
ATOM 2893 N N . ILE A 1 352 ? -6.843 5.090 17.031 1.00 96.94 352 ILE A N 1
ATOM 2894 C CA . ILE A 1 352 ? -7.385 5.369 15.691 1.00 96.94 352 ILE A CA 1
ATOM 2895 C C . ILE A 1 352 ? -7.462 4.075 14.865 1.00 96.94 352 ILE A C 1
ATOM 2897 O O . ILE A 1 352 ? -8.519 3.784 14.296 1.00 96.94 352 ILE A O 1
ATOM 2901 N N . LEU A 1 353 ? -6.396 3.263 14.855 1.00 95.94 353 LEU A N 1
ATOM 2902 C CA . LEU A 1 353 ? -6.375 1.973 14.152 1.00 95.94 353 LEU A CA 1
ATOM 2903 C C . LEU A 1 353 ? -7.448 1.011 14.683 1.00 95.94 353 LEU A C 1
ATOM 2905 O O . LEU A 1 353 ? -8.237 0.474 13.904 1.00 95.94 353 LEU A O 1
ATOM 2909 N N . TYR A 1 354 ? -7.529 0.838 16.007 1.00 97.00 354 TYR A N 1
ATOM 2910 C CA . TYR A 1 354 ? -8.559 0.024 16.659 1.00 97.00 354 TYR A CA 1
ATOM 2911 C C . TYR A 1 354 ? -9.970 0.481 16.270 1.00 97.00 354 TYR A C 1
ATOM 2913 O O . TYR A 1 354 ? -10.810 -0.334 15.886 1.00 97.00 354 TYR A O 1
ATOM 2921 N N . ARG A 1 355 ? -10.234 1.791 16.323 1.00 97.81 355 ARG A N 1
ATOM 2922 C CA . ARG A 1 355 ? -11.541 2.363 15.992 1.00 97.81 355 ARG A CA 1
ATOM 2923 C C . ARG A 1 355 ? -11.902 2.145 14.523 1.00 97.81 355 ARG A C 1
ATOM 2925 O O . ARG A 1 355 ? -13.065 1.856 14.246 1.00 97.81 355 ARG A O 1
ATOM 2932 N N . CYS A 1 356 ? -10.935 2.220 13.605 1.00 97.56 356 CYS A N 1
ATOM 2933 C CA . CYS A 1 356 ? -11.146 1.885 12.194 1.00 97.56 356 CYS A CA 1
ATOM 2934 C C . CYS A 1 356 ? -11.523 0.409 12.019 1.00 97.56 356 CYS A C 1
ATOM 2936 O O . CYS A 1 356 ? -12.525 0.112 11.375 1.00 97.56 356 CYS A O 1
ATOM 2938 N N . LEU A 1 357 ? -10.778 -0.514 12.638 1.00 97.19 357 LEU A N 1
ATOM 2939 C CA . LEU A 1 357 ? -11.066 -1.952 12.573 1.00 97.19 357 LEU A CA 1
ATOM 2940 C C . LEU A 1 357 ? -12.442 -2.288 13.162 1.00 97.19 357 LEU A C 1
ATOM 2942 O O . LEU A 1 357 ? -13.214 -3.024 12.552 1.00 97.19 357 LEU A O 1
ATOM 2946 N N . ALA A 1 358 ? -12.783 -1.706 14.314 1.00 97.31 358 ALA A N 1
ATOM 2947 C CA . ALA A 1 358 ? -14.085 -1.886 14.948 1.00 97.31 358 ALA A CA 1
ATOM 2948 C C . ALA A 1 358 ? -15.233 -1.367 14.067 1.00 97.31 358 ALA A C 1
ATOM 2950 O O . ALA A 1 358 ? -16.272 -2.021 13.951 1.00 97.31 358 ALA A O 1
ATOM 2951 N N . PHE A 1 359 ? -15.045 -0.207 13.428 1.00 98.12 359 PHE A N 1
ATOM 2952 C CA . PHE A 1 359 ? -16.016 0.361 12.498 1.00 98.12 359 PHE A CA 1
ATOM 2953 C C . PHE A 1 359 ? -16.194 -0.528 11.262 1.00 98.12 359 PHE A C 1
ATOM 2955 O O . PHE A 1 359 ? -17.317 -0.908 10.946 1.00 98.12 359 PHE A O 1
ATOM 2962 N N . LEU A 1 360 ? -15.103 -0.943 10.614 1.00 97.81 360 LEU A N 1
ATOM 2963 C CA . LEU A 1 360 ? -15.160 -1.813 9.437 1.00 97.81 360 LEU A CA 1
ATOM 2964 C C . LEU A 1 360 ? -15.791 -3.165 9.752 1.00 97.81 360 LEU A C 1
ATOM 2966 O O . LEU A 1 360 ? -16.644 -3.619 8.998 1.00 97.81 360 LEU A O 1
ATOM 2970 N N . LYS A 1 361 ? -15.443 -3.783 10.886 1.00 96.62 361 LYS A N 1
ATOM 2971 C CA . LYS A 1 361 ? -16.081 -5.024 11.340 1.00 96.62 361 LYS A CA 1
ATOM 2972 C C . LYS A 1 361 ? -17.588 -4.857 11.490 1.00 96.62 361 LYS A C 1
ATOM 2974 O O . LYS A 1 361 ? -18.342 -5.743 11.104 1.00 96.62 361 LYS A O 1
ATOM 2979 N N . LYS A 1 362 ? -18.041 -3.726 12.035 1.00 97.38 362 LYS A N 1
ATOM 2980 C CA . LYS A 1 362 ? -19.472 -3.439 12.156 1.00 97.38 362 LYS A CA 1
ATOM 2981 C C . LYS A 1 362 ? -20.140 -3.267 10.786 1.00 97.38 362 LYS A C 1
ATOM 2983 O O . LYS A 1 362 ? -21.227 -3.792 10.585 1.00 97.38 362 LYS A O 1
ATOM 2988 N N . GLU A 1 363 ? -19.514 -2.528 9.874 1.00 97.56 363 GLU A N 1
ATOM 2989 C CA . GLU A 1 363 ? -20.117 -2.148 8.589 1.00 97.56 363 GLU A CA 1
ATOM 2990 C C . GLU A 1 363 ? -20.018 -3.232 7.503 1.00 97.56 363 GLU A C 1
ATOM 2992 O O . GLU A 1 363 ? -20.864 -3.286 6.607 1.00 97.56 363 GLU A O 1
ATOM 2997 N N . LEU A 1 364 ? -18.984 -4.074 7.555 1.00 96.25 364 LEU A N 1
ATOM 2998 C CA . LEU A 1 364 ? -18.673 -5.087 6.543 1.00 96.25 364 LEU A CA 1
ATOM 2999 C C . LEU A 1 364 ? -18.771 -6.521 7.080 1.00 96.25 364 LEU A C 1
ATOM 3001 O O . LEU A 1 364 ? -18.837 -7.453 6.283 1.00 96.25 364 LEU A O 1
ATOM 3005 N N . GLY A 1 365 ? -18.766 -6.735 8.396 1.00 95.19 365 GLY A N 1
ATOM 3006 C CA . GLY A 1 365 ? -18.768 -8.073 8.983 1.00 95.19 365 GLY A CA 1
ATOM 3007 C C . GLY A 1 365 ? -17.421 -8.785 8.827 1.00 95.19 365 GLY A C 1
ATOM 3008 O O . GLY A 1 365 ? -16.458 -8.457 9.519 1.00 95.19 365 GLY A O 1
ATOM 3009 N N . SER A 1 366 ? -17.375 -9.797 7.960 1.00 91.44 366 SER A N 1
ATOM 3010 C CA . SER A 1 366 ? -16.232 -10.698 7.760 1.00 91.44 366 SER A CA 1
ATOM 3011 C C . SER A 1 366 ? -15.242 -10.201 6.692 1.00 91.44 366 SER A C 1
ATOM 3013 O O . SER A 1 366 ? -15.381 -9.101 6.152 1.00 91.44 366 SER A O 1
ATOM 3015 N N . ASN A 1 367 ? -14.233 -11.028 6.386 1.00 93.38 367 ASN A N 1
ATOM 3016 C CA . ASN A 1 367 ? -13.211 -10.818 5.351 1.00 93.38 367 ASN A CA 1
ATOM 3017 C C . ASN A 1 367 ? -12.389 -9.533 5.538 1.00 93.38 367 ASN A C 1
ATOM 3019 O O . ASN A 1 367 ? -12.029 -8.873 4.567 1.00 93.38 367 ASN A O 1
ATOM 3023 N N . ILE A 1 368 ? -12.101 -9.187 6.792 1.00 96.25 368 ILE A N 1
ATOM 3024 C CA . ILE A 1 368 ? -11.137 -8.151 7.171 1.00 96.25 368 ILE A CA 1
ATOM 3025 C C . ILE A 1 368 ? -9.954 -8.869 7.802 1.00 96.25 368 ILE A C 1
ATOM 3027 O O . ILE A 1 368 ? -10.158 -9.682 8.700 1.00 96.25 368 ILE A O 1
ATOM 3031 N N . ARG A 1 369 ? -8.739 -8.567 7.359 1.00 95.69 369 ARG A N 1
ATOM 3032 C CA . ARG A 1 369 ? -7.496 -9.118 7.901 1.00 95.69 369 ARG A CA 1
ATOM 3033 C C . ARG A 1 369 ? -6.569 -7.987 8.306 1.00 95.69 369 ARG A C 1
ATOM 3035 O O . ARG A 1 369 ? -6.511 -6.952 7.640 1.00 95.69 369 ARG A O 1
ATOM 3042 N N . VAL A 1 370 ? -5.840 -8.190 9.391 1.00 92.50 370 VAL A N 1
ATOM 3043 C CA . VAL A 1 370 ? -4.725 -7.328 9.776 1.00 92.50 370 VAL A CA 1
ATOM 3044 C C . VAL A 1 370 ? -3.440 -7.979 9.275 1.00 92.50 370 VAL A C 1
ATOM 3046 O O . VAL A 1 370 ? -3.331 -9.203 9.262 1.00 92.50 370 VAL A O 1
ATOM 3049 N N . GLY A 1 371 ? -2.472 -7.165 8.848 1.00 85.25 371 GLY A N 1
ATOM 3050 C CA . GLY A 1 371 ? -1.096 -7.626 8.644 1.00 85.25 371 GLY A CA 1
ATOM 3051 C C . GLY A 1 371 ? -0.460 -8.118 9.957 1.00 85.25 371 GLY A C 1
ATOM 3052 O O . GLY A 1 371 ? -1.120 -8.709 10.809 1.00 85.25 371 GLY A O 1
ATOM 3053 N N . HIS A 1 372 ? 0.820 -7.827 10.180 1.00 82.88 372 HIS A N 1
ATOM 3054 C CA . HIS A 1 372 ? 1.539 -8.374 11.338 1.00 82.88 372 HIS A CA 1
ATOM 3055 C C . HIS A 1 372 ? 0.987 -7.954 12.713 1.00 82.88 372 HIS A C 1
ATOM 3057 O O . HIS A 1 372 ? 1.077 -8.721 13.666 1.00 82.88 372 HIS A O 1
ATOM 3063 N N . GLY A 1 373 ? 0.436 -6.741 12.858 1.00 85.69 373 GLY A N 1
ATOM 3064 C CA . GLY A 1 373 ? -0.220 -6.308 14.103 1.00 85.69 373 GLY A CA 1
ATOM 3065 C C . GLY A 1 373 ? 0.649 -6.280 15.362 1.00 85.69 373 GLY A C 1
ATOM 3066 O O . GLY A 1 373 ? 0.110 -6.283 16.466 1.00 85.69 373 GLY A O 1
ATOM 3067 N N . ILE A 1 374 ? 1.974 -6.220 15.219 1.00 86.06 374 ILE A N 1
ATOM 3068 C CA . ILE A 1 374 ? 2.965 -6.365 16.302 1.00 86.06 374 ILE A CA 1
ATOM 3069 C C . ILE A 1 374 ? 2.692 -5.418 17.485 1.00 86.06 374 ILE A C 1
ATOM 3071 O O . ILE A 1 374 ? 2.843 -5.785 18.650 1.00 86.06 374 ILE A O 1
ATOM 3075 N N . ALA A 1 375 ? 2.280 -4.183 17.210 1.00 89.81 375 ALA A N 1
ATOM 3076 C CA . ALA A 1 375 ? 1.996 -3.178 18.224 1.00 89.81 375 ALA A CA 1
ATOM 3077 C C . ALA A 1 375 ? 0.723 -3.471 19.033 1.00 89.81 375 ALA A C 1
ATOM 3079 O O . ALA A 1 375 ? 0.637 -3.033 20.181 1.00 89.81 375 ALA A O 1
ATOM 3080 N N . PHE A 1 376 ? -0.248 -4.212 18.480 1.00 91.25 376 PHE A N 1
ATOM 3081 C CA . PHE A 1 376 ? -1.440 -4.614 19.231 1.00 91.25 376 PHE A CA 1
ATOM 3082 C C . PHE A 1 376 ? -1.083 -5.593 20.343 1.00 91.25 376 PHE A C 1
ATOM 3084 O O . PHE A 1 376 ? -1.550 -5.406 21.460 1.00 91.25 376 PHE A O 1
ATOM 3091 N N . ASP A 1 377 ? -0.205 -6.561 20.083 1.00 87.81 377 ASP A N 1
ATOM 3092 C CA . ASP A 1 377 ? 0.258 -7.505 21.106 1.00 87.81 377 ASP A CA 1
ATOM 3093 C C . ASP A 1 377 ? 0.908 -6.769 22.292 1.00 87.81 377 ASP A C 1
ATOM 3095 O O . ASP A 1 377 ? 0.491 -6.895 23.447 1.00 87.81 377 ASP A O 1
ATOM 3099 N N . LYS A 1 378 ? 1.837 -5.852 21.987 1.00 89.06 378 LYS A N 1
ATOM 3100 C CA . LYS A 1 378 ? 2.471 -4.999 23.002 1.00 89.06 378 LYS A CA 1
ATOM 3101 C C . LYS A 1 378 ? 1.447 -4.168 23.772 1.00 89.06 378 LYS A C 1
ATOM 3103 O O . LYS A 1 378 ? 1.532 -4.113 24.995 1.00 89.06 378 LYS A O 1
ATOM 3108 N N . LEU A 1 379 ? 0.475 -3.558 23.089 1.00 91.44 379 LEU A N 1
ATOM 3109 C CA . LEU A 1 379 ? -0.573 -2.747 23.717 1.00 91.44 379 LEU A CA 1
ATOM 3110 C C . LEU A 1 379 ? -1.443 -3.571 24.670 1.00 91.44 379 LEU A C 1
ATOM 3112 O O . LEU A 1 379 ? -1.762 -3.120 25.770 1.00 91.44 379 LEU A O 1
ATOM 3116 N N . LEU A 1 380 ? -1.819 -4.782 24.267 1.00 90.75 380 LEU A N 1
ATOM 3117 C CA . LEU A 1 380 ? -2.663 -5.663 25.069 1.00 90.75 380 LEU A CA 1
ATOM 3118 C C . LEU A 1 380 ? -1.920 -6.216 26.291 1.00 90.75 380 LEU A C 1
ATOM 3120 O O . LEU A 1 380 ? -2.552 -6.452 27.315 1.00 90.75 380 LEU A O 1
ATOM 3124 N N . SER A 1 381 ? -0.590 -6.322 26.231 1.00 89.75 381 SER A N 1
ATOM 3125 C CA . SER A 1 381 ? 0.241 -6.726 27.372 1.00 89.75 381 SER A CA 1
ATOM 3126 C C . SER A 1 381 ? 0.479 -5.637 28.431 1.00 89.75 381 SER A C 1
ATOM 3128 O O . SER A 1 381 ? 0.990 -5.948 29.510 1.00 89.75 381 SER A O 1
ATOM 3130 N N . ILE A 1 382 ? 0.142 -4.366 28.161 1.00 87.94 382 ILE A N 1
ATOM 3131 C CA . ILE A 1 382 ? 0.429 -3.262 29.092 1.00 87.94 382 ILE A CA 1
ATOM 3132 C C . ILE A 1 382 ? -0.379 -3.447 30.379 1.00 87.94 382 ILE A C 1
ATOM 3134 O O . ILE A 1 382 ? -1.609 -3.379 30.376 1.00 87.94 382 ILE A O 1
ATOM 3138 N N . LYS A 1 383 ? 0.339 -3.586 31.497 1.00 84.19 383 LYS A N 1
ATOM 3139 C CA . LYS A 1 383 ? -0.207 -3.552 32.858 1.00 84.19 383 LYS A CA 1
ATOM 3140 C C . LYS A 1 383 ? 0.088 -2.181 33.485 1.00 84.19 383 LYS A C 1
ATOM 3142 O O . LYS A 1 383 ? 1.120 -1.587 33.199 1.00 84.19 383 LYS A O 1
ATOM 3147 N N . ASN A 1 384 ? -0.792 -1.692 34.361 1.00 72.44 384 ASN A N 1
ATOM 3148 C CA . ASN A 1 384 ? -0.566 -0.509 35.215 1.00 72.44 384 ASN A CA 1
ATOM 3149 C C . ASN A 1 384 ? -0.337 0.845 34.503 1.00 72.44 384 ASN A C 1
ATOM 3151 O O . ASN A 1 384 ? 0.660 1.522 34.720 1.00 72.44 384 ASN A O 1
ATOM 3155 N N . TYR A 1 385 ? -1.318 1.318 33.735 1.00 74.56 385 TYR A N 1
ATOM 3156 C CA . TYR A 1 385 ? -1.261 2.601 33.011 1.00 74.56 385 TYR A CA 1
ATOM 3157 C C . TYR A 1 385 ? -1.989 3.776 33.700 1.00 74.56 385 TYR A C 1
ATOM 3159 O O . TYR A 1 385 ? -2.187 4.823 33.083 1.00 74.56 385 TYR A O 1
ATOM 3167 N N . LYS A 1 386 ? -2.398 3.632 34.970 1.00 72.69 386 LYS A N 1
ATOM 3168 C CA . LYS A 1 386 ? -3.331 4.547 35.671 1.00 72.69 386 LYS A CA 1
ATOM 3169 C C . LYS A 1 386 ? -2.874 6.016 35.770 1.00 72.69 386 LYS A C 1
ATOM 3171 O O . LYS A 1 386 ? -3.683 6.876 36.095 1.00 72.69 386 LYS A O 1
ATOM 3176 N N . PHE A 1 387 ? -1.612 6.323 35.473 1.00 71.88 387 PHE A N 1
ATOM 3177 C CA . PHE A 1 387 ? -1.008 7.639 35.710 1.00 71.88 387 PHE A CA 1
ATOM 3178 C C . PHE A 1 387 ? -1.051 8.612 34.514 1.00 71.88 387 PHE A C 1
ATOM 3180 O O . PHE A 1 387 ? -0.600 9.749 34.635 1.00 71.88 387 PHE A O 1
ATOM 3187 N N . ARG A 1 388 ? -1.586 8.215 33.348 1.00 80.44 388 ARG A N 1
ATOM 3188 C CA . ARG A 1 388 ? -1.638 9.071 32.140 1.00 80.44 388 ARG A CA 1
ATOM 3189 C C . ARG A 1 388 ? -3.063 9.217 31.611 1.00 80.44 388 ARG A C 1
ATOM 3191 O O . ARG A 1 388 ? -3.784 8.232 31.516 1.00 80.44 388 ARG A O 1
ATOM 3198 N N . LYS A 1 389 ? -3.450 10.412 31.146 1.00 85.12 389 LYS A N 1
ATOM 3199 C CA . LYS A 1 389 ? -4.762 10.639 30.496 1.00 85.12 389 LYS A CA 1
ATOM 3200 C C . LYS A 1 389 ? -4.969 9.764 29.250 1.00 85.12 389 LYS A C 1
ATOM 3202 O O . LYS A 1 389 ? -6.059 9.244 29.045 1.00 85.12 389 LYS A O 1
ATOM 3207 N N . SER A 1 390 ? -3.917 9.540 28.455 1.00 87.25 390 SER A N 1
ATOM 3208 C CA . SER A 1 390 ? -3.960 8.680 27.258 1.00 87.25 390 SER A CA 1
ATOM 3209 C C . SER A 1 390 ? -4.255 7.209 27.564 1.00 87.25 390 SER A C 1
ATOM 3211 O O . SER A 1 390 ? -4.623 6.451 26.671 1.00 87.25 390 SER A O 1
ATOM 3213 N N . SER A 1 391 ? -4.133 6.798 28.826 1.00 88.06 391 SER A N 1
ATOM 3214 C CA . SER A 1 391 ? -4.402 5.430 29.247 1.00 88.06 391 SER A CA 1
ATOM 3215 C C . SER A 1 391 ? -5.871 5.026 29.144 1.00 88.06 391 SER A C 1
ATOM 3217 O O . SER A 1 391 ? -6.160 3.846 28.973 1.00 88.06 391 SER A O 1
ATOM 3219 N N . VAL A 1 392 ? -6.789 5.999 29.148 1.00 91.19 392 VAL A N 1
ATOM 3220 C CA . VAL A 1 392 ? -8.218 5.767 28.896 1.00 91.19 392 VAL A CA 1
ATOM 3221 C C . VAL A 1 392 ? -8.433 5.161 27.505 1.00 91.19 392 VAL A C 1
ATOM 3223 O O . VAL A 1 392 ? -9.257 4.264 27.352 1.00 91.19 392 VAL A O 1
ATOM 3226 N N . LEU A 1 393 ? -7.643 5.581 26.509 1.00 94.44 393 LEU A N 1
ATOM 3227 C CA . LEU A 1 393 ? -7.707 5.032 25.151 1.00 94.44 393 LEU A CA 1
ATOM 3228 C C . LEU A 1 393 ? -7.282 3.560 25.129 1.00 94.44 393 LEU A C 1
ATOM 3230 O O . LEU A 1 393 ? -7.953 2.727 24.529 1.00 94.44 393 LEU A O 1
ATOM 3234 N N . VAL A 1 394 ? -6.183 3.232 25.815 1.00 93.25 394 VAL A N 1
ATOM 3235 C CA . VAL A 1 394 ? -5.673 1.855 25.916 1.00 93.25 394 VAL A CA 1
ATOM 3236 C C . VAL A 1 394 ? -6.643 0.965 26.688 1.00 93.25 394 VAL A C 1
ATOM 3238 O O . VAL A 1 394 ? -6.924 -0.144 26.242 1.00 93.25 394 VAL A O 1
ATOM 3241 N N . ALA A 1 395 ? -7.215 1.470 27.783 1.00 92.75 395 ALA A N 1
ATOM 3242 C CA . ALA A 1 395 ? -8.225 0.764 28.561 1.00 92.75 395 ALA A CA 1
ATOM 3243 C C . ALA A 1 395 ? -9.465 0.433 27.716 1.00 92.75 395 ALA A C 1
ATOM 3245 O O . ALA A 1 395 ? -9.964 -0.689 27.775 1.00 92.75 395 ALA A O 1
ATOM 3246 N N . GLU A 1 396 ? -9.940 1.375 26.891 1.00 95.19 396 GLU A N 1
ATOM 3247 C CA . GLU A 1 396 ? -11.057 1.124 25.974 1.00 95.19 396 GLU A CA 1
ATOM 3248 C C . GLU A 1 396 ? -10.714 0.030 24.954 1.00 95.19 396 GLU A C 1
ATOM 3250 O O . GLU A 1 396 ? -11.535 -0.862 24.723 1.00 95.19 396 GLU A O 1
ATOM 3255 N N . ILE A 1 397 ? -9.508 0.068 24.369 1.00 95.25 397 ILE A N 1
ATOM 3256 C CA . ILE A 1 397 ? -9.049 -0.967 23.432 1.00 95.25 397 ILE A CA 1
ATOM 3257 C C . ILE A 1 397 ? -9.034 -2.322 24.137 1.00 95.25 397 ILE A C 1
ATOM 3259 O O . ILE A 1 397 ? -9.671 -3.250 23.655 1.00 95.25 397 ILE A O 1
ATOM 3263 N N . GLN A 1 398 ? -8.362 -2.444 25.284 1.00 94.19 398 GLN A N 1
ATOM 3264 C CA . GLN A 1 398 ? -8.237 -3.706 26.021 1.00 94.19 398 GLN A CA 1
ATOM 3265 C C . GLN A 1 398 ? -9.603 -4.279 26.424 1.00 94.19 398 GLN A C 1
ATOM 3267 O O . GLN A 1 398 ? -9.855 -5.463 26.200 1.00 94.19 398 GLN A O 1
ATOM 3272 N N . ALA A 1 399 ? -10.519 -3.438 26.916 1.00 94.62 399 ALA A N 1
ATOM 3273 C CA . ALA A 1 399 ? -11.865 -3.856 27.313 1.00 94.62 399 ALA A CA 1
ATOM 3274 C C . ALA A 1 399 ? -12.695 -4.432 26.149 1.00 94.62 399 ALA A C 1
ATOM 3276 O O . ALA A 1 399 ? -13.605 -5.230 26.365 1.00 94.62 399 ALA A O 1
ATOM 3277 N N . ASN A 1 400 ? -12.391 -4.044 24.907 1.00 95.12 400 ASN A N 1
ATOM 3278 C CA . ASN A 1 400 ? -13.169 -4.417 23.724 1.00 95.12 400 ASN A CA 1
ATOM 3279 C C . ASN A 1 400 ? -12.389 -5.266 22.706 1.00 95.12 400 ASN A C 1
ATOM 3281 O O . ASN A 1 400 ? -12.977 -5.768 21.743 1.00 95.12 400 ASN A O 1
ATOM 3285 N N . ALA A 1 401 ? -11.086 -5.463 22.911 1.00 91.94 401 ALA A N 1
ATOM 3286 C CA . ALA A 1 401 ? -10.177 -6.128 21.983 1.00 91.94 401 ALA A CA 1
ATOM 3287 C C . ALA A 1 401 ? -10.661 -7.533 21.634 1.00 91.94 401 ALA A C 1
ATOM 3289 O O . ALA A 1 401 ? -10.773 -7.863 20.457 1.00 91.94 401 ALA A O 1
ATOM 3290 N N . LYS A 1 402 ? -11.059 -8.327 22.637 1.00 92.50 402 LYS A N 1
ATOM 3291 C CA . LYS A 1 402 ? -11.599 -9.679 22.424 1.00 92.50 402 LYS A CA 1
ATOM 3292 C C . LYS A 1 402 ? -12.811 -9.665 21.492 1.00 92.50 402 LYS A C 1
ATOM 3294 O O . LYS A 1 402 ? -12.906 -10.489 20.586 1.00 92.50 402 LYS A O 1
ATOM 3299 N N . LYS A 1 403 ? -13.723 -8.703 21.661 1.00 93.25 403 LYS A N 1
ATOM 3300 C CA . LYS A 1 403 ? -14.911 -8.574 20.808 1.00 93.25 403 LYS A CA 1
ATOM 3301 C C . LYS A 1 403 ? -14.544 -8.187 19.382 1.00 93.25 403 LYS A C 1
ATOM 3303 O O . LYS A 1 403 ? -15.188 -8.670 18.460 1.00 93.25 403 LYS A O 1
ATOM 3308 N N . VAL A 1 404 ? -13.554 -7.323 19.172 1.00 92.50 404 VAL A N 1
ATOM 3309 C CA . VAL A 1 404 ? -13.180 -6.857 17.827 1.00 92.50 404 VAL A CA 1
ATOM 3310 C C . VAL A 1 404 ? -12.280 -7.870 17.121 1.00 92.50 404 VAL A C 1
ATOM 3312 O O . VAL A 1 404 ? -12.632 -8.333 16.038 1.00 92.50 404 VAL A O 1
ATOM 3315 N N . PHE A 1 405 ? -11.185 -8.277 17.755 1.00 92.50 405 PHE A N 1
ATOM 3316 C CA . PHE A 1 405 ? -10.115 -9.057 17.137 1.00 92.50 405 PHE A CA 1
ATOM 3317 C C . PHE A 1 405 ? -10.388 -10.559 17.031 1.00 92.50 405 PHE A C 1
ATOM 3319 O O . PHE A 1 405 ? -9.812 -11.200 16.164 1.00 92.50 405 PHE A O 1
ATOM 3326 N N . SER A 1 406 ? -11.327 -11.123 17.801 1.00 90.44 406 SER A N 1
ATOM 3327 C CA . SER A 1 406 ? -11.692 -12.554 17.691 1.00 90.44 406 SER A CA 1
ATOM 3328 C C . SER A 1 406 ? -12.165 -12.997 16.302 1.00 90.44 406 SER A C 1
ATOM 3330 O O . SER A 1 406 ? -12.154 -14.187 16.013 1.00 90.44 406 SER A O 1
ATOM 3332 N N . SER A 1 407 ? -12.589 -12.065 15.444 1.00 88.62 407 SER A N 1
ATOM 3333 C CA . SER A 1 407 ? -13.032 -12.365 14.075 1.00 88.62 407 SER A CA 1
ATOM 3334 C C . SER A 1 407 ? -12.169 -11.711 12.995 1.00 88.62 407 SER A C 1
ATOM 3336 O O . SER A 1 407 ? -12.586 -11.678 11.839 1.00 88.62 407 SER A O 1
ATOM 3338 N N . ILE A 1 408 ? -11.044 -11.100 13.370 1.00 91.06 408 ILE A N 1
ATOM 3339 C CA . ILE A 1 408 ? -10.133 -10.424 12.445 1.00 91.06 408 ILE A CA 1
ATOM 3340 C C . ILE A 1 408 ? -8.793 -11.155 12.549 1.00 91.06 408 ILE A C 1
ATOM 3342 O O . ILE A 1 408 ? -8.090 -10.961 13.540 1.00 91.06 408 ILE A O 1
ATOM 3346 N N . PRO A 1 409 ? -8.439 -12.020 11.586 1.00 90.88 409 PRO A N 1
ATOM 3347 C CA . PRO A 1 409 ? -7.157 -12.712 11.604 1.00 90.88 409 PRO A CA 1
ATOM 3348 C C . PRO A 1 409 ? -5.987 -11.736 11.412 1.00 90.88 409 PRO A C 1
ATOM 3350 O O . PRO A 1 409 ? -6.110 -10.732 10.706 1.00 90.88 409 PRO A O 1
ATOM 3353 N N . PHE A 1 410 ? -4.855 -12.078 12.029 1.00 88.25 410 PHE A N 1
ATOM 3354 C CA . PHE A 1 410 ? -3.565 -11.390 11.935 1.00 88.25 410 PHE A CA 1
ATOM 3355 C C . PHE A 1 410 ? -2.579 -12.285 11.167 1.00 88.25 410 PHE A C 1
ATOM 3357 O O . PHE A 1 410 ? -2.484 -13.480 11.446 1.00 88.25 410 PHE A O 1
ATOM 3364 N N . GLU A 1 411 ? -1.860 -11.737 10.188 1.00 81.94 411 GLU A N 1
ATOM 3365 C CA . GLU A 1 411 ? -0.971 -12.497 9.291 1.00 81.94 411 GLU A CA 1
ATOM 3366 C C . GLU A 1 411 ? 0.510 -12.446 9.721 1.00 81.94 411 GLU A C 1
ATOM 3368 O O . GLU A 1 411 ? 0.977 -11.438 10.242 1.00 81.94 411 GLU A O 1
ATOM 3373 N N . PRO A 1 412 ? 1.298 -13.485 9.391 1.00 58.09 412 PRO A N 1
ATOM 3374 C CA . PRO A 1 412 ? 1.592 -14.580 10.309 1.00 58.09 412 PRO A CA 1
ATOM 3375 C C . PRO A 1 412 ? 2.336 -14.072 11.558 1.00 58.09 412 PRO A C 1
ATOM 3377 O O . PRO A 1 412 ? 3.565 -14.050 11.639 1.00 58.09 412 PRO A O 1
ATOM 3380 N N . GLY A 1 413 ? 1.560 -13.680 12.556 1.00 49.00 413 GLY A N 1
ATOM 3381 C CA . GLY A 1 413 ? 1.993 -13.560 13.935 1.00 49.00 413 GLY A CA 1
ATOM 3382 C C . GLY A 1 413 ? 0.823 -14.032 14.773 1.00 49.00 413 GLY A C 1
ATOM 3383 O O . GLY A 1 413 ? -0.251 -13.440 14.699 1.00 49.00 413 GLY A O 1
ATOM 3384 N N . GLU A 1 414 ? 0.987 -15.123 15.522 1.00 41.84 414 GLU A N 1
ATOM 3385 C CA . GLU A 1 414 ? 0.015 -15.471 16.555 1.00 41.84 414 GLU A CA 1
ATOM 3386 C C . GLU A 1 414 ? 0.009 -14.327 17.576 1.00 41.84 414 GLU A C 1
ATOM 3388 O O . GLU A 1 414 ? 0.813 -14.309 18.506 1.00 41.84 414 GLU A O 1
ATOM 3393 N N . VAL A 1 415 ? -0.882 -13.348 17.410 1.00 49.53 415 VAL A N 1
ATOM 3394 C CA . VAL A 1 415 ? -1.266 -12.484 18.523 1.00 49.53 415 VAL A CA 1
ATOM 3395 C C . VAL A 1 415 ? -2.025 -13.398 19.474 1.00 49.53 415 VAL A C 1
ATOM 3397 O O . VAL A 1 415 ? -3.208 -13.689 19.279 1.00 49.53 415 VAL A O 1
ATOM 3400 N N . LYS A 1 416 ? -1.310 -13.946 20.458 1.00 51.38 416 LYS A N 1
ATOM 3401 C CA . LYS A 1 416 ? -1.893 -14.819 21.472 1.00 51.38 416 LYS A CA 1
ATOM 3402 C C . LYS A 1 416 ? -2.744 -13.955 22.388 1.00 51.38 416 LYS A C 1
ATOM 3404 O O . LYS A 1 416 ? -2.263 -13.400 23.371 1.00 51.38 416 LYS A O 1
ATOM 3409 N N . PHE A 1 417 ? -4.028 -13.836 22.067 1.00 55.06 417 PHE A N 1
ATOM 3410 C CA . PHE A 1 417 ? -5.007 -13.317 23.010 1.00 55.06 417 PHE A CA 1
ATOM 3411 C C . PHE A 1 417 ? -5.043 -14.287 24.182 1.00 55.06 417 PHE A C 1
ATOM 3413 O O . PHE A 1 417 ? -5.572 -15.387 24.042 1.00 55.06 417 PHE A O 1
ATOM 3420 N N . GLY A 1 418 ? -4.422 -13.903 25.300 1.00 46.25 418 GLY A N 1
ATOM 3421 C CA . GLY A 1 418 ? -4.414 -14.704 26.515 1.00 46.25 418 GLY A CA 1
ATOM 3422 C C . GLY A 1 418 ? -5.837 -15.135 26.849 1.00 46.25 418 GLY A C 1
ATOM 3423 O O . GLY A 1 418 ? -6.667 -14.323 27.253 1.00 46.25 418 GLY A O 1
ATOM 3424 N N . THR A 1 419 ? -6.137 -16.412 26.638 1.00 39.66 419 THR A N 1
ATOM 3425 C CA . THR A 1 419 ? -7.238 -17.067 27.322 1.00 39.66 419 THR A CA 1
ATOM 3426 C C . THR A 1 419 ? -6.786 -17.156 28.766 1.00 39.66 419 THR A C 1
ATOM 3428 O O . THR A 1 419 ? -5.885 -17.930 29.082 1.00 39.66 419 THR A O 1
ATOM 3431 N N . GLU A 1 420 ? -7.316 -16.283 29.618 1.00 39.34 420 GLU A N 1
ATOM 3432 C CA . GLU A 1 420 ? -7.145 -16.418 31.059 1.00 39.34 420 GLU A CA 1
ATOM 3433 C C . GLU A 1 420 ? -7.502 -17.853 31.454 1.00 39.34 420 GLU A C 1
ATOM 3435 O O . GLU A 1 420 ? -8.562 -18.365 31.085 1.00 39.34 420 GLU A O 1
ATOM 3440 N N . ASN A 1 421 ? -6.576 -18.501 32.161 1.00 34.56 421 ASN A N 1
ATOM 3441 C CA . ASN A 1 421 ? -6.819 -19.749 32.860 1.00 34.56 421 ASN A CA 1
ATOM 3442 C C . ASN A 1 421 ? -7.967 -19.509 33.845 1.00 34.56 421 ASN A C 1
ATOM 3444 O O . ASN A 1 421 ? -7.767 -18.903 34.895 1.00 34.56 421 ASN A O 1
ATOM 3448 N N . SER A 1 422 ? -9.168 -19.961 33.494 1.00 34.50 422 SER A N 1
ATOM 3449 C CA . SER A 1 422 ? -10.233 -20.183 34.459 1.00 34.50 422 SER A CA 1
ATOM 3450 C C . SER A 1 422 ? -9.934 -21.493 35.188 1.00 34.50 422 SER A C 1
ATOM 3452 O O . SER A 1 422 ? -10.290 -22.570 34.705 1.00 34.50 422 SER A O 1
ATOM 3454 N N . THR A 1 423 ? -9.246 -21.382 36.318 1.00 33.38 423 THR A N 1
ATOM 3455 C CA . THR A 1 423 ? -9.259 -22.356 37.418 1.00 33.38 423 THR A CA 1
ATOM 3456 C C . THR A 1 423 ? -9.607 -21.618 38.686 1.00 33.38 423 THR A C 1
ATOM 3458 O O . THR A 1 423 ? -8.933 -20.588 38.925 1.00 33.38 423 THR A O 1
#

Radius of gyration: 23.67 Å; chains: 1; bounding box: 67×51×67 Å